Protein AF-A9V5X4-F1 (afdb_monomer)

Structure (mmCIF, N/CA/C/O backbone):
data_AF-A9V5X4-F1
#
_entry.id   AF-A9V5X4-F1
#
loop_
_atom_site.group_PDB
_atom_site.id
_atom_site.type_symbol
_atom_site.label_atom_id
_atom_site.label_alt_id
_atom_site.label_comp_id
_atom_site.label_asym_id
_atom_site.label_entity_id
_atom_site.label_seq_id
_atom_site.pdbx_PDB_ins_code
_atom_site.Cartn_x
_atom_site.Cartn_y
_atom_site.Cartn_z
_atom_site.occupancy
_atom_site.B_iso_or_equiv
_atom_site.auth_seq_id
_atom_site.auth_comp_id
_atom_site.auth_asym_id
_atom_site.auth_atom_id
_atom_site.pdbx_PDB_model_num
ATOM 1 N N . MET A 1 1 ? -22.109 16.356 9.856 1.00 50.59 1 MET A N 1
ATOM 2 C CA . MET A 1 1 ? -22.452 15.500 11.010 1.00 50.59 1 MET A CA 1
ATOM 3 C C . MET A 1 1 ? -21.600 15.882 12.209 1.00 50.59 1 MET A C 1
ATOM 5 O O . MET A 1 1 ? -20.415 16.161 12.026 1.00 50.59 1 MET A O 1
ATOM 9 N N . ALA A 1 2 ? -22.202 15.935 13.395 1.00 69.00 2 ALA A N 1
ATOM 10 C CA . ALA A 1 2 ? -21.588 16.472 14.606 1.00 69.00 2 ALA A CA 1
ATOM 11 C C . ALA A 1 2 ? -20.410 15.591 15.086 1.00 69.00 2 ALA A C 1
ATOM 13 O O . ALA A 1 2 ? -20.365 14.390 14.812 1.00 69.00 2 ALA A O 1
ATOM 14 N N . MET A 1 3 ? -19.430 16.178 15.785 1.00 74.31 3 MET A N 1
ATOM 15 C CA . MET A 1 3 ? -18.289 15.440 16.364 1.00 74.31 3 MET A CA 1
ATOM 16 C C . MET A 1 3 ? -18.680 14.224 17.236 1.00 74.31 3 MET A C 1
ATOM 18 O O . MET A 1 3 ? -17.994 13.203 17.121 1.00 74.31 3 MET A O 1
ATOM 22 N N . PRO A 1 4 ? -19.777 14.257 18.022 1.00 73.88 4 PRO A N 1
ATOM 23 C CA . PRO A 1 4 ? -20.216 13.113 18.827 1.00 73.88 4 PRO A CA 1
ATOM 24 C C . PRO A 1 4 ? -20.505 11.846 18.006 1.00 73.88 4 PRO A C 1
ATOM 26 O O . PRO A 1 4 ? -20.086 10.753 18.379 1.00 73.88 4 PRO A O 1
ATOM 29 N N . GLU A 1 5 ? -21.122 11.978 16.828 1.00 82.00 5 GLU A N 1
ATOM 30 C CA . GLU A 1 5 ? -21.436 10.832 15.957 1.00 82.00 5 GLU A CA 1
ATOM 31 C C . GLU A 1 5 ? -20.165 10.168 15.413 1.00 82.00 5 GLU A C 1
ATOM 33 O O . GLU A 1 5 ? -20.083 8.944 15.303 1.00 82.00 5 GLU A O 1
ATOM 38 N N . LYS A 1 6 ? -19.139 10.972 15.096 1.00 84.44 6 LYS A N 1
ATOM 39 C CA . LYS A 1 6 ? -17.841 10.454 14.641 1.00 84.44 6 LYS A CA 1
ATOM 40 C C . LYS A 1 6 ? -17.138 9.687 15.755 1.00 84.44 6 LYS A C 1
ATOM 42 O O . LYS A 1 6 ? -16.587 8.621 15.497 1.00 84.44 6 LYS A O 1
ATOM 47 N N . ILE A 1 7 ? -17.171 10.218 16.976 1.00 85.19 7 ILE A N 1
ATOM 48 C CA . ILE A 1 7 ? -16.609 9.565 18.159 1.00 85.19 7 ILE A CA 1
ATOM 49 C C . ILE A 1 7 ? -17.264 8.200 18.377 1.00 85.19 7 ILE A C 1
ATOM 51 O O . ILE A 1 7 ? -16.553 7.201 18.488 1.00 85.19 7 ILE A O 1
ATOM 55 N N . GLN A 1 8 ? -18.600 8.147 18.374 1.00 84.50 8 GLN A N 1
ATOM 56 C CA . GLN A 1 8 ? -19.336 6.901 18.581 1.00 84.50 8 GLN A CA 1
ATOM 57 C C . GLN A 1 8 ? -19.011 5.868 17.496 1.00 84.50 8 GLN A C 1
ATOM 59 O O . GLN A 1 8 ? -18.735 4.708 17.805 1.00 84.50 8 GLN A O 1
ATOM 64 N N . TYR A 1 9 ? -18.985 6.292 16.230 1.00 91.75 9 TYR A N 1
ATOM 65 C CA . TYR A 1 9 ? -18.607 5.432 15.111 1.00 91.75 9 TYR A CA 1
ATOM 66 C C . TYR A 1 9 ? -17.187 4.859 15.274 1.00 91.75 9 TYR A C 1
ATOM 68 O O . TYR A 1 9 ? -16.994 3.647 15.142 1.00 91.75 9 TYR A O 1
ATOM 76 N N . VAL A 1 10 ? -16.193 5.696 15.603 1.00 88.81 10 VAL A N 1
ATOM 77 C CA . VAL A 1 10 ? -14.801 5.245 15.777 1.00 88.81 10 VAL A CA 1
ATOM 78 C C . VAL A 1 10 ? -14.680 4.292 16.970 1.00 88.81 10 VAL A C 1
ATOM 80 O O . VAL A 1 10 ? -14.018 3.261 16.855 1.00 88.81 10 VAL A O 1
ATOM 83 N N . ALA A 1 11 ? -15.351 4.580 18.090 1.00 86.69 11 ALA A N 1
ATOM 84 C CA . ALA A 1 11 ? -15.354 3.724 19.277 1.00 86.69 11 ALA A CA 1
ATOM 85 C C . ALA A 1 11 ? -15.998 2.351 19.010 1.00 86.69 11 ALA A C 1
ATOM 87 O O . ALA A 1 11 ? -15.456 1.316 19.417 1.00 86.69 11 ALA A O 1
ATOM 88 N N . ASN A 1 12 ? -17.115 2.326 18.278 1.00 88.31 12 ASN A N 1
ATOM 89 C CA . ASN A 1 12 ? -17.775 1.091 17.858 1.00 88.31 12 ASN A CA 1
ATOM 90 C C . ASN A 1 12 ? -16.877 0.281 16.916 1.00 88.31 12 ASN A C 1
ATOM 92 O O . ASN A 1 12 ? -16.660 -0.909 17.138 1.00 88.31 12 ASN A O 1
ATOM 96 N N . THR A 1 13 ? -16.289 0.936 15.911 1.00 91.38 13 THR A N 1
ATOM 97 C CA . THR A 1 13 ? -15.377 0.300 14.948 1.00 91.38 13 THR A CA 1
ATOM 98 C C . THR A 1 13 ? -14.152 -0.289 15.650 1.00 91.38 13 THR A C 1
ATOM 100 O O . THR A 1 13 ? -13.816 -1.453 15.432 1.00 91.38 13 THR A O 1
ATOM 103 N N . PHE A 1 14 ? -13.531 0.467 16.563 1.00 89.56 14 PHE A N 1
ATOM 104 C CA . PHE A 1 14 ? -12.431 -0.010 17.404 1.00 89.56 14 PHE A CA 1
ATOM 105 C C . PHE A 1 14 ? -12.835 -1.247 18.209 1.00 89.56 14 PHE A C 1
ATOM 107 O O . PHE A 1 14 ? -12.125 -2.251 18.204 1.00 89.56 14 PHE A O 1
ATOM 114 N N . THR A 1 15 ? -13.995 -1.202 18.868 1.00 83.75 15 THR A N 1
ATOM 115 C CA . THR A 1 15 ? -14.504 -2.312 19.683 1.00 83.75 15 THR A CA 1
ATOM 116 C C . THR A 1 15 ? -14.738 -3.566 18.844 1.00 83.75 15 THR A C 1
ATOM 118 O O . THR A 1 15 ? -14.340 -4.654 19.261 1.00 83.75 15 THR A O 1
ATOM 121 N N . ASN A 1 16 ? -15.332 -3.423 17.659 1.00 90.44 16 ASN A N 1
ATOM 122 C CA . ASN A 1 16 ? -15.627 -4.534 16.757 1.00 90.44 16 ASN A CA 1
ATOM 123 C C . ASN A 1 16 ? -14.346 -5.185 16.227 1.00 90.44 16 ASN A C 1
ATOM 125 O O . ASN A 1 16 ? -14.176 -6.396 16.365 1.00 90.44 16 ASN A O 1
ATOM 129 N N . ILE A 1 17 ? -13.406 -4.387 15.709 1.00 86.69 17 ILE A N 1
ATOM 130 C CA . ILE A 1 17 ? -12.119 -4.898 15.217 1.00 86.69 17 ILE A CA 1
ATOM 131 C C . ILE A 1 17 ? -11.319 -5.527 16.364 1.00 86.69 17 ILE A C 1
ATOM 133 O O . ILE A 1 17 ? -10.749 -6.600 16.192 1.00 86.69 17 ILE A O 1
ATOM 137 N N . ARG A 1 18 ? -11.319 -4.927 17.564 1.00 88.00 18 ARG A N 1
ATOM 138 C CA . ARG A 1 18 ? -10.647 -5.498 18.743 1.00 88.00 18 ARG A CA 1
ATOM 139 C C . ARG A 1 18 ? -11.220 -6.860 19.126 1.00 88.00 18 ARG A C 1
ATOM 141 O O . ARG A 1 18 ? -10.448 -7.780 19.385 1.00 88.00 18 ARG A O 1
ATOM 148 N N . LYS A 1 19 ? -12.552 -6.994 19.161 1.00 83.75 19 LYS A N 1
ATOM 149 C CA . LYS A 1 19 ? -13.234 -8.269 19.445 1.00 83.75 19 LYS A CA 1
ATOM 150 C C . LYS A 1 19 ? -12.872 -9.327 18.403 1.00 83.75 19 LYS A C 1
ATOM 152 O O . LYS A 1 19 ? -12.507 -10.434 18.785 1.00 83.75 19 LYS A O 1
ATOM 157 N N . LEU A 1 20 ? -12.892 -8.966 17.120 1.00 85.00 20 LEU A N 1
ATOM 158 C CA . LEU A 1 20 ? -12.506 -9.853 16.023 1.00 85.00 20 LEU A CA 1
ATOM 159 C C . LEU A 1 20 ? -11.044 -10.309 16.145 1.00 85.00 20 LEU A C 1
ATOM 161 O O . LEU A 1 20 ? -10.756 -11.500 16.072 1.00 85.00 20 LEU A O 1
ATOM 165 N N . CYS A 1 21 ? -10.115 -9.387 16.409 1.00 80.69 21 CYS A N 1
ATOM 166 C CA . CYS A 1 21 ? -8.709 -9.720 16.645 1.00 80.69 21 CYS A CA 1
ATOM 167 C C . CYS A 1 21 ? -8.530 -10.646 17.854 1.00 80.69 21 CYS A C 1
ATOM 169 O O . CYS A 1 21 ? -7.757 -11.597 17.778 1.00 80.69 21 CYS A O 1
ATOM 171 N N . ALA A 1 22 ? -9.247 -10.397 18.955 1.00 78.00 22 ALA A N 1
ATOM 172 C CA . ALA A 1 22 ? -9.189 -11.240 20.146 1.00 78.00 22 ALA A CA 1
ATOM 173 C C . ALA A 1 22 ? -9.690 -12.663 19.861 1.00 78.00 22 ALA A C 1
ATOM 175 O O . ALA A 1 22 ? -9.039 -13.620 20.270 1.00 78.00 22 ALA A O 1
ATOM 176 N N . GLN A 1 23 ? -10.789 -12.805 19.112 1.00 80.81 23 GLN A N 1
ATOM 177 C CA . GLN A 1 23 ? -11.300 -14.101 18.653 1.00 80.81 23 GLN A CA 1
ATOM 178 C C . GLN A 1 23 ? -10.275 -14.823 17.770 1.00 80.81 23 GLN A C 1
ATOM 180 O O . GLN A 1 23 ? -9.947 -15.978 18.021 1.00 80.81 23 GLN A O 1
ATOM 185 N N . ARG A 1 24 ? -9.697 -14.128 16.784 1.00 80.88 24 ARG A N 1
ATOM 186 C CA . ARG A 1 24 ? -8.704 -14.700 15.859 1.00 80.88 24 ARG A CA 1
ATOM 187 C C . ARG A 1 24 ? -7.396 -15.111 16.528 1.00 80.88 24 ARG A C 1
ATOM 189 O O . ARG A 1 24 ? -6.728 -16.023 16.042 1.00 80.88 24 ARG A O 1
ATOM 196 N N . ASN A 1 25 ? -7.027 -14.433 17.614 1.00 73.62 25 ASN A N 1
ATOM 197 C CA . ASN A 1 25 ? -5.811 -14.707 18.373 1.00 73.62 25 ASN A CA 1
ATOM 198 C C . ASN A 1 25 ? -5.947 -15.902 19.335 1.00 73.62 25 ASN A C 1
ATOM 200 O O . ASN A 1 25 ? -4.941 -16.370 19.871 1.00 73.62 25 ASN A O 1
ATOM 204 N N . GLN A 1 26 ? -7.162 -16.422 19.549 1.00 71.69 26 GLN A N 1
ATOM 205 C CA . GLN A 1 26 ? -7.363 -17.668 20.293 1.00 71.69 26 GLN A CA 1
ATOM 206 C C . GLN A 1 26 ? -6.592 -18.821 19.631 1.00 71.69 26 GLN A C 1
ATOM 208 O O . GLN A 1 26 ? -6.316 -18.797 18.429 1.00 71.69 26 GLN A O 1
ATOM 213 N N . ASN A 1 27 ? -6.223 -19.835 20.421 1.00 72.19 27 ASN A N 1
ATOM 214 C CA . ASN A 1 27 ? -5.489 -21.016 19.948 1.00 72.19 27 ASN A CA 1
ATOM 215 C C . ASN A 1 27 ? -4.222 -20.660 19.148 1.00 72.19 27 ASN A C 1
ATOM 217 O O . ASN A 1 27 ? -4.017 -21.150 18.040 1.00 72.19 27 ASN A O 1
ATOM 221 N N . GLN A 1 28 ? -3.385 -19.775 19.704 1.00 64.94 28 GLN A N 1
ATOM 222 C CA . GLN A 1 28 ? -2.120 -19.335 19.096 1.00 64.94 28 GLN A CA 1
ATOM 223 C C . GLN A 1 28 ? -2.283 -18.703 17.695 1.00 64.94 28 GLN A C 1
ATOM 225 O O . GLN A 1 28 ? -1.414 -18.847 16.837 1.00 64.94 28 GLN A O 1
ATOM 230 N N . GLY A 1 29 ? -3.387 -17.989 17.446 1.00 65.19 29 GLY A N 1
ATOM 231 C CA . GLY A 1 29 ? -3.603 -17.272 16.183 1.00 65.19 29 GLY A CA 1
ATOM 232 C C . GLY A 1 29 ? -4.220 -18.104 15.055 1.00 65.19 29 GLY A C 1
ATOM 233 O O . GLY A 1 29 ? -4.200 -17.671 13.900 1.00 65.19 29 GLY A O 1
ATOM 234 N N . ALA A 1 30 ? -4.785 -19.278 15.358 1.00 69.19 30 ALA A N 1
ATOM 235 C CA . ALA A 1 30 ? -5.391 -20.169 14.363 1.00 69.19 30 ALA A CA 1
ATOM 236 C C . ALA A 1 30 ? -6.496 -19.494 13.523 1.00 69.19 30 ALA A C 1
ATOM 238 O O . ALA A 1 30 ? -6.651 -19.809 12.340 1.00 69.19 30 ALA A O 1
ATOM 239 N N . GLY A 1 31 ? -7.227 -18.529 14.093 1.00 70.12 31 GLY A N 1
ATOM 240 C CA . GLY A 1 31 ? -8.250 -17.779 13.360 1.00 70.12 31 GLY A CA 1
ATOM 241 C C . GLY A 1 31 ? -7.661 -16.907 12.249 1.00 70.12 31 GLY A C 1
ATOM 242 O O . GLY A 1 31 ? -8.167 -16.921 11.132 1.00 70.12 31 GLY A O 1
ATOM 243 N N . PHE A 1 32 ? -6.530 -16.232 12.495 1.00 77.44 32 PHE A N 1
ATOM 244 C CA . PHE A 1 32 ? -5.845 -15.458 11.448 1.00 77.44 32 PHE A CA 1
ATOM 245 C C . PHE A 1 32 ? -5.368 -16.338 10.289 1.00 77.44 32 PHE A C 1
ATOM 247 O O . PHE A 1 32 ? -5.400 -15.906 9.139 1.00 77.44 32 PHE A O 1
ATOM 254 N N . VAL A 1 33 ? -4.919 -17.562 10.580 1.00 77.31 33 VAL A N 1
ATOM 255 C CA . VAL A 1 33 ? -4.505 -18.523 9.548 1.00 77.31 33 VAL A CA 1
ATOM 256 C C . VAL A 1 33 ? -5.708 -18.975 8.725 1.00 77.31 33 VAL A C 1
ATOM 258 O O . VAL A 1 33 ? -5.645 -18.939 7.498 1.00 77.31 33 VAL A O 1
ATOM 261 N N . THR A 1 34 ? -6.796 -19.355 9.396 1.00 79.31 34 THR A N 1
ATOM 262 C CA . THR A 1 34 ? -8.027 -19.852 8.761 1.00 79.31 34 THR A CA 1
ATOM 263 C C . THR A 1 34 ? -8.627 -18.803 7.827 1.00 79.31 34 THR A C 1
ATOM 265 O O . THR A 1 34 ? -8.863 -19.077 6.649 1.00 79.31 34 THR A O 1
ATOM 268 N N . ASP A 1 35 ? -8.783 -17.571 8.308 1.00 82.69 35 ASP A N 1
ATOM 269 C CA . ASP A 1 35 ? -9.383 -16.492 7.521 1.00 82.69 35 ASP A CA 1
ATOM 270 C C . ASP A 1 35 ? -8.481 -16.090 6.347 1.00 82.69 35 ASP A C 1
ATOM 272 O O . ASP A 1 35 ? -8.948 -15.889 5.225 1.00 82.69 35 ASP A O 1
ATOM 276 N N . PHE A 1 36 ? -7.160 -16.067 6.551 1.00 81.69 36 PHE A N 1
ATOM 277 C CA . PHE A 1 36 ? -6.216 -15.818 5.464 1.00 81.69 36 PHE A CA 1
ATOM 278 C C . PHE A 1 36 ? -6.242 -16.918 4.389 1.00 81.69 36 PHE A C 1
ATOM 280 O O . PHE A 1 36 ? -6.124 -16.619 3.195 1.00 81.69 36 PHE A O 1
ATOM 287 N N . GLN A 1 37 ? -6.398 -18.184 4.791 1.00 79.38 37 GLN A N 1
ATOM 288 C CA . GLN A 1 37 ? -6.545 -19.316 3.872 1.00 79.38 37 GLN A CA 1
ATOM 289 C C . GLN A 1 37 ? -7.844 -19.226 3.066 1.00 79.38 37 GLN A C 1
ATOM 291 O O . GLN A 1 37 ? -7.823 -19.518 1.871 1.00 79.38 37 GLN A O 1
ATOM 296 N N . ALA A 1 38 ? -8.938 -18.744 3.663 1.00 84.38 38 ALA A N 1
ATOM 297 C CA . ALA A 1 38 ? -10.196 -18.523 2.949 1.00 84.38 38 ALA A CA 1
ATOM 298 C C . ALA A 1 38 ? -10.051 -17.514 1.790 1.00 84.38 38 ALA A C 1
ATOM 300 O O . ALA A 1 38 ? -10.726 -17.632 0.769 1.00 84.38 38 ALA A O 1
ATOM 301 N N . LEU A 1 39 ? -9.112 -16.566 1.891 1.00 83.81 39 LEU A N 1
ATOM 302 C CA . LEU A 1 39 ? -8.816 -15.601 0.827 1.00 83.81 39 LEU A CA 1
ATOM 303 C C . LEU A 1 39 ? -7.941 -16.179 -0.301 1.00 83.81 39 LEU A C 1
ATOM 305 O O . LEU A 1 39 ? -7.713 -15.496 -1.303 1.00 83.81 39 LEU A O 1
ATOM 309 N N . ALA A 1 40 ? -7.354 -17.372 -0.140 1.00 79.81 40 ALA A N 1
ATOM 310 C CA . ALA A 1 40 ? -6.312 -17.893 -1.036 1.00 79.81 40 ALA A CA 1
ATOM 311 C C . ALA A 1 40 ? -6.809 -18.191 -2.458 1.00 79.81 40 ALA A C 1
ATOM 313 O O . ALA A 1 40 ? -6.041 -18.051 -3.407 1.00 79.81 40 ALA A O 1
ATOM 314 N N . SER A 1 41 ? -8.081 -18.568 -2.608 1.00 79.88 41 SER A N 1
ATOM 315 C CA . SER A 1 41 ? -8.699 -18.878 -3.903 1.00 79.88 41 SER A CA 1
ATOM 316 C C . SER A 1 41 ? -9.159 -17.638 -4.676 1.00 79.88 41 SER A C 1
ATOM 318 O O . SER A 1 41 ? -9.447 -17.727 -5.869 1.00 79.88 41 SER A O 1
ATOM 320 N N . ILE A 1 42 ? -9.219 -16.467 -4.035 1.00 85.12 42 ILE A N 1
ATOM 321 C CA . ILE A 1 42 ? -9.759 -15.256 -4.655 1.00 85.12 42 ILE A CA 1
ATOM 322 C C . ILE A 1 42 ? -8.837 -14.773 -5.779 1.00 85.12 42 ILE A C 1
ATOM 324 O O . ILE A 1 42 ? -7.640 -14.562 -5.583 1.00 85.12 42 ILE A O 1
ATOM 328 N N . GLY A 1 43 ? -9.419 -14.579 -6.964 1.00 80.06 43 GLY A N 1
ATOM 329 C CA . GLY A 1 43 ? -8.712 -14.156 -8.176 1.00 80.06 43 GLY A CA 1
ATOM 330 C C . GLY A 1 43 ? -7.905 -15.267 -8.855 1.00 80.06 43 GLY A C 1
ATOM 331 O O . GLY A 1 43 ? -7.406 -15.064 -9.962 1.00 80.06 43 GLY A O 1
ATOM 332 N N . VAL A 1 44 ? -7.797 -16.453 -8.245 1.00 79.44 44 VAL A N 1
ATOM 333 C CA . VAL A 1 44 ? -7.179 -17.616 -8.890 1.00 79.44 44 VAL A CA 1
ATOM 334 C C . VAL A 1 44 ? -7.982 -17.977 -10.138 1.00 79.44 44 VAL A C 1
ATOM 336 O O . VAL A 1 44 ? -9.205 -18.064 -10.103 1.00 79.44 44 VAL A O 1
ATOM 339 N N . GLY A 1 45 ? -7.282 -18.179 -11.254 1.00 78.50 45 GLY A N 1
ATOM 340 C CA . GLY A 1 45 ? -7.898 -18.492 -12.546 1.00 78.50 45 GLY A CA 1
ATOM 341 C C . GLY A 1 45 ? -8.238 -17.272 -13.405 1.00 78.50 45 GLY A C 1
ATOM 342 O O . GLY A 1 45 ? -8.541 -17.452 -14.583 1.00 78.50 45 GLY A O 1
ATOM 343 N N . ASN A 1 46 ? -8.117 -16.046 -12.881 1.00 86.56 46 ASN A N 1
ATOM 344 C CA . ASN A 1 46 ? -8.266 -14.850 -13.707 1.00 86.56 46 ASN A CA 1
ATOM 345 C C . ASN A 1 46 ? -7.249 -14.857 -14.870 1.00 86.56 46 ASN A C 1
ATOM 347 O O . ASN A 1 46 ? -6.067 -15.157 -14.649 1.00 86.56 46 ASN A O 1
ATOM 351 N N . PRO A 1 47 ? -7.673 -14.510 -16.102 1.00 95.31 47 PRO A N 1
ATOM 352 C CA . PRO A 1 47 ? -6.773 -14.409 -17.244 1.00 95.31 47 PRO A CA 1
ATOM 353 C C . PRO A 1 47 ? -5.630 -13.425 -16.984 1.00 95.31 47 PRO A C 1
ATOM 355 O O . PRO A 1 47 ? -5.833 -12.341 -16.436 1.00 95.31 47 PRO A O 1
ATOM 358 N N . SER A 1 48 ? -4.421 -13.816 -17.374 1.00 95.69 48 SER A N 1
ATOM 359 C CA . SER A 1 48 ? -3.211 -12.987 -17.328 1.00 95.69 48 SER A CA 1
ATOM 360 C C . SER A 1 48 ? -2.362 -13.218 -18.577 1.00 95.69 48 SER A C 1
ATOM 362 O O . SER A 1 48 ? -1.159 -13.479 -18.510 1.00 95.69 48 SER A O 1
ATOM 364 N N . THR A 1 49 ? -3.035 -13.215 -19.730 1.00 97.38 49 THR A N 1
ATOM 365 C CA . THR A 1 49 ? -2.465 -13.519 -21.045 1.00 97.38 49 THR A CA 1
ATOM 366 C C . THR A 1 49 ? -1.315 -12.577 -21.381 1.00 97.38 49 THR A C 1
ATOM 368 O O . THR A 1 49 ? -0.236 -13.060 -21.718 1.00 97.38 49 THR A O 1
ATOM 371 N N . ALA A 1 50 ? -1.479 -11.266 -21.169 1.00 97.19 50 ALA A N 1
ATOM 372 C CA . ALA A 1 50 ? -0.432 -10.284 -21.452 1.00 97.19 50 ALA A CA 1
ATOM 373 C C . ALA A 1 50 ? 0.831 -10.525 -20.609 1.00 97.19 50 ALA A C 1
ATOM 375 O O . ALA A 1 50 ? 1.938 -10.498 -21.140 1.00 97.19 50 ALA A O 1
ATOM 376 N N . SER A 1 51 ? 0.679 -10.848 -19.317 1.00 94.12 51 SER A N 1
ATOM 377 C CA . SER A 1 51 ? 1.817 -11.183 -18.447 1.00 94.12 51 SER A CA 1
ATOM 378 C C . SER A 1 51 ? 2.554 -12.457 -18.846 1.00 94.12 51 SER A C 1
ATOM 380 O O . SER A 1 51 ? 3.727 -12.596 -18.508 1.00 94.12 51 SER A O 1
ATOM 382 N N . LYS A 1 52 ? 1.874 -13.388 -19.519 1.00 91.56 52 LYS A N 1
ATOM 383 C CA . LYS A 1 52 ? 2.411 -14.696 -19.915 1.00 91.56 52 LYS A CA 1
ATOM 384 C C . LYS A 1 52 ? 2.890 -14.737 -21.369 1.00 91.56 52 LYS A C 1
ATOM 386 O O . LYS A 1 52 ? 3.446 -15.755 -21.773 1.00 91.56 52 LYS A O 1
ATOM 391 N N . ALA A 1 53 ? 2.674 -13.672 -22.141 1.00 91.12 53 ALA A N 1
ATOM 392 C CA . ALA A 1 53 ? 3.127 -13.590 -23.524 1.00 91.12 53 ALA A CA 1
ATOM 393 C C . ALA A 1 53 ? 4.667 -13.686 -23.588 1.00 91.12 53 ALA A C 1
ATOM 395 O O . ALA A 1 53 ? 5.329 -13.031 -22.774 1.00 91.12 53 ALA A O 1
ATOM 396 N N . PRO A 1 54 ? 5.251 -14.486 -24.504 1.00 91.44 54 PRO A N 1
ATOM 397 C CA . PRO A 1 54 ? 6.696 -14.725 -24.566 1.00 91.44 54 PRO A CA 1
ATOM 398 C C . PRO A 1 54 ? 7.555 -13.451 -24.546 1.00 91.44 54 PRO A C 1
ATOM 400 O O . PRO A 1 54 ? 8.547 -13.383 -23.823 1.00 91.44 54 PRO A O 1
ATOM 403 N N . GLU A 1 55 ? 7.134 -12.419 -25.274 1.00 90.81 55 GLU A N 1
ATOM 404 C CA . GLU A 1 55 ? 7.780 -11.107 -25.372 1.00 90.81 55 GLU A CA 1
ATOM 405 C C . GLU A 1 55 ? 7.751 -10.298 -24.061 1.00 90.81 55 GLU A C 1
ATOM 407 O O . GLU A 1 55 ? 8.608 -9.445 -23.832 1.00 90.81 55 GLU A O 1
ATOM 412 N N . ASN A 1 56 ? 6.804 -10.592 -23.168 1.00 91.88 56 ASN A N 1
ATOM 413 C CA . ASN A 1 56 ? 6.579 -9.863 -21.921 1.00 91.88 56 ASN A CA 1
ATOM 414 C C . ASN A 1 56 ? 7.207 -10.542 -20.699 1.00 91.88 56 ASN A C 1
ATOM 416 O O . ASN A 1 56 ? 7.368 -9.896 -19.661 1.00 91.88 56 ASN A O 1
ATOM 420 N N . ILE A 1 57 ? 7.599 -11.819 -20.799 1.00 87.00 57 ILE A N 1
ATOM 421 C CA . ILE A 1 57 ? 8.168 -12.581 -19.673 1.00 87.00 57 ILE A CA 1
ATOM 422 C C . ILE A 1 57 ? 9.399 -11.876 -19.095 1.00 87.00 57 ILE A C 1
ATOM 424 O O . ILE A 1 57 ? 9.523 -11.766 -17.877 1.00 87.00 57 ILE A O 1
ATOM 428 N N . VAL A 1 58 ? 10.263 -11.325 -19.954 1.00 89.62 58 VAL A N 1
ATOM 429 C CA . VAL A 1 58 ? 11.490 -10.611 -19.550 1.00 89.62 58 VAL A CA 1
ATOM 430 C C . VAL A 1 58 ? 11.225 -9.320 -18.773 1.00 89.62 58 VAL A C 1
ATOM 432 O O . VAL A 1 58 ? 12.136 -8.783 -18.146 1.00 89.62 58 VAL A O 1
ATOM 435 N N . LYS A 1 59 ? 9.991 -8.804 -18.806 1.00 92.25 59 LYS A N 1
ATOM 436 C CA . LYS A 1 59 ? 9.560 -7.605 -18.073 1.00 92.25 59 LYS A CA 1
ATOM 437 C C . LYS A 1 59 ? 9.002 -7.942 -16.689 1.00 92.25 59 LYS A C 1
ATOM 439 O O . LYS A 1 59 ? 8.732 -7.042 -15.895 1.00 92.25 59 LYS A O 1
ATOM 444 N N . ASN A 1 60 ? 8.845 -9.225 -16.366 1.00 88.94 60 ASN A N 1
ATOM 445 C CA . ASN A 1 60 ? 8.376 -9.688 -15.065 1.00 88.94 60 ASN A CA 1
ATOM 446 C C . ASN A 1 60 ? 9.562 -10.002 -14.156 1.00 88.94 60 ASN A C 1
ATOM 448 O O . ASN A 1 60 ? 10.388 -10.850 -14.476 1.00 88.94 60 ASN A O 1
ATOM 452 N N . ARG A 1 61 ? 9.606 -9.391 -12.969 1.00 92.12 61 ARG A N 1
ATOM 453 C CA . ARG A 1 61 ? 10.590 -9.749 -11.938 1.00 92.12 61 ARG A CA 1
ATOM 454 C C . ARG A 1 61 ? 10.402 -11.191 -11.464 1.00 92.12 61 ARG A C 1
ATOM 456 O O . ARG A 1 61 ? 11.376 -11.874 -11.173 1.00 92.12 61 ARG A O 1
ATOM 463 N N . TYR A 1 62 ? 9.148 -11.636 -11.380 1.00 86.38 62 TYR A N 1
ATOM 464 C CA . TYR A 1 62 ? 8.776 -12.986 -10.973 1.00 86.38 62 TYR A CA 1
ATOM 465 C C . TYR A 1 62 ? 7.696 -13.526 -11.906 1.00 86.38 62 TYR A C 1
ATOM 467 O O . TYR A 1 62 ? 6.622 -12.938 -12.020 1.00 86.38 62 TYR A O 1
ATOM 475 N N . VAL A 1 63 ? 7.956 -14.668 -12.543 1.00 81.69 63 VAL A N 1
ATOM 476 C CA . VAL A 1 63 ? 7.065 -15.264 -13.559 1.00 81.69 63 VAL A CA 1
ATOM 477 C C . VAL A 1 63 ? 5.687 -15.628 -12.989 1.00 81.69 63 VAL A C 1
ATOM 479 O O . VAL A 1 63 ? 4.677 -15.556 -13.683 1.00 81.69 63 VAL A O 1
ATOM 482 N N . ASN A 1 64 ? 5.620 -15.993 -11.707 1.00 80.69 64 ASN A N 1
ATOM 483 C CA . ASN A 1 64 ? 4.377 -16.350 -11.022 1.00 80.69 64 ASN A CA 1
ATOM 484 C C . ASN A 1 64 ? 3.576 -15.139 -10.505 1.00 80.69 64 ASN A C 1
ATOM 486 O O . ASN A 1 64 ? 2.487 -15.321 -9.958 1.00 80.69 64 ASN A O 1
ATOM 490 N N . ILE A 1 65 ? 4.092 -13.918 -10.647 1.00 89.31 65 ILE A N 1
ATOM 491 C CA . ILE A 1 65 ? 3.409 -12.688 -10.243 1.00 89.31 65 ILE A CA 1
ATOM 492 C C . ILE A 1 65 ? 2.925 -11.985 -11.504 1.00 89.31 65 ILE A C 1
ATOM 494 O O . ILE A 1 65 ? 3.718 -11.433 -12.262 1.00 89.31 65 ILE A O 1
ATOM 498 N N . THR A 1 66 ? 1.619 -12.025 -11.745 1.00 87.81 66 THR A N 1
ATOM 499 C CA . THR A 1 66 ? 1.031 -11.602 -13.019 1.00 87.81 66 THR A CA 1
ATOM 500 C C . THR A 1 66 ? -0.027 -10.535 -12.801 1.00 87.81 66 THR A C 1
ATOM 502 O O . THR A 1 66 ? -0.821 -10.633 -11.864 1.00 87.81 66 THR A O 1
ATOM 505 N N . ALA A 1 67 ? -0.093 -9.563 -13.705 1.00 97.06 67 ALA A N 1
ATOM 506 C CA . ALA A 1 67 ? -1.220 -8.649 -13.784 1.00 97.06 67 ALA A CA 1
ATOM 507 C C . ALA A 1 67 ? -2.374 -9.346 -14.522 1.00 97.06 67 ALA A C 1
ATOM 509 O O . ALA A 1 67 ? -2.164 -9.944 -15.578 1.00 97.06 67 ALA A O 1
ATOM 510 N N . TYR A 1 68 ? -3.585 -9.308 -13.963 1.00 98.31 68 TYR A N 1
ATOM 511 C CA . TYR A 1 68 ? -4.751 -9.854 -14.655 1.00 98.31 68 TYR A CA 1
ATOM 512 C C . TYR A 1 68 ? -5.145 -8.958 -15.823 1.00 98.31 68 TYR A C 1
ATOM 514 O O . TYR A 1 68 ? -5.079 -7.735 -15.721 1.00 98.31 68 TYR A O 1
ATOM 522 N N . ASP A 1 69 ? -5.623 -9.549 -16.912 1.00 98.38 69 ASP A N 1
ATOM 523 C CA . ASP A 1 69 ? -5.936 -8.815 -18.140 1.00 98.38 69 ASP A CA 1
ATOM 524 C C . ASP A 1 69 ? -7.022 -7.749 -17.922 1.00 98.38 69 ASP A C 1
ATOM 526 O O . ASP A 1 69 ? -6.965 -6.677 -18.518 1.00 98.38 69 ASP A O 1
ATOM 530 N N . ALA A 1 70 ? -7.973 -8.015 -17.021 1.00 97.94 70 ALA A N 1
ATOM 531 C CA . ALA A 1 70 ? -9.079 -7.110 -16.710 1.00 97.94 70 ALA A CA 1
ATOM 532 C C . ALA A 1 70 ? -8.654 -5.844 -15.942 1.00 97.94 70 ALA A C 1
ATOM 534 O O . ALA A 1 70 ? -9.316 -4.812 -16.036 1.00 97.94 70 ALA A O 1
ATOM 535 N N . SER A 1 71 ? -7.571 -5.917 -15.167 1.00 98.12 71 SER A N 1
ATOM 536 C CA . SER A 1 71 ? -7.141 -4.860 -14.243 1.00 98.12 71 SER A CA 1
ATOM 537 C C . SER A 1 71 ? -5.729 -4.354 -14.519 1.00 98.12 71 SER A C 1
ATOM 539 O O . SER A 1 71 ? -5.292 -3.419 -13.850 1.00 98.12 71 SER A O 1
ATOM 541 N N . ARG A 1 72 ? -4.992 -4.933 -15.475 1.00 98.38 72 ARG A N 1
ATOM 542 C CA . ARG A 1 72 ? -3.635 -4.488 -15.799 1.00 98.38 72 ARG A CA 1
ATOM 543 C C . ARG A 1 72 ? -3.616 -3.033 -16.256 1.00 98.38 72 ARG A C 1
ATOM 545 O O . ARG A 1 72 ? -4.555 -2.526 -16.876 1.00 98.38 72 ARG A O 1
ATOM 552 N N . VAL A 1 73 ? -2.502 -2.368 -15.993 1.00 98.62 73 VAL A N 1
ATOM 553 C CA . VAL A 1 73 ? -2.218 -1.073 -16.602 1.00 98.62 73 VAL A CA 1
ATOM 554 C C . VAL A 1 73 ? -1.799 -1.304 -18.053 1.00 98.62 73 VAL A C 1
ATOM 556 O O . VAL A 1 73 ? -0.890 -2.082 -18.327 1.00 98.62 73 VAL A O 1
ATOM 559 N N . VAL A 1 74 ? -2.485 -0.640 -18.985 1.00 98.50 74 VAL A N 1
ATOM 560 C CA . VAL A 1 74 ? -2.193 -0.712 -20.424 1.00 98.50 74 VAL A CA 1
ATOM 561 C C . VAL A 1 74 ? -1.402 0.528 -20.818 1.00 98.50 74 VAL A C 1
ATOM 563 O O . VAL A 1 74 ? -1.872 1.644 -20.597 1.00 98.50 74 VAL A O 1
ATOM 566 N N . LEU A 1 75 ? -0.218 0.371 -21.394 1.00 98.25 75 LEU A N 1
ATOM 567 C CA . LEU A 1 75 ? 0.570 1.507 -21.869 1.00 98.25 75 LEU A CA 1
ATOM 568 C C . LEU A 1 75 ? 0.059 1.943 -23.246 1.00 98.25 75 LEU A C 1
ATOM 570 O O . LEU A 1 75 ? 0.222 1.242 -24.238 1.00 98.25 75 LEU A O 1
ATOM 574 N N . LYS A 1 76 ? -0.607 3.098 -23.303 1.00 95.25 76 LYS A N 1
ATOM 575 C CA . LYS A 1 76 ? -1.038 3.703 -24.571 1.00 95.25 76 LYS A CA 1
ATOM 576 C C . LYS A 1 76 ? 0.111 4.503 -25.173 1.00 95.25 76 LYS A C 1
ATOM 578 O O . LYS A 1 76 ? 0.905 5.062 -24.424 1.00 95.25 76 LYS A O 1
ATOM 583 N N . ASP A 1 77 ? 0.181 4.565 -26.499 1.00 94.00 77 ASP A N 1
ATOM 584 C CA . ASP A 1 77 ? 1.171 5.362 -27.242 1.00 94.00 77 ASP A CA 1
ATOM 585 C C . ASP A 1 77 ? 2.646 5.020 -26.910 1.00 94.00 77 ASP A C 1
ATOM 587 O O . ASP A 1 77 ? 3.556 5.849 -27.036 1.00 94.00 77 ASP A O 1
ATOM 591 N N . HIS A 1 78 ? 2.893 3.763 -26.527 1.00 95.38 78 HIS A N 1
ATOM 592 C CA . HIS A 1 78 ? 4.210 3.176 -26.268 1.00 95.38 78 HIS A CA 1
ATOM 593 C C . HIS A 1 78 ? 4.437 1.965 -27.184 1.00 95.38 78 HIS A C 1
ATOM 595 O O . HIS A 1 78 ? 3.490 1.303 -27.593 1.00 95.38 78 HIS A O 1
ATOM 601 N N . ASP A 1 79 ? 5.700 1.662 -27.474 1.00 92.75 79 ASP A N 1
ATOM 602 C CA . ASP A 1 79 ? 6.187 0.510 -28.253 1.00 92.75 79 ASP A CA 1
ATOM 603 C C . ASP A 1 79 ? 5.665 -0.863 -27.777 1.00 92.75 79 ASP A C 1
ATOM 605 O O . ASP A 1 79 ? 5.694 -1.842 -28.515 1.00 92.75 79 ASP A O 1
ATOM 609 N N . THR A 1 80 ? 5.180 -0.935 -26.541 1.00 95.38 80 THR A N 1
ATOM 610 C CA . THR A 1 80 ? 4.570 -2.098 -25.893 1.00 95.38 80 THR A CA 1
ATOM 611 C C . THR A 1 80 ? 3.351 -1.623 -25.121 1.00 95.38 80 THR A C 1
ATOM 613 O O . THR A 1 80 ? 3.383 -0.548 -24.529 1.00 95.38 80 THR A O 1
ATOM 616 N N . ASP A 1 81 ? 2.294 -2.426 -25.050 1.00 97.56 81 ASP A N 1
ATOM 617 C CA . ASP A 1 81 ? 1.135 -2.105 -24.211 1.00 97.56 81 ASP A CA 1
ATOM 618 C C . ASP A 1 81 ? 1.253 -2.678 -22.784 1.00 97.56 81 ASP A C 1
ATOM 620 O O . ASP A 1 81 ? 0.392 -2.427 -21.932 1.00 97.56 81 ASP A O 1
ATOM 624 N N . TYR A 1 82 ? 2.303 -3.464 -22.529 1.00 98.56 82 TYR A N 1
ATOM 625 C CA . TYR A 1 82 ? 2.491 -4.232 -21.307 1.00 98.56 82 TYR A CA 1
ATOM 626 C C . TYR A 1 82 ? 3.500 -3.616 -20.335 1.00 98.56 82 TYR A C 1
ATOM 628 O O . TYR A 1 82 ? 4.629 -3.292 -20.700 1.00 98.56 82 TYR A O 1
ATOM 636 N N . ILE A 1 83 ? 3.094 -3.589 -19.066 1.00 98.75 83 ILE A N 1
ATOM 637 C CA . ILE A 1 83 ? 3.931 -3.479 -17.871 1.00 98.75 83 ILE A CA 1
ATOM 638 C C . ILE A 1 83 ? 3.306 -4.358 -16.778 1.00 98.75 83 ILE A C 1
ATOM 640 O O . ILE A 1 83 ? 2.082 -4.498 -16.717 1.00 98.75 83 ILE A O 1
ATOM 644 N N . ASN A 1 84 ? 4.111 -4.949 -15.887 1.00 98.69 84 ASN A N 1
ATOM 645 C CA . ASN A 1 84 ? 3.589 -5.736 -14.763 1.00 98.69 84 ASN A CA 1
ATOM 646 C C . ASN A 1 84 ? 3.045 -4.834 -13.642 1.00 98.69 84 ASN A C 1
ATOM 648 O O . ASN A 1 84 ? 3.641 -4.703 -12.572 1.00 98.69 84 ASN A O 1
ATOM 652 N N . ALA A 1 85 ? 1.895 -4.223 -13.902 1.00 98.81 85 ALA A N 1
ATOM 653 C CA . ALA A 1 85 ? 1.190 -3.352 -12.979 1.00 98.81 85 ALA A CA 1
ATOM 654 C C . ALA A 1 85 ? -0.322 -3.570 -13.084 1.00 98.81 85 ALA A C 1
ATOM 656 O O . ALA A 1 85 ? -0.839 -3.859 -14.164 1.00 98.81 85 ALA A O 1
ATOM 657 N N . SER A 1 86 ? -1.033 -3.393 -11.974 1.00 98.81 86 SER A N 1
ATOM 658 C CA . SER A 1 86 ? -2.493 -3.484 -11.909 1.00 98.81 86 SER A CA 1
ATOM 659 C C . SER A 1 86 ? -3.089 -2.214 -11.315 1.00 98.81 86 SER A C 1
ATOM 661 O O . SER A 1 86 ? -2.556 -1.659 -10.353 1.00 98.81 86 SER A O 1
ATOM 663 N N . TRP A 1 87 ? -4.233 -1.799 -11.844 1.00 98.56 87 TRP A N 1
ATOM 664 C CA . TRP A 1 87 ? -5.128 -0.864 -11.181 1.00 98.56 87 TRP A CA 1
ATOM 665 C C . TRP A 1 87 ? -5.702 -1.513 -9.928 1.00 98.56 87 TRP A C 1
ATOM 667 O O . TRP A 1 87 ? -6.266 -2.604 -10.003 1.00 98.56 87 TRP A O 1
ATOM 677 N N . CYS A 1 88 ? -5.583 -0.828 -8.797 1.00 98.12 88 CYS A N 1
ATOM 678 C CA . CYS A 1 88 ? -6.207 -1.223 -7.544 1.00 98.12 88 CYS A CA 1
ATOM 679 C C . CYS A 1 88 ? -7.103 -0.083 -7.038 1.00 98.12 88 CYS A C 1
ATOM 681 O O . CYS A 1 88 ? -6.710 1.088 -7.115 1.00 98.12 88 CYS A O 1
ATOM 683 N N . PRO A 1 89 ? -8.295 -0.401 -6.511 1.00 95.25 89 PRO A N 1
ATOM 684 C CA . PRO A 1 89 ? -9.171 0.608 -5.941 1.00 95.25 89 PRO A CA 1
ATOM 685 C C . PRO A 1 89 ? -8.587 1.164 -4.635 1.00 95.25 89 PRO A C 1
ATOM 687 O O . PRO A 1 89 ? -7.974 0.433 -3.857 1.00 95.25 89 PRO A O 1
ATOM 690 N N . SER A 1 90 ? -8.791 2.460 -4.402 1.00 91.50 90 SER A N 1
ATOM 691 C CA . SER A 1 90 ? -8.838 3.037 -3.055 1.00 91.50 90 SER A CA 1
ATOM 692 C C . SER A 1 90 ? -10.289 3.024 -2.563 1.00 91.50 90 SER A C 1
ATOM 694 O O . SER A 1 90 ? -11.185 2.550 -3.265 1.00 91.50 90 SER A O 1
ATOM 696 N N . TYR A 1 91 ? -10.556 3.581 -1.379 1.00 90.75 91 TYR A N 1
ATOM 697 C CA . TYR A 1 91 ? -11.940 3.740 -0.933 1.00 90.75 91 TYR A CA 1
ATOM 698 C C . TYR A 1 91 ? -12.724 4.724 -1.821 1.00 90.75 91 TYR A C 1
ATOM 700 O O . TYR A 1 91 ? -13.887 4.491 -2.135 1.00 90.75 91 TYR A O 1
ATOM 708 N N . THR A 1 92 ? -12.083 5.811 -2.257 1.00 87.19 92 THR A N 1
ATOM 709 C CA . THR A 1 92 ? -12.735 6.906 -2.995 1.00 87.19 92 THR A CA 1
ATOM 710 C C . THR A 1 92 ? -12.629 6.797 -4.518 1.00 87.19 92 THR A C 1
ATOM 712 O O . THR A 1 92 ? -13.322 7.523 -5.229 1.00 87.19 92 THR A O 1
ATOM 715 N N . SER A 1 93 ? -11.776 5.913 -5.049 1.00 90.75 93 SER A N 1
ATOM 716 C CA . SER A 1 93 ? -11.529 5.797 -6.489 1.00 90.75 93 SER A CA 1
ATOM 717 C C . SER A 1 93 ? -11.316 4.346 -6.932 1.00 90.75 93 SER A C 1
ATOM 719 O O . SER A 1 93 ? -10.455 3.659 -6.380 1.00 90.75 93 SER A O 1
ATOM 721 N N . PRO A 1 94 ? -11.983 3.879 -8.009 1.00 91.44 94 PRO A N 1
ATOM 722 C CA . PRO A 1 94 ? -11.749 2.543 -8.567 1.00 91.44 94 PRO A CA 1
ATOM 723 C C . PRO A 1 94 ? -10.338 2.370 -9.156 1.00 91.44 94 PRO A C 1
ATOM 725 O O . PRO A 1 94 ? -9.908 1.251 -9.416 1.00 91.44 94 PRO A O 1
ATOM 728 N N . ARG A 1 95 ? -9.613 3.473 -9.379 1.00 94.19 95 ARG A N 1
ATOM 729 C CA . ARG A 1 95 ? -8.220 3.501 -9.846 1.00 94.19 95 ARG A CA 1
ATOM 730 C C . ARG A 1 95 ? -7.359 4.357 -8.920 1.00 94.19 95 ARG A C 1
ATOM 732 O O . ARG A 1 95 ? -6.564 5.160 -9.391 1.00 94.19 95 ARG A O 1
ATOM 739 N N . GLY A 1 96 ? -7.563 4.233 -7.610 1.00 95.00 96 GLY A N 1
ATOM 740 C CA . GLY A 1 96 ? -6.805 5.001 -6.620 1.00 95.00 96 GLY A CA 1
ATOM 741 C C . GLY A 1 96 ? -5.314 4.654 -6.593 1.00 95.00 96 GLY A C 1
ATOM 742 O O . GLY A 1 96 ? -4.489 5.511 -6.291 1.00 95.00 96 GLY A O 1
ATOM 743 N N . PHE A 1 97 ? -4.958 3.421 -6.964 1.00 98.19 97 PHE A N 1
ATOM 744 C CA . PHE A 1 97 ? -3.582 2.940 -6.946 1.00 98.19 97 PHE A CA 1
ATOM 745 C C . PHE A 1 97 ? -3.178 2.262 -8.252 1.00 98.19 97 PHE A C 1
ATOM 747 O O . PHE A 1 97 ? -3.974 1.576 -8.900 1.00 98.19 97 PHE A O 1
ATOM 754 N N . ILE A 1 98 ? -1.890 2.371 -8.567 1.00 98.75 98 ILE A N 1
ATOM 755 C CA . ILE A 1 98 ? -1.182 1.454 -9.458 1.00 98.75 98 ILE A CA 1
ATOM 756 C C . ILE A 1 98 ? -0.289 0.568 -8.586 1.00 98.75 98 ILE A C 1
ATOM 758 O O . ILE A 1 98 ? 0.712 1.035 -8.049 1.00 98.75 98 ILE A O 1
ATOM 762 N N . ALA A 1 99 ? -0.633 -0.712 -8.446 1.00 98.81 99 ALA A N 1
ATOM 763 C CA . ALA A 1 99 ? 0.204 -1.698 -7.766 1.00 98.81 99 ALA A CA 1
ATOM 764 C C . ALA A 1 99 ? 1.139 -2.373 -8.778 1.00 98.81 99 ALA A C 1
ATOM 766 O O . ALA A 1 99 ? 0.673 -3.060 -9.689 1.00 98.81 99 ALA A O 1
ATOM 767 N N . THR A 1 100 ? 2.451 -2.199 -8.619 1.00 98.88 100 THR A N 1
ATOM 768 C CA . THR A 1 100 ? 3.455 -2.692 -9.577 1.00 98.88 100 THR A CA 1
ATOM 769 C C . THR A 1 100 ? 4.649 -3.349 -8.887 1.00 98.88 100 THR A C 1
ATOM 771 O O . THR A 1 100 ? 4.848 -3.212 -7.678 1.00 98.88 100 THR A O 1
ATOM 774 N N . GLN A 1 101 ? 5.430 -4.121 -9.641 1.00 98.38 101 GLN A N 1
ATOM 775 C CA . GLN A 1 101 ? 6.694 -4.687 -9.167 1.00 98.38 101 GLN A CA 1
ATOM 776 C C . GLN A 1 101 ? 7.776 -3.605 -9.015 1.00 98.38 101 GLN A C 1
ATOM 778 O O . GLN A 1 101 ? 7.702 -2.544 -9.629 1.00 98.38 101 GLN A O 1
ATOM 783 N N . GLY A 1 102 ? 8.831 -3.907 -8.259 1.00 98.25 102 GLY A N 1
ATOM 784 C CA . GLY A 1 102 ? 10.075 -3.145 -8.316 1.00 98.25 102 GLY A CA 1
ATOM 785 C C . GLY A 1 102 ? 10.643 -3.230 -9.735 1.00 98.25 102 GLY A C 1
ATOM 786 O O . GLY A 1 102 ? 10.938 -4.357 -10.165 1.00 98.25 102 GLY A O 1
ATOM 787 N N . PRO A 1 103 ? 10.789 -2.109 -10.468 1.00 98.00 103 PRO A N 1
ATOM 788 C CA . PRO A 1 103 ? 11.145 -2.131 -11.884 1.00 98.00 103 PRO A CA 1
ATOM 789 C C . PRO A 1 103 ? 12.400 -2.957 -12.167 1.00 98.00 103 PRO A C 1
ATOM 791 O O . PRO A 1 103 ? 13.328 -3.011 -11.354 1.00 98.00 103 PRO A O 1
ATOM 794 N N . VAL A 1 104 ? 12.398 -3.648 -13.302 1.00 93.81 104 VAL A N 1
ATOM 795 C CA . VAL A 1 104 ? 13.562 -4.368 -13.837 1.00 93.81 104 VAL A CA 1
ATOM 796 C C . VAL A 1 104 ? 14.142 -3.557 -14.999 1.00 93.81 104 VAL A C 1
ATOM 798 O O . VAL A 1 104 ? 13.406 -2.758 -15.576 1.00 93.81 104 VAL A O 1
ATOM 801 N N . PRO A 1 105 ? 15.419 -3.741 -15.376 1.00 95.75 105 PRO A N 1
ATOM 802 C CA . PRO A 1 105 ? 16.048 -2.920 -16.414 1.00 95.75 105 PRO A CA 1
ATOM 803 C C . PRO A 1 105 ? 15.281 -2.908 -17.743 1.00 95.75 105 PRO A C 1
ATOM 805 O O . PRO A 1 105 ? 15.126 -1.860 -18.359 1.00 95.75 105 PRO A O 1
ATOM 808 N N . SER A 1 106 ? 14.721 -4.055 -18.135 1.00 93.88 106 SER A N 1
ATOM 809 C CA . SER A 1 106 ? 13.886 -4.220 -19.335 1.00 93.88 106 SER A CA 1
ATOM 810 C C . SER A 1 106 ? 12.539 -3.485 -19.284 1.00 93.88 106 SER A C 1
ATOM 812 O O . SER A 1 106 ? 11.833 -3.465 -20.286 1.00 93.88 106 SER A O 1
ATOM 814 N N . SER A 1 107 ? 12.165 -2.911 -18.135 1.00 96.94 107 SER A N 1
ATOM 815 C CA . SER A 1 107 ? 10.892 -2.222 -17.910 1.00 96.94 107 SER A CA 1
ATOM 816 C C . SER A 1 107 ? 11.065 -0.788 -17.389 1.00 96.94 107 SER A C 1
ATOM 818 O O . SER A 1 107 ? 10.111 -0.233 -16.847 1.00 96.94 107 SER A O 1
ATOM 820 N N . PHE A 1 108 ? 12.265 -0.199 -17.443 1.00 98.12 108 PHE A N 1
ATOM 821 C CA . PHE A 1 108 ? 12.485 1.170 -16.948 1.00 98.12 108 PHE A CA 1
ATOM 822 C C . PHE A 1 108 ? 11.764 2.214 -17.803 1.00 98.12 108 PHE A C 1
ATOM 824 O O . PHE A 1 108 ? 11.068 3.069 -17.253 1.00 98.12 108 PHE A O 1
ATOM 831 N N . ASP A 1 109 ? 11.871 2.096 -19.126 1.00 98.44 109 ASP A N 1
ATOM 832 C CA . ASP A 1 109 ? 11.172 2.963 -20.079 1.00 98.44 109 ASP A CA 1
ATOM 833 C C . ASP A 1 109 ? 9.653 2.846 -19.898 1.00 98.44 109 ASP A C 1
ATOM 835 O O . ASP A 1 109 ? 8.965 3.851 -19.702 1.00 98.44 109 ASP A O 1
ATOM 839 N N . ASP A 1 110 ? 9.161 1.605 -19.820 1.00 98.69 110 ASP A N 1
ATOM 840 C CA . ASP A 1 110 ? 7.758 1.277 -19.561 1.00 98.69 110 ASP A CA 1
ATOM 841 C C . ASP A 1 110 ? 7.258 1.913 -18.250 1.00 98.69 110 ASP A C 1
ATOM 843 O O . ASP A 1 110 ? 6.158 2.470 -18.188 1.00 98.69 110 ASP A O 1
ATOM 847 N N . PHE A 1 111 ? 8.065 1.838 -17.184 1.00 98.81 111 PHE A N 1
ATOM 848 C CA . PHE A 1 111 ? 7.719 2.374 -15.870 1.00 98.81 111 PHE A CA 1
ATOM 849 C C . PHE A 1 111 ? 7.588 3.895 -15.908 1.00 98.81 111 PHE A C 1
ATOM 851 O O . PHE A 1 111 ? 6.555 4.422 -15.501 1.00 98.81 111 PHE A O 1
ATOM 858 N N . TRP A 1 112 ? 8.576 4.617 -16.435 1.00 98.69 112 TRP A N 1
ATOM 859 C CA . TRP A 1 112 ? 8.502 6.078 -16.493 1.00 98.69 112 TRP A CA 1
ATOM 860 C C . TRP A 1 112 ? 7.442 6.580 -17.468 1.00 98.69 112 TRP A C 1
ATOM 862 O O . TRP A 1 112 ? 6.780 7.583 -17.187 1.00 98.69 112 TRP A O 1
ATOM 872 N N . TRP A 1 113 ? 7.194 5.855 -18.560 1.00 98.62 113 TRP A N 1
ATOM 873 C CA . TRP A 1 113 ? 6.057 6.147 -19.423 1.00 98.62 113 TRP A CA 1
ATOM 874 C C . TRP A 1 113 ? 4.719 5.961 -18.706 1.00 98.62 113 TRP A C 1
ATOM 876 O O . TRP A 1 113 ? 3.814 6.776 -18.890 1.00 98.62 113 TRP A O 1
ATOM 886 N N . MET A 1 114 ? 4.584 4.932 -17.864 1.00 98.62 114 MET A N 1
ATOM 887 C CA . MET A 1 114 ? 3.402 4.735 -17.023 1.00 98.62 114 MET A CA 1
ATOM 888 C C . MET A 1 114 ? 3.197 5.917 -16.066 1.00 98.62 114 MET A C 1
ATOM 890 O O . MET A 1 114 ? 2.094 6.465 -16.017 1.00 98.62 114 MET A O 1
ATOM 894 N N . ILE A 1 115 ? 4.251 6.336 -15.352 1.00 98.50 115 ILE A N 1
ATOM 895 C CA . ILE A 1 115 ? 4.223 7.492 -14.439 1.00 98.50 115 ILE A CA 1
ATOM 896 C C . ILE A 1 115 ? 3.755 8.748 -15.185 1.00 98.50 115 ILE A C 1
ATOM 898 O O . ILE A 1 115 ? 2.805 9.415 -14.767 1.00 98.50 115 ILE A O 1
ATOM 902 N N . TRP A 1 116 ? 4.359 9.031 -16.342 1.00 97.94 116 TRP A N 1
ATOM 903 C CA . TRP A 1 116 ? 4.015 10.191 -17.157 1.00 97.94 116 TRP A CA 1
ATOM 904 C C . TRP A 1 116 ? 2.585 10.134 -17.713 1.00 97.94 116 TRP A C 1
ATOM 906 O O . TRP A 1 116 ? 1.807 11.081 -17.556 1.00 97.94 116 TRP A O 1
ATOM 916 N N . SER A 1 117 ? 2.209 9.030 -18.357 1.00 96.50 117 SER A N 1
ATOM 917 C CA . SER A 1 117 ? 0.933 8.898 -19.074 1.00 96.50 117 SER A CA 1
ATOM 918 C C . SER A 1 117 ? -0.266 8.955 -18.138 1.00 96.50 117 SER A C 1
ATOM 920 O O . SER A 1 117 ? -1.293 9.549 -18.471 1.00 96.50 117 SER A O 1
ATOM 922 N N . TYR A 1 118 ? -0.119 8.385 -16.942 1.00 96.56 118 TYR A N 1
ATOM 923 C CA . TYR A 1 118 ? -1.173 8.357 -15.934 1.00 96.56 118 TYR A CA 1
ATOM 924 C C . TYR A 1 118 ? -1.094 9.501 -14.926 1.00 96.56 118 TYR A C 1
ATOM 926 O O . TYR A 1 118 ? -1.874 9.515 -13.978 1.00 96.56 118 TYR A O 1
ATOM 934 N N . LYS A 1 119 ? -0.229 10.494 -15.180 1.00 95.81 119 LYS A N 1
ATOM 935 C CA . LYS A 1 119 ? -0.082 11.706 -14.360 1.00 95.81 119 LYS A CA 1
ATOM 936 C C . LYS A 1 119 ? 0.183 11.381 -12.887 1.00 95.81 119 LYS A C 1
ATOM 938 O O . LYS A 1 119 ? -0.356 12.045 -12.011 1.00 95.81 119 LYS A O 1
ATOM 943 N N . VAL A 1 120 ? 0.980 10.348 -12.630 1.00 96.69 120 VAL A N 1
ATOM 944 C CA . VAL A 1 120 ? 1.358 9.962 -11.268 1.00 96.69 120 VAL A CA 1
ATOM 945 C C . VAL A 1 120 ? 2.254 11.052 -10.684 1.00 96.69 120 VAL A C 1
ATOM 947 O O . VAL A 1 120 ? 3.317 11.318 -11.243 1.00 96.69 120 VAL A O 1
ATOM 950 N N . GLY A 1 121 ? 1.824 11.656 -9.576 1.00 96.06 121 GLY A N 1
ATOM 951 C CA . GLY A 1 121 ? 2.633 12.586 -8.781 1.00 96.06 121 GLY A CA 1
ATOM 952 C C . GLY A 1 121 ? 3.444 11.881 -7.693 1.00 96.06 121 GLY A C 1
ATOM 953 O O . GLY A 1 121 ? 4.566 12.288 -7.403 1.00 96.06 121 GLY A O 1
ATOM 954 N N . GLU A 1 122 ? 2.922 10.780 -7.136 1.00 97.12 122 GLU A N 1
ATOM 955 C CA . GLU A 1 122 ? 3.554 10.062 -6.025 1.00 97.12 122 GLU A CA 1
ATOM 956 C C . GLU A 1 122 ? 3.936 8.616 -6.372 1.00 97.12 122 GLU A C 1
ATOM 958 O O . GLU A 1 122 ? 3.117 7.812 -6.833 1.00 97.12 122 GLU A O 1
ATOM 963 N N . ILE A 1 123 ? 5.183 8.257 -6.059 1.00 98.69 123 ILE A N 1
ATOM 964 C CA . ILE A 1 123 ? 5.705 6.892 -6.115 1.00 98.69 123 ILE A CA 1
ATOM 965 C C . ILE A 1 123 ? 6.036 6.412 -4.698 1.00 98.69 123 ILE A C 1
ATOM 967 O O . ILE A 1 123 ? 6.927 6.931 -4.034 1.00 98.69 123 ILE A O 1
ATOM 971 N N . VAL A 1 124 ? 5.361 5.371 -4.230 1.00 98.69 124 VAL A N 1
ATOM 972 C CA . VAL A 1 124 ? 5.557 4.769 -2.909 1.00 98.69 124 VAL A CA 1
ATOM 973 C C . VAL A 1 124 ? 6.368 3.482 -3.055 1.00 98.69 124 VAL A C 1
ATOM 975 O O . VAL A 1 124 ? 5.891 2.476 -3.581 1.00 98.69 124 VAL A O 1
ATOM 978 N N . MET A 1 125 ? 7.605 3.497 -2.565 1.00 98.50 125 MET A N 1
ATOM 979 C CA . MET A 1 125 ? 8.519 2.352 -2.588 1.00 98.50 125 MET A CA 1
ATOM 980 C C . MET A 1 125 ? 8.583 1.718 -1.193 1.00 98.50 125 MET A C 1
ATOM 982 O O . MET A 1 125 ? 9.150 2.290 -0.270 1.00 98.50 125 MET A O 1
ATOM 986 N N . VAL A 1 126 ? 8.020 0.519 -1.018 1.00 97.31 126 VAL A N 1
ATOM 987 C CA . VAL A 1 126 ? 7.976 -0.210 0.274 1.00 97.31 126 VAL A CA 1
ATOM 988 C C . VAL A 1 126 ? 8.912 -1.428 0.298 1.00 97.31 126 VAL A C 1
ATOM 990 O O . VAL A 1 126 ? 8.575 -2.515 0.772 1.00 97.31 126 VAL A O 1
ATOM 993 N N . THR A 1 127 ? 10.105 -1.262 -0.267 1.00 92.56 127 THR A N 1
ATOM 994 C CA . THR A 1 127 ? 11.216 -2.226 -0.242 1.00 92.56 127 THR A CA 1
ATOM 995 C C . THR A 1 127 ? 12.529 -1.462 -0.366 1.00 92.56 127 THR A C 1
ATOM 997 O O . THR A 1 127 ? 12.539 -0.356 -0.908 1.00 92.56 127 THR A O 1
ATOM 1000 N N . ARG A 1 128 ? 13.633 -2.039 0.104 1.00 89.69 128 ARG A N 1
ATOM 1001 C CA . ARG A 1 128 ? 14.974 -1.534 -0.223 1.00 89.69 128 ARG A CA 1
ATOM 1002 C C . ARG A 1 128 ? 15.421 -2.081 -1.579 1.00 89.69 128 ARG A C 1
ATOM 1004 O O . ARG A 1 128 ? 14.802 -2.991 -2.121 1.00 89.69 128 ARG A O 1
ATOM 1011 N N . GLU A 1 129 ? 16.494 -1.528 -2.136 1.00 86.50 129 GLU A N 1
ATOM 1012 C CA . GLU A 1 129 ? 17.118 -2.097 -3.340 1.00 86.50 129 GLU A CA 1
ATOM 1013 C C . GLU A 1 129 ? 17.639 -3.513 -3.046 1.00 86.50 129 GLU A C 1
ATOM 1015 O O . GLU A 1 129 ? 17.292 -4.462 -3.752 1.00 86.50 129 GLU A O 1
ATOM 1020 N N . LEU A 1 130 ? 18.365 -3.659 -1.931 1.00 83.12 130 LEU A N 1
ATOM 1021 C CA . LEU A 1 130 ? 18.869 -4.923 -1.398 1.00 83.12 130 LEU A CA 1
ATOM 1022 C C . LEU A 1 130 ? 18.263 -5.248 -0.033 1.00 83.12 130 LEU A C 1
ATOM 1024 O O . LEU A 1 130 ? 18.174 -4.386 0.845 1.00 83.12 130 LEU A O 1
ATOM 1028 N N . GLU A 1 131 ? 17.924 -6.517 0.171 1.00 78.38 131 GLU A N 1
ATOM 1029 C CA . GLU A 1 131 ? 17.506 -7.058 1.466 1.00 78.38 131 GLU A CA 1
ATOM 1030 C C . GLU A 1 131 ? 18.167 -8.427 1.662 1.00 78.38 131 GLU A C 1
ATOM 1032 O O . GLU A 1 131 ? 18.009 -9.311 0.822 1.00 78.38 131 GLU A O 1
ATOM 1037 N N . THR A 1 132 ? 18.982 -8.567 2.715 1.00 80.69 132 THR A N 1
ATOM 1038 C CA . THR A 1 132 ? 19.849 -9.743 2.961 1.00 80.69 132 THR A CA 1
ATOM 1039 C C . THR A 1 132 ? 20.626 -10.162 1.703 1.00 80.69 132 THR A C 1
ATOM 1041 O O . THR A 1 132 ? 20.621 -11.320 1.300 1.00 80.69 132 THR A O 1
ATOM 1044 N N . ASN A 1 133 ? 21.262 -9.183 1.045 1.00 79.00 133 ASN A N 1
ATOM 1045 C CA . ASN A 1 133 ? 22.018 -9.332 -0.210 1.00 79.00 133 ASN A CA 1
ATOM 1046 C C . ASN A 1 133 ? 21.208 -9.829 -1.420 1.00 79.00 133 ASN A C 1
ATOM 1048 O O . ASN A 1 133 ? 21.778 -10.120 -2.466 1.00 79.00 133 ASN A O 1
ATOM 1052 N N . VAL A 1 134 ? 19.879 -9.879 -1.324 1.00 79.94 134 VAL A N 1
ATOM 1053 C CA . VAL A 1 134 ? 19.001 -10.205 -2.449 1.00 79.94 134 VAL A CA 1
ATOM 1054 C C . VAL A 1 134 ? 18.475 -8.920 -3.073 1.00 79.94 134 VAL A C 1
ATOM 1056 O O . VAL A 1 134 ? 17.864 -8.092 -2.395 1.00 79.94 134 VAL A O 1
ATOM 1059 N N . LEU A 1 135 ? 18.657 -8.779 -4.387 1.00 83.44 135 LEU A N 1
ATOM 1060 C CA . LEU A 1 135 ? 18.121 -7.670 -5.172 1.00 83.44 135 LEU A CA 1
ATOM 1061 C C . LEU A 1 135 ? 16.594 -7.725 -5.251 1.00 83.44 135 LEU A C 1
ATOM 1063 O O . LEU A 1 135 ? 16.001 -8.571 -5.925 1.00 83.44 135 LEU A O 1
ATOM 1067 N N . LYS A 1 136 ? 15.944 -6.780 -4.575 1.00 89.81 136 LYS A N 1
ATOM 1068 C CA . LYS A 1 136 ? 14.486 -6.647 -4.525 1.00 89.81 136 LYS A CA 1
ATOM 1069 C C . LYS A 1 136 ? 13.961 -5.640 -5.533 1.00 89.81 136 LYS A C 1
ATOM 1071 O O . LYS A 1 136 ? 12.881 -5.859 -6.082 1.00 89.81 136 LYS A O 1
ATOM 1076 N N . CYS A 1 137 ? 14.706 -4.568 -5.785 1.00 93.00 137 CYS A N 1
ATOM 1077 C CA . CYS A 1 137 ? 14.346 -3.513 -6.724 1.00 93.00 137 CYS A CA 1
ATOM 1078 C C . CYS A 1 137 ? 15.618 -2.930 -7.333 1.00 93.00 137 CYS A C 1
ATOM 1080 O O . CYS A 1 137 ? 16.538 -2.595 -6.596 1.00 93.00 137 CYS A O 1
ATOM 1082 N N . HIS A 1 138 ? 15.665 -2.796 -8.659 1.00 92.12 138 HIS A N 1
ATOM 1083 C CA . HIS A 1 138 ? 16.754 -2.041 -9.273 1.00 92.12 138 HIS A CA 1
ATOM 1084 C C . HIS A 1 138 ? 16.514 -0.548 -9.071 1.00 92.12 138 HIS A C 1
ATOM 1086 O O . HIS A 1 138 ? 15.366 -0.104 -8.936 1.00 92.12 138 HIS A O 1
ATOM 1092 N N . ARG A 1 139 ? 17.593 0.227 -9.104 1.00 94.88 139 ARG A N 1
ATOM 1093 C CA . ARG A 1 139 ? 17.507 1.679 -9.134 1.00 94.88 139 ARG A CA 1
ATOM 1094 C C . ARG A 1 139 ? 17.034 2.138 -10.511 1.00 94.88 139 ARG A C 1
ATOM 1096 O O . ARG A 1 139 ? 17.784 2.112 -11.479 1.00 94.88 139 ARG A O 1
ATOM 1103 N N . TYR A 1 140 ? 15.771 2.541 -10.590 1.00 96.81 140 TYR A N 1
ATOM 1104 C CA . TYR A 1 140 ? 15.144 3.025 -11.825 1.00 96.81 140 TYR A CA 1
ATOM 1105 C C . TYR A 1 140 ? 15.186 4.549 -11.963 1.00 96.81 140 TYR A C 1
ATOM 1107 O O . TYR A 1 140 ? 14.575 5.087 -12.878 1.00 96.81 140 TYR A O 1
ATOM 1115 N N . TRP A 1 141 ? 15.852 5.253 -11.050 1.00 96.50 141 TRP A N 1
ATOM 1116 C CA . TRP A 1 141 ? 15.941 6.710 -11.041 1.00 96.50 141 TRP A CA 1
ATOM 1117 C C . TRP A 1 141 ? 17.396 7.182 -11.216 1.00 96.50 141 TRP A C 1
ATOM 1119 O O . TRP A 1 141 ? 18.315 6.422 -10.895 1.00 96.50 141 TRP A O 1
ATOM 1129 N N . PRO A 1 142 ? 17.619 8.415 -11.711 1.00 92.31 142 PRO A N 1
ATOM 1130 C CA . PRO A 1 142 ? 18.957 8.987 -11.854 1.00 92.31 142 PRO A CA 1
ATOM 1131 C C . PRO A 1 142 ? 19.692 9.132 -10.517 1.00 92.31 142 PRO A C 1
ATOM 1133 O O . PRO A 1 142 ? 19.067 9.267 -9.465 1.00 92.31 142 PRO A O 1
ATOM 1136 N N . GLU A 1 143 ? 21.024 9.169 -10.566 1.00 85.75 143 GLU A N 1
ATOM 1137 C CA . GLU A 1 143 ? 21.835 9.620 -9.427 1.00 85.75 143 GLU A CA 1
ATOM 1138 C C . GLU A 1 143 ? 21.669 11.134 -9.183 1.00 85.75 143 GLU A C 1
ATOM 1140 O O . GLU A 1 143 ? 21.099 11.858 -10.004 1.00 85.75 143 GLU A O 1
ATOM 1145 N N . ASP A 1 144 ? 22.149 11.616 -8.037 1.00 78.12 144 ASP A N 1
ATOM 1146 C CA . ASP A 1 144 ? 21.973 13.003 -7.602 1.00 78.12 144 ASP A CA 1
ATOM 1147 C C . ASP A 1 144 ? 22.454 14.010 -8.662 1.00 78.12 144 ASP A C 1
ATOM 1149 O O . ASP A 1 144 ? 23.582 13.943 -9.150 1.00 78.12 144 ASP A O 1
ATOM 1153 N N . ASN A 1 145 ? 21.592 14.979 -8.991 1.00 75.75 145 ASN A N 1
ATOM 1154 C CA . ASN A 1 145 ? 21.798 16.001 -10.029 1.00 75.75 145 ASN A CA 1
ATOM 1155 C C . ASN A 1 145 ? 21.999 15.463 -11.459 1.00 75.75 145 ASN A C 1
ATOM 1157 O O . ASN A 1 145 ? 22.366 16.233 -12.350 1.00 75.75 145 ASN A O 1
ATOM 1161 N N . ALA A 1 146 ? 21.744 14.176 -11.706 1.00 88.62 146 ALA A N 1
ATOM 1162 C CA . ALA A 1 146 ? 21.757 13.607 -13.044 1.00 88.62 146 ALA A CA 1
ATOM 1163 C C . ALA A 1 146 ? 20.377 13.704 -13.715 1.00 88.62 146 ALA A C 1
ATOM 1165 O O . ALA A 1 146 ? 19.322 13.657 -13.073 1.00 88.62 146 ALA A O 1
ATOM 1166 N N . GLU A 1 147 ? 20.403 13.796 -15.041 1.00 94.62 147 GLU A N 1
ATOM 1167 C CA . GLU A 1 147 ? 19.245 13.614 -15.910 1.00 94.62 147 GLU A CA 1
ATOM 1168 C C . GLU A 1 147 ? 19.470 12.359 -16.752 1.00 94.62 147 GLU A C 1
ATOM 1170 O O . GLU A 1 147 ? 20.546 12.168 -17.323 1.00 94.62 147 GLU A O 1
ATOM 1175 N N . VAL A 1 148 ? 18.459 11.496 -16.820 1.00 96.50 148 VAL A N 1
ATOM 1176 C CA . VAL A 1 148 ? 18.477 10.287 -17.647 1.00 96.50 148 VAL A CA 1
ATOM 1177 C C . VAL A 1 148 ? 17.227 10.269 -18.516 1.00 96.50 148 VAL A C 1
ATOM 1179 O O . VAL A 1 148 ? 16.128 10.608 -18.070 1.00 96.50 148 VAL A O 1
ATOM 1182 N N . GLN A 1 149 ? 17.402 9.873 -19.774 1.00 97.12 149 GLN A N 1
ATOM 1183 C CA . GLN A 1 149 ? 16.300 9.626 -20.692 1.00 97.12 149 GLN A CA 1
ATOM 1184 C C . GLN A 1 149 ? 15.931 8.137 -20.666 1.00 97.12 149 GLN A C 1
ATOM 1186 O O . GLN A 1 149 ? 16.752 7.290 -21.009 1.00 97.12 149 GLN A O 1
ATOM 1191 N N . TYR A 1 150 ? 14.688 7.848 -20.288 1.00 96.75 150 TYR A N 1
ATOM 1192 C CA . TYR A 1 150 ? 14.053 6.533 -20.308 1.00 96.75 150 TYR A CA 1
ATOM 1193 C C . TYR A 1 150 ? 13.030 6.510 -21.450 1.00 96.75 150 TYR A C 1
ATOM 1195 O O . TYR A 1 150 ? 11.935 7.074 -21.341 1.00 96.75 150 TYR A O 1
ATOM 1203 N N . GLY A 1 151 ? 13.412 5.947 -22.596 1.00 95.94 151 GLY A N 1
ATOM 1204 C CA . GLY A 1 151 ? 12.618 5.996 -23.823 1.00 95.94 151 GLY A CA 1
ATOM 1205 C C . GLY A 1 151 ? 12.226 7.430 -24.212 1.00 95.94 151 GLY A C 1
ATOM 1206 O O . GLY A 1 151 ? 13.071 8.252 -24.577 1.00 95.94 151 GLY A O 1
ATOM 1207 N N . LYS A 1 152 ? 10.923 7.735 -24.137 1.00 96.62 152 LYS A N 1
ATOM 1208 C CA . LYS A 1 152 ? 10.338 9.051 -24.470 1.00 96.62 152 LYS A CA 1
ATOM 1209 C C . LYS A 1 152 ? 10.315 10.034 -23.291 1.00 96.62 152 LYS A C 1
ATOM 1211 O O . LYS A 1 152 ? 9.920 11.184 -23.485 1.00 96.62 152 LYS A O 1
ATOM 1216 N N . VAL A 1 153 ? 10.695 9.606 -22.088 1.00 98.38 153 VAL A N 1
ATOM 1217 C CA . VAL A 1 153 ? 10.601 10.393 -20.851 1.00 98.38 153 VAL A CA 1
ATOM 1218 C C . VAL A 1 153 ? 11.996 10.791 -20.381 1.00 98.38 153 VAL A C 1
ATOM 1220 O O . VAL A 1 153 ? 12.895 9.962 -20.312 1.00 98.38 153 VAL A O 1
ATOM 1223 N N . LYS A 1 154 ? 12.183 12.063 -20.040 1.00 98.25 154 LYS A N 1
ATOM 1224 C CA . LYS A 1 154 ? 13.364 12.562 -19.334 1.00 98.25 154 LYS A CA 1
ATOM 1225 C C . LYS A 1 154 ? 13.033 12.715 -17.862 1.00 98.25 154 LYS A C 1
ATOM 1227 O O . LYS A 1 154 ? 11.985 13.261 -17.521 1.00 98.25 154 LYS A O 1
ATOM 1232 N N . VAL A 1 155 ? 13.925 12.225 -17.014 1.00 98.50 155 VAL A N 1
ATOM 1233 C CA . VAL A 1 155 ? 13.791 12.280 -15.562 1.00 98.50 155 VAL A CA 1
ATOM 1234 C C . VAL A 1 155 ? 15.055 12.909 -15.017 1.00 98.50 155 VAL A C 1
ATOM 1236 O O . VAL A 1 155 ? 16.152 12.391 -15.228 1.00 98.50 155 VAL A O 1
ATOM 1239 N N . LYS A 1 156 ? 14.895 14.016 -14.305 1.00 97.56 156 LYS A N 1
ATOM 1240 C CA . LYS A 1 156 ? 15.982 14.735 -13.654 1.00 97.56 156 LYS A CA 1
ATOM 1241 C C . LYS A 1 156 ? 15.805 14.658 -12.151 1.00 97.56 156 LYS A C 1
ATOM 1243 O O . LYS A 1 156 ? 14.763 15.045 -11.630 1.00 97.56 156 LYS A O 1
ATOM 1248 N N . PHE A 1 157 ? 16.824 14.178 -11.450 1.00 97.19 157 PHE A N 1
ATOM 1249 C CA . PHE A 1 157 ? 16.840 14.204 -9.992 1.00 97.19 157 PHE A CA 1
ATOM 1250 C C . PHE A 1 157 ? 17.038 15.642 -9.508 1.00 97.19 157 PHE A C 1
ATOM 1252 O O . PHE A 1 157 ? 18.003 16.297 -9.906 1.00 97.19 157 PHE A O 1
ATOM 1259 N N . THR A 1 158 ? 16.154 16.135 -8.638 1.00 95.81 158 THR A N 1
ATOM 1260 C CA . THR A 1 158 ? 16.216 17.524 -8.154 1.00 95.81 158 THR A CA 1
ATOM 1261 C C . THR A 1 158 ? 16.659 17.630 -6.701 1.00 95.81 158 THR A C 1
ATOM 1263 O O . THR A 1 158 ? 17.515 18.455 -6.389 1.00 95.81 158 THR A O 1
ATOM 1266 N N . ARG A 1 159 ? 16.110 16.811 -5.797 1.00 93.81 159 ARG A N 1
ATOM 1267 C CA . ARG A 1 159 ? 16.500 16.811 -4.377 1.00 93.81 159 ARG A CA 1
ATOM 1268 C C . ARG A 1 159 ? 16.170 15.499 -3.677 1.00 93.81 159 ARG A C 1
ATOM 1270 O O . ARG A 1 159 ? 15.286 14.760 -4.105 1.00 93.81 159 ARG A O 1
ATOM 1277 N N . SER A 1 160 ? 16.827 15.271 -2.542 1.00 93.88 160 SER A N 1
ATOM 1278 C CA . SER A 1 160 ? 16.502 14.191 -1.611 1.00 93.88 160 SER A CA 1
ATOM 1279 C C . SER A 1 160 ? 16.533 14.675 -0.165 1.00 93.88 160 SER A C 1
ATOM 1281 O O . SER A 1 160 ? 17.353 15.518 0.196 1.00 93.88 160 SER A O 1
ATOM 1283 N N . ALA A 1 161 ? 15.649 14.119 0.658 1.00 91.38 161 ALA A N 1
ATOM 1284 C CA . ALA A 1 161 ? 15.599 14.323 2.097 1.00 91.38 161 ALA A CA 1
ATOM 1285 C C . ALA A 1 161 ? 15.518 12.969 2.814 1.00 91.38 161 ALA A C 1
ATOM 1287 O O . ALA A 1 161 ? 14.761 12.075 2.429 1.00 91.38 161 ALA A O 1
ATOM 1288 N N . MET A 1 162 ? 16.324 12.810 3.862 1.00 91.69 162 MET A N 1
ATOM 1289 C CA . MET A 1 162 ? 16.275 11.635 4.727 1.00 91.69 162 MET A CA 1
ATOM 1290 C C . MET A 1 162 ? 15.398 11.928 5.939 1.00 91.69 162 MET A C 1
ATOM 1292 O O . MET A 1 162 ? 15.645 12.887 6.667 1.00 91.69 162 MET A O 1
ATOM 1296 N N . HIS A 1 163 ? 14.420 11.061 6.176 1.00 90.00 163 HIS A N 1
ATOM 1297 C CA . HIS A 1 163 ? 13.527 11.110 7.329 1.00 90.00 163 HIS A CA 1
ATOM 1298 C C . HIS A 1 163 ? 13.710 9.862 8.197 1.00 90.00 163 HIS A C 1
ATOM 1300 O O . HIS A 1 163 ? 14.402 8.918 7.815 1.00 90.00 163 HIS A O 1
ATOM 1306 N N . ALA A 1 164 ? 13.058 9.826 9.362 1.00 86.00 164 ALA A N 1
ATOM 1307 C CA . ALA A 1 164 ? 13.192 8.721 10.317 1.00 86.00 164 ALA A CA 1
ATOM 1308 C C . ALA A 1 164 ? 12.845 7.345 9.713 1.00 86.00 164 ALA A C 1
ATOM 1310 O O . ALA A 1 164 ? 13.530 6.355 9.969 1.00 86.00 164 ALA A O 1
ATOM 1311 N N . HIS A 1 165 ? 11.795 7.294 8.888 1.00 88.19 165 HIS A N 1
ATOM 1312 C CA . HIS A 1 165 ? 11.234 6.041 8.374 1.00 88.19 165 HIS A CA 1
ATOM 1313 C C . HIS A 1 165 ? 11.295 5.897 6.857 1.00 88.19 165 HIS A C 1
ATOM 1315 O O . HIS A 1 165 ? 10.969 4.831 6.331 1.00 88.19 165 HIS A O 1
ATOM 1321 N N . HIS A 1 166 ? 11.694 6.940 6.132 1.00 94.06 166 HIS A N 1
ATOM 1322 C CA . HIS A 1 166 ? 11.702 6.924 4.676 1.00 94.06 166 HIS A CA 1
ATOM 1323 C C . HIS A 1 166 ? 12.733 7.883 4.085 1.00 94.06 166 HIS A C 1
ATOM 1325 O O . HIS A 1 166 ? 13.252 8.768 4.762 1.00 94.06 166 HIS A O 1
ATOM 1331 N N . ILE A 1 167 ? 13.018 7.687 2.803 1.00 94.56 167 ILE A N 1
ATOM 1332 C CA . ILE A 1 167 ? 13.784 8.620 1.981 1.00 94.56 167 ILE A CA 1
ATOM 1333 C C . ILE A 1 167 ? 12.803 9.262 1.007 1.00 94.56 167 ILE A C 1
ATOM 1335 O O . ILE A 1 167 ? 12.056 8.556 0.332 1.00 94.56 167 ILE A O 1
ATOM 1339 N N . GLU A 1 168 ? 12.805 10.582 0.947 1.00 96.06 168 GLU A N 1
ATOM 1340 C CA . GLU A 1 168 ? 12.015 11.380 0.018 1.00 96.06 168 GLU A CA 1
ATOM 1341 C C . GLU A 1 168 ? 12.921 11.833 -1.128 1.00 96.06 168 GLU A C 1
ATOM 1343 O O . GLU A 1 168 ? 13.975 12.414 -0.880 1.00 96.06 168 GLU A O 1
ATOM 1348 N N . ARG A 1 169 ? 12.535 11.566 -2.377 1.00 97.31 169 ARG A N 1
ATOM 1349 C CA . ARG A 1 169 ? 13.270 11.978 -3.583 1.00 97.31 169 ARG A CA 1
ATOM 1350 C C . ARG A 1 169 ? 12.340 12.721 -4.525 1.00 97.31 169 ARG A C 1
ATOM 1352 O O . ARG A 1 169 ? 11.210 12.289 -4.720 1.00 97.31 169 ARG A O 1
ATOM 1359 N N . HIS A 1 170 ? 12.816 13.804 -5.120 1.00 97.56 170 HIS A N 1
ATOM 1360 C CA . HIS A 1 170 ? 12.054 14.615 -6.066 1.00 97.56 170 HIS A CA 1
ATOM 1361 C C . HIS A 1 170 ? 12.671 14.542 -7.450 1.00 97.56 170 HIS A C 1
ATOM 1363 O O . HIS A 1 170 ? 13.896 14.580 -7.607 1.00 97.56 170 HIS A O 1
ATOM 1369 N N . PHE A 1 171 ? 11.796 14.479 -8.445 1.00 98.19 171 PHE A N 1
ATOM 1370 C CA . PHE A 1 171 ? 12.155 14.393 -9.845 1.00 98.19 171 PHE A CA 1
ATOM 1371 C C . PHE A 1 171 ? 11.381 15.419 -10.652 1.00 98.19 171 PHE A C 1
ATOM 1373 O O . PHE A 1 171 ? 10.173 15.554 -10.490 1.00 98.19 171 PHE A O 1
ATOM 1380 N N . GLU A 1 172 ? 12.074 16.076 -11.571 1.00 97.81 172 GLU A N 1
ATOM 1381 C CA . GLU A 1 172 ? 11.445 16.809 -12.660 1.00 97.81 172 GLU A CA 1
ATOM 1382 C C . GLU A 1 172 ? 11.319 15.845 -13.846 1.00 97.81 172 GLU A C 1
ATOM 1384 O O . GLU A 1 172 ? 12.316 15.302 -14.333 1.00 97.81 172 GLU A O 1
ATOM 1389 N N . VAL A 1 173 ? 10.087 15.578 -14.273 1.00 98.38 173 VAL A N 1
ATOM 1390 C CA . VAL A 1 173 ? 9.768 14.602 -15.321 1.00 98.38 173 VAL A CA 1
ATOM 1391 C C . VAL A 1 173 ? 9.168 15.321 -16.521 1.00 98.38 173 VAL A C 1
ATOM 1393 O O . VAL A 1 173 ? 8.241 16.113 -16.370 1.00 98.38 173 VAL A O 1
ATOM 1396 N N . GLY A 1 174 ? 9.657 15.039 -17.725 1.00 98.00 174 GLY A N 1
ATOM 1397 C CA . GLY A 1 174 ? 9.169 15.653 -18.962 1.00 98.00 174 GLY A CA 1
ATOM 1398 C C . GLY A 1 174 ? 9.298 14.738 -20.172 1.00 98.00 174 GLY A C 1
ATOM 1399 O O . GLY A 1 174 ? 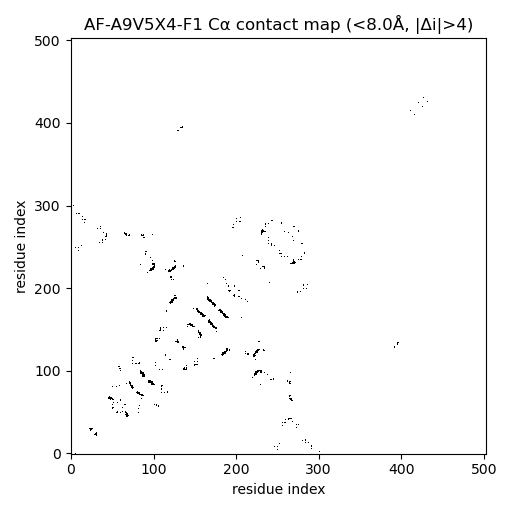9.915 13.677 -20.111 1.00 98.00 174 GLY A O 1
ATOM 1400 N N . LEU A 1 175 ? 8.724 15.147 -21.301 1.00 97.88 175 LEU A N 1
ATOM 1401 C CA . LEU A 1 175 ? 8.914 14.435 -22.565 1.00 97.88 175 LEU A CA 1
ATOM 1402 C C . LEU A 1 175 ? 10.255 14.805 -23.202 1.00 97.88 175 LEU A C 1
ATOM 1404 O O . LEU A 1 175 ? 10.648 15.971 -23.230 1.00 97.88 175 LEU A O 1
ATOM 1408 N N . ALA A 1 176 ? 10.925 13.822 -23.800 1.00 94.88 176 ALA A N 1
ATOM 1409 C CA . ALA A 1 176 ? 12.176 14.033 -24.524 1.00 94.88 176 ALA A CA 1
ATOM 1410 C C . ALA A 1 176 ? 12.010 14.960 -25.741 1.00 94.88 176 ALA A C 1
ATOM 1412 O O . ALA A 1 176 ? 12.952 15.660 -26.108 1.00 94.88 176 ALA A O 1
ATOM 1413 N N . SER A 1 177 ? 10.804 15.017 -26.317 1.00 95.44 177 SER A N 1
ATOM 1414 C CA . SER A 1 177 ? 10.419 15.955 -27.380 1.00 95.44 177 SER A CA 1
ATOM 1415 C C . SER A 1 177 ? 10.318 17.417 -26.921 1.00 95.44 177 SER A C 1
ATOM 1417 O O . SER A 1 177 ? 10.060 18.289 -27.745 1.00 95.44 177 SER A O 1
ATOM 1419 N N . GLY A 1 178 ? 10.480 17.688 -25.622 1.00 92.50 178 GLY A N 1
ATOM 1420 C CA . GLY A 1 178 ? 10.207 18.984 -25.006 1.00 92.50 178 GLY A CA 1
ATOM 1421 C C . GLY A 1 178 ? 8.739 19.148 -24.601 1.00 92.50 178 GLY A C 1
ATOM 1422 O O . GLY A 1 178 ? 7.895 18.294 -24.885 1.00 92.50 178 GLY A O 1
ATOM 1423 N N . GLY A 1 179 ? 8.440 20.252 -23.913 1.00 94.62 179 GLY A N 1
ATOM 1424 C CA . GLY A 1 179 ? 7.113 20.562 -23.376 1.00 94.62 179 GLY A CA 1
ATOM 1425 C C . GLY A 1 179 ? 7.137 20.852 -21.871 1.00 94.62 179 GLY A C 1
ATOM 1426 O O . GLY A 1 179 ? 8.215 21.034 -21.306 1.00 94.62 179 GLY A O 1
ATOM 1427 N N . PRO A 1 180 ? 5.960 20.923 -21.220 1.00 95.56 180 PRO A N 1
ATOM 1428 C CA . PRO A 1 180 ? 5.885 21.126 -19.779 1.00 95.56 180 PRO A CA 1
ATOM 1429 C C . PRO A 1 180 ? 6.470 19.926 -19.034 1.00 95.56 180 PRO A C 1
ATOM 1431 O O . PRO A 1 180 ? 6.318 18.782 -19.468 1.00 95.56 180 PRO A O 1
ATOM 1434 N N . THR A 1 181 ? 7.088 20.194 -17.892 1.00 97.25 181 THR A N 1
ATOM 1435 C CA . THR A 1 181 ? 7.543 19.180 -16.942 1.00 97.25 181 THR A CA 1
ATOM 1436 C C . THR A 1 181 ? 6.544 19.040 -15.792 1.00 97.25 181 THR A C 1
ATOM 1438 O O . THR A 1 181 ? 5.608 19.834 -15.656 1.00 97.25 181 THR A O 1
ATOM 1441 N N . ARG A 1 182 ? 6.686 17.977 -15.001 1.00 96.56 182 ARG A N 1
ATOM 1442 C CA . ARG A 1 182 ? 5.909 17.714 -13.787 1.00 96.56 182 ARG A CA 1
ATOM 1443 C C . ARG A 1 182 ? 6.848 17.286 -12.676 1.00 96.56 182 ARG A C 1
ATOM 1445 O O . ARG A 1 182 ? 7.770 16.512 -12.928 1.00 96.56 182 ARG A O 1
ATOM 1452 N N . ASP A 1 183 ? 6.556 17.734 -11.466 1.00 96.06 183 ASP A N 1
ATOM 1453 C CA . ASP A 1 183 ? 7.228 17.233 -10.278 1.00 96.06 183 ASP A CA 1
ATOM 1454 C C . ASP A 1 183 ? 6.643 15.872 -9.889 1.00 96.06 183 ASP A C 1
ATOM 1456 O O . ASP A 1 183 ? 5.426 15.692 -9.833 1.00 96.06 183 ASP A O 1
ATOM 1460 N N . VAL A 1 184 ? 7.525 14.907 -9.638 1.00 97.81 184 VAL A N 1
ATOM 1461 C CA . VAL A 1 184 ? 7.182 13.578 -9.126 1.00 97.81 184 VAL A CA 1
ATOM 1462 C C . VAL A 1 184 ? 7.989 13.329 -7.863 1.00 97.81 184 VAL A C 1
ATOM 1464 O O . VAL A 1 184 ? 9.212 13.472 -7.860 1.00 97.81 184 VAL A O 1
ATOM 1467 N N . VAL A 1 185 ? 7.314 12.919 -6.792 1.00 97.88 185 VAL A N 1
ATOM 1468 C CA . VAL A 1 185 ? 7.948 12.551 -5.526 1.00 97.88 185 VAL A CA 1
ATOM 1469 C C . VAL A 1 185 ? 7.975 11.034 -5.372 1.00 97.88 185 VAL A C 1
ATOM 1471 O O . VAL A 1 185 ? 6.975 10.351 -5.580 1.00 97.88 185 VAL A O 1
ATOM 1474 N N . GLN A 1 186 ? 9.122 10.486 -4.982 1.00 98.44 186 GLN A N 1
ATOM 1475 C CA . GLN A 1 186 ? 9.247 9.108 -4.524 1.00 98.44 186 GLN A CA 1
ATOM 1476 C C . GLN A 1 186 ? 9.478 9.082 -3.014 1.00 98.44 186 GLN A C 1
ATOM 1478 O O . GLN A 1 186 ? 10.412 9.694 -2.502 1.00 98.44 186 GLN A O 1
ATOM 1483 N N . LEU A 1 187 ? 8.659 8.307 -2.313 1.00 98.44 187 LEU A N 1
ATOM 1484 C CA . LEU A 1 187 ? 8.731 8.078 -0.877 1.00 98.44 187 LEU A CA 1
ATOM 1485 C C . LEU A 1 187 ? 9.122 6.615 -0.637 1.00 98.44 187 LEU A C 1
ATOM 1487 O O . LEU A 1 187 ? 8.321 5.698 -0.830 1.00 98.44 187 LEU A O 1
ATOM 1491 N N . ALA A 1 188 ? 10.378 6.388 -0.252 1.00 97.38 188 ALA A N 1
ATOM 1492 C CA . ALA A 1 188 ? 10.969 5.064 -0.082 1.00 97.38 188 ALA A CA 1
ATOM 1493 C C . ALA A 1 188 ? 11.048 4.658 1.395 1.00 97.38 188 ALA A C 1
ATOM 1495 O O . ALA A 1 188 ? 11.971 5.059 2.108 1.00 97.38 188 ALA A O 1
ATOM 1496 N N . PHE A 1 189 ? 10.102 3.837 1.847 1.00 95.88 189 PHE A N 1
ATOM 1497 C CA . PHE A 1 189 ? 9.989 3.352 3.221 1.00 95.88 189 PHE A CA 1
ATOM 1498 C C . PHE A 1 189 ? 11.155 2.429 3.604 1.00 95.88 189 PHE A C 1
ATOM 1500 O O . PHE A 1 189 ? 11.383 1.393 2.980 1.00 95.88 189 PHE A O 1
ATOM 1507 N N . GLN A 1 190 ? 11.880 2.795 4.660 1.00 88.69 190 GLN A N 1
ATOM 1508 C CA . GLN A 1 190 ? 13.098 2.119 5.116 1.00 88.69 190 GLN A CA 1
ATOM 1509 C C . GLN A 1 190 ? 12.875 1.200 6.319 1.00 88.69 190 GLN A C 1
ATOM 1511 O O . GLN A 1 190 ? 13.718 0.340 6.588 1.00 88.69 190 GLN A O 1
ATOM 1516 N N . SER A 1 191 ? 11.764 1.360 7.041 1.00 86.38 191 SER A N 1
ATOM 1517 C CA . SER A 1 191 ? 11.498 0.647 8.298 1.00 86.38 191 SER A CA 1
ATOM 1518 C C . SER A 1 191 ? 10.763 -0.688 8.128 1.00 86.38 191 SER A C 1
ATOM 1520 O O . SER A 1 191 ? 10.445 -1.332 9.126 1.00 86.38 191 SER A O 1
ATOM 1522 N N . TRP A 1 192 ? 10.520 -1.150 6.894 1.00 86.69 192 TRP A N 1
ATOM 1523 C CA . TRP A 1 192 ? 10.032 -2.515 6.671 1.00 86.69 192 TRP A CA 1
ATOM 1524 C C . TRP A 1 192 ? 11.192 -3.522 6.760 1.00 86.69 192 TRP A C 1
ATOM 1526 O O . TRP A 1 192 ? 12.139 -3.403 5.980 1.00 86.69 192 TRP A O 1
ATOM 1536 N N . PRO A 1 193 ? 11.142 -4.524 7.658 1.00 76.06 193 PRO A N 1
ATOM 1537 C CA . PRO A 1 193 ? 12.196 -5.532 7.762 1.00 76.06 193 PRO A CA 1
ATOM 1538 C C . PRO A 1 193 ? 12.188 -6.514 6.579 1.00 76.06 193 PRO A C 1
ATOM 1540 O O . PRO A 1 193 ? 11.149 -6.777 5.976 1.00 76.06 193 PRO A O 1
ATOM 1543 N N . ASP A 1 194 ? 13.334 -7.123 6.265 1.00 61.09 194 ASP A N 1
ATOM 1544 C CA . ASP A 1 194 ? 13.401 -8.141 5.202 1.00 61.09 194 ASP A CA 1
ATOM 1545 C C . ASP A 1 194 ? 12.457 -9.326 5.490 1.00 61.09 194 ASP A C 1
ATOM 1547 O O . ASP A 1 194 ? 11.668 -9.745 4.638 1.00 61.09 194 ASP A O 1
ATOM 1551 N N . HIS A 1 195 ? 12.440 -9.792 6.742 1.00 59.03 195 HIS A N 1
ATOM 1552 C CA . HIS A 1 195 ? 11.546 -10.849 7.207 1.00 59.03 195 HIS A CA 1
ATOM 1553 C C . HIS A 1 195 ? 10.407 -10.297 8.070 1.00 59.03 195 HIS A C 1
ATOM 1555 O O . HIS A 1 195 ? 10.625 -9.545 9.016 1.00 59.03 195 HIS A O 1
ATOM 1561 N N . GLY A 1 196 ? 9.181 -10.731 7.768 1.00 72.50 196 GLY A N 1
ATOM 1562 C CA . GLY A 1 196 ? 7.995 -10.410 8.558 1.00 72.50 196 GLY A CA 1
ATOM 1563 C C . GLY A 1 196 ? 7.390 -9.037 8.251 1.00 72.50 196 GLY A C 1
ATOM 1564 O O . GLY A 1 196 ? 7.158 -8.672 7.093 1.00 72.50 196 GLY A O 1
ATOM 1565 N N . VAL A 1 197 ? 7.050 -8.319 9.316 1.00 78.69 197 VAL A N 1
ATOM 1566 C CA . VAL A 1 197 ? 6.340 -7.032 9.316 1.00 78.69 197 VAL A CA 1
ATOM 1567 C C . VAL A 1 197 ? 7.020 -6.085 10.308 1.00 78.69 197 VAL A C 1
ATOM 1569 O O . VAL A 1 197 ? 7.738 -6.576 11.183 1.00 78.69 197 VAL A O 1
ATOM 1572 N N . PRO A 1 198 ? 6.840 -4.756 10.198 1.00 80.88 198 PRO A N 1
ATOM 1573 C CA . PRO A 1 198 ? 7.364 -3.832 11.200 1.00 80.88 198 PRO A CA 1
ATOM 1574 C C . PRO A 1 198 ? 6.888 -4.196 12.614 1.00 80.88 198 PRO A C 1
ATOM 1576 O O . PRO A 1 198 ? 5.778 -4.698 12.800 1.00 80.88 198 PRO A O 1
ATOM 1579 N N . LEU A 1 199 ? 7.745 -3.959 13.612 1.00 68.25 199 LEU A N 1
ATOM 1580 C CA . LEU A 1 199 ? 7.475 -4.346 15.000 1.00 68.25 199 LEU A CA 1
ATOM 1581 C C . LEU A 1 199 ? 6.299 -3.559 15.592 1.00 68.25 199 LEU A C 1
ATOM 1583 O O . LEU A 1 199 ? 5.483 -4.112 16.333 1.00 68.25 199 LEU A O 1
ATOM 1587 N N . THR A 1 200 ? 6.203 -2.273 15.255 1.00 77.88 200 THR A N 1
ATOM 1588 C CA . THR A 1 200 ? 5.118 -1.403 15.700 1.00 77.88 200 THR A CA 1
ATOM 1589 C C . THR A 1 200 ? 4.301 -0.904 14.505 1.00 77.88 200 THR A C 1
ATOM 1591 O O . THR A 1 200 ? 4.549 -1.266 13.354 1.00 77.88 200 THR A O 1
ATOM 1594 N N . SER A 1 201 ? 3.223 -0.174 14.781 1.00 85.81 201 SER A N 1
ATOM 1595 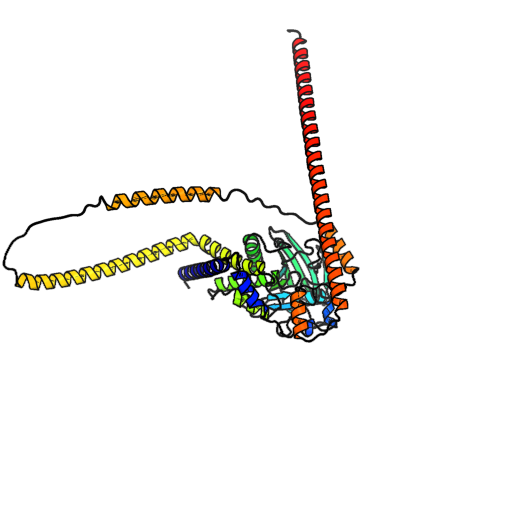C CA . SER A 1 201 ? 2.418 0.495 13.752 1.00 85.81 201 SER A CA 1
ATOM 1596 C C . SER A 1 201 ? 2.845 1.946 13.529 1.00 85.81 201 SER A C 1
ATOM 1598 O O . SER A 1 201 ? 2.384 2.565 12.572 1.00 85.81 201 SER A O 1
ATOM 1600 N N . VAL A 1 202 ? 3.711 2.490 14.390 1.00 87.88 202 VAL A N 1
ATOM 1601 C CA . VAL A 1 202 ? 4.064 3.914 14.414 1.00 87.88 202 VAL A CA 1
ATOM 1602 C C . VAL A 1 202 ? 4.777 4.304 13.130 1.00 87.88 202 VAL A C 1
ATOM 1604 O O . VAL A 1 202 ? 4.341 5.223 12.445 1.00 87.88 202 VAL A O 1
ATOM 1607 N N . GLU A 1 203 ? 5.790 3.533 12.739 1.00 88.38 203 GLU A N 1
ATOM 1608 C CA . GLU A 1 203 ? 6.629 3.825 11.575 1.00 88.38 203 GLU A CA 1
ATOM 1609 C C . GLU A 1 203 ? 5.788 3.821 10.294 1.00 88.38 203 GLU A C 1
ATOM 1611 O O . GLU A 1 203 ? 5.963 4.655 9.406 1.00 88.38 203 GLU A O 1
ATOM 1616 N N . PHE A 1 204 ? 4.838 2.884 10.212 1.00 93.25 204 PHE A N 1
ATOM 1617 C CA . PHE A 1 204 ? 3.917 2.782 9.089 1.00 93.25 204 PHE A CA 1
ATOM 1618 C C . PHE A 1 204 ? 2.917 3.946 9.064 1.00 93.25 204 PHE A C 1
ATOM 1620 O O . PHE A 1 204 ? 2.683 4.527 8.005 1.00 93.25 204 PHE A O 1
ATOM 1627 N N . LEU A 1 205 ? 2.303 4.283 10.204 1.00 95.38 205 LEU A N 1
ATOM 1628 C CA . LEU A 1 205 ? 1.306 5.354 10.285 1.00 95.38 205 LEU A CA 1
ATOM 1629 C C . LEU A 1 205 ? 1.921 6.728 10.009 1.00 95.38 205 LEU A C 1
ATOM 1631 O O . LEU A 1 205 ? 1.304 7.527 9.305 1.00 95.38 205 LEU A O 1
ATOM 1635 N N . GLU A 1 206 ? 3.134 6.977 10.501 1.00 94.56 206 GLU A N 1
ATOM 1636 C CA . GLU A 1 206 ? 3.899 8.185 10.191 1.00 94.56 206 GLU A CA 1
ATOM 1637 C C . GLU A 1 206 ? 4.252 8.241 8.705 1.00 94.56 206 GLU A C 1
ATOM 1639 O O . GLU A 1 206 ? 3.940 9.226 8.042 1.00 94.56 206 GLU A O 1
ATOM 1644 N N . PHE A 1 207 ? 4.789 7.157 8.136 1.00 96.56 207 PHE A N 1
ATOM 1645 C CA . PHE A 1 207 ? 5.079 7.103 6.703 1.00 96.56 207 PHE A CA 1
ATOM 1646 C C . PHE A 1 207 ? 3.833 7.334 5.840 1.00 96.56 207 PHE A C 1
ATOM 1648 O O . PHE A 1 207 ? 3.868 8.098 4.877 1.00 96.56 207 PHE A O 1
ATOM 1655 N N . ARG A 1 208 ? 2.702 6.715 6.194 1.00 96.50 208 ARG A N 1
ATOM 1656 C CA . ARG A 1 208 ? 1.427 6.947 5.511 1.00 96.50 208 ARG A CA 1
ATOM 1657 C C . ARG A 1 208 ? 1.006 8.413 5.598 1.00 96.50 208 ARG A C 1
ATOM 1659 O O . ARG A 1 208 ? 0.524 8.951 4.605 1.00 96.50 208 ARG A O 1
ATOM 1666 N N . ALA A 1 209 ? 1.162 9.053 6.756 1.00 95.31 209 ALA A N 1
ATOM 1667 C CA . ALA A 1 209 ? 0.846 10.468 6.906 1.00 95.31 209 ALA A CA 1
ATOM 1668 C C . ALA A 1 209 ? 1.694 11.336 5.964 1.00 95.31 209 ALA A C 1
ATOM 1670 O O . ALA A 1 209 ? 1.139 12.241 5.350 1.00 95.31 209 ALA A O 1
ATOM 1671 N N . GLU A 1 210 ? 2.983 11.025 5.791 1.00 95.56 210 GLU A N 1
ATOM 1672 C CA . GLU A 1 210 ? 3.861 11.712 4.831 1.00 95.56 210 GLU A CA 1
ATOM 1673 C C . GLU A 1 210 ? 3.409 11.515 3.380 1.00 95.56 210 GLU A C 1
ATOM 1675 O O . GLU A 1 210 ? 3.292 12.494 2.648 1.00 95.56 210 GLU A O 1
ATOM 1680 N N . VAL A 1 211 ? 3.048 10.290 2.973 1.00 95.62 211 VAL A N 1
ATOM 1681 C CA . VAL A 1 211 ? 2.494 10.036 1.625 1.00 95.62 211 VAL A CA 1
ATOM 1682 C C . VAL A 1 211 ? 1.256 10.895 1.359 1.00 95.62 211 VAL A C 1
ATOM 1684 O O . VAL A 1 211 ? 1.130 11.503 0.297 1.00 95.62 211 VAL A O 1
ATOM 1687 N N . LEU A 1 212 ? 0.359 11.003 2.340 1.00 92.38 212 LEU A N 1
ATOM 1688 C CA . LEU A 1 212 ? -0.873 11.778 2.199 1.00 92.38 212 LEU A CA 1
ATOM 1689 C C . LEU A 1 212 ? -0.666 13.299 2.167 1.00 92.38 212 LEU A C 1
ATOM 1691 O O . LEU A 1 212 ? -1.609 13.999 1.809 1.00 92.38 212 LEU A O 1
ATOM 1695 N N . LYS A 1 213 ? 0.512 13.825 2.537 1.00 92.62 213 LYS A N 1
ATOM 1696 C CA . LYS A 1 213 ? 0.811 15.264 2.403 1.00 92.62 213 LYS A CA 1
ATOM 1697 C C . LYS A 1 213 ? 1.022 15.678 0.952 1.00 92.62 213 LYS A C 1
ATOM 1699 O O . LYS A 1 213 ? 0.708 16.811 0.608 1.00 92.62 213 LYS A O 1
ATOM 1704 N N . PHE A 1 214 ? 1.570 14.779 0.137 1.00 87.12 214 PHE A N 1
ATOM 1705 C CA . PHE A 1 214 ? 1.826 15.031 -1.281 1.00 87.12 214 PHE A CA 1
ATOM 1706 C C . PHE A 1 214 ? 0.625 14.686 -2.153 1.00 87.12 214 PHE A C 1
ATOM 1708 O O . PHE A 1 214 ? 0.426 15.317 -3.182 1.00 87.12 214 PHE A O 1
ATOM 1715 N N . HIS A 1 215 ? -0.194 13.730 -1.712 1.00 84.06 215 HIS A N 1
ATOM 1716 C CA . HIS A 1 215 ? -1.342 13.288 -2.481 1.00 84.06 215 HIS A CA 1
ATOM 1717 C C . HIS A 1 215 ? -2.456 14.342 -2.526 1.00 84.06 215 HIS A C 1
ATOM 1719 O O . HIS A 1 215 ? -3.227 14.518 -1.574 1.00 84.06 215 HIS A O 1
ATOM 1725 N N . GLU A 1 216 ? -2.576 15.013 -3.669 1.00 74.75 216 GLU A N 1
ATOM 1726 C CA . GLU A 1 216 ? -3.677 15.930 -3.946 1.00 74.75 216 GLU A CA 1
ATOM 1727 C C . GLU A 1 216 ? -4.985 15.147 -4.129 1.00 74.75 216 GLU A C 1
ATOM 1729 O O . GLU A 1 216 ? -5.274 14.616 -5.203 1.00 74.75 216 GLU A O 1
ATOM 1734 N N . ARG A 1 217 ? -5.809 15.102 -3.076 1.00 63.09 217 ARG A N 1
ATOM 1735 C CA . ARG A 1 217 ? -7.080 14.348 -3.042 1.00 63.09 217 ARG A CA 1
ATOM 1736 C C . ARG A 1 217 ? -8.099 14.767 -4.111 1.00 63.09 217 ARG A C 1
ATOM 1738 O O . ARG A 1 217 ? -8.970 13.970 -4.448 1.00 63.09 217 ARG A O 1
ATOM 1745 N N . ASP A 1 218 ? -7.987 15.987 -4.636 1.00 60.78 218 ASP A N 1
ATOM 1746 C CA . ASP A 1 218 ? -8.854 16.501 -5.707 1.00 60.78 218 ASP A CA 1
ATOM 1747 C C . ASP A 1 218 ? -8.393 16.063 -7.106 1.00 60.78 218 ASP A C 1
ATOM 1749 O O . ASP A 1 218 ? -9.119 16.213 -8.096 1.00 60.78 218 ASP A O 1
ATOM 1753 N N . THR A 1 219 ? -7.199 15.475 -7.214 1.00 67.00 219 THR A N 1
ATOM 1754 C CA . THR A 1 219 ? -6.733 14.888 -8.464 1.00 67.00 219 THR A CA 1
ATOM 1755 C C . THR A 1 219 ? -7.302 13.481 -8.627 1.00 67.00 219 THR A C 1
ATOM 1757 O O . THR A 1 219 ? -7.372 12.680 -7.702 1.00 67.00 219 THR A O 1
ATOM 1760 N N . LYS A 1 220 ? -7.684 13.128 -9.859 1.00 79.06 220 LYS A N 1
ATOM 1761 C CA . LYS A 1 220 ? -7.988 11.732 -10.231 1.00 79.06 220 LYS A CA 1
ATOM 1762 C C . LYS A 1 220 ? -6.708 10.909 -10.467 1.00 79.06 220 LYS A C 1
ATOM 1764 O O . LYS A 1 220 ? -6.779 9.868 -11.121 1.00 79.06 220 LYS A O 1
ATOM 1769 N N . ALA A 1 221 ? -5.547 11.416 -10.043 1.00 91.25 221 ALA A N 1
ATOM 1770 C CA . ALA A 1 221 ? -4.259 10.785 -10.276 1.00 91.25 221 ALA A CA 1
ATOM 1771 C C . ALA A 1 221 ? -4.060 9.612 -9.300 1.00 91.25 221 ALA A C 1
ATOM 1773 O O . ALA A 1 221 ? -4.401 9.728 -8.124 1.00 91.25 221 ALA A O 1
ATOM 1774 N N . PRO A 1 222 ? -3.543 8.467 -9.769 1.00 95.50 222 PRO A N 1
ATOM 1775 C CA . PRO A 1 222 ? -3.285 7.324 -8.909 1.00 95.50 222 PRO A CA 1
ATOM 1776 C C . PRO A 1 222 ? -1.957 7.477 -8.163 1.00 95.50 222 PRO A C 1
ATOM 1778 O O . PRO A 1 222 ? -0.984 7.997 -8.713 1.00 95.50 222 PRO A O 1
ATOM 1781 N N . ILE A 1 223 ? -1.874 6.887 -6.971 1.00 97.44 223 ILE A N 1
ATOM 1782 C CA . ILE A 1 223 ? -0.588 6.647 -6.306 1.00 97.44 223 ILE A CA 1
ATOM 1783 C C . ILE A 1 223 ? 0.046 5.400 -6.934 1.00 97.44 223 ILE A C 1
ATOM 1785 O O . ILE A 1 223 ? -0.549 4.316 -6.923 1.00 97.44 223 ILE A O 1
ATOM 1789 N N . CYS A 1 224 ? 1.266 5.515 -7.462 1.00 98.62 224 CYS A N 1
ATOM 1790 C CA . CYS A 1 224 ? 2.033 4.342 -7.879 1.00 98.62 224 CYS A CA 1
ATOM 1791 C C . CYS A 1 224 ? 2.719 3.738 -6.659 1.00 98.62 224 CYS A C 1
ATOM 1793 O O . CYS A 1 224 ? 3.473 4.418 -5.977 1.00 98.62 224 CYS A O 1
ATOM 1795 N N . ILE A 1 225 ? 2.486 2.462 -6.373 1.00 98.75 225 ILE A N 1
ATOM 1796 C CA . ILE A 1 225 ? 3.079 1.783 -5.225 1.00 98.75 225 ILE A CA 1
ATOM 1797 C C . ILE A 1 225 ? 3.717 0.461 -5.634 1.00 98.75 225 ILE A C 1
ATOM 1799 O O . ILE A 1 225 ? 3.115 -0.370 -6.318 1.00 98.75 225 ILE A O 1
ATOM 1803 N N . HIS A 1 226 ? 4.941 0.233 -5.159 1.00 98.81 226 HIS A N 1
ATOM 1804 C CA . HIS A 1 226 ? 5.677 -0.990 -5.437 1.00 98.81 226 HIS A CA 1
ATOM 1805 C C . HIS A 1 226 ? 6.478 -1.492 -4.236 1.00 98.81 226 HIS A C 1
ATOM 1807 O O . HIS A 1 226 ? 6.906 -0.743 -3.359 1.00 98.81 226 HIS A O 1
ATOM 1813 N N . CYS A 1 227 ? 6.696 -2.803 -4.213 1.00 96.25 227 CYS A N 1
ATOM 1814 C CA . CYS A 1 227 ? 7.687 -3.452 -3.362 1.00 96.25 227 CYS A CA 1
ATOM 1815 C C . CYS A 1 227 ? 8.695 -4.161 -4.271 1.00 96.25 227 CYS A C 1
ATOM 1817 O O . CYS A 1 227 ? 9.156 -3.561 -5.240 1.00 96.25 227 CYS A O 1
ATOM 1819 N N . SER A 1 228 ? 9.011 -5.427 -4.000 1.00 94.94 228 SER A N 1
ATOM 1820 C CA . SER A 1 228 ? 9.738 -6.273 -4.944 1.00 94.94 228 SER A CA 1
ATOM 1821 C C . SER A 1 228 ? 8.799 -6.874 -5.996 1.00 94.94 228 SER A C 1
ATOM 1823 O O . SER A 1 228 ? 8.837 -6.492 -7.157 1.00 94.94 228 SER A O 1
ATOM 1825 N N . ALA A 1 229 ? 7.876 -7.749 -5.591 1.00 91.06 229 ALA A N 1
ATOM 1826 C CA . ALA A 1 229 ? 6.880 -8.355 -6.483 1.00 91.06 229 ALA A CA 1
ATOM 1827 C C . ALA A 1 229 ? 5.657 -7.455 -6.760 1.00 91.06 229 ALA A C 1
ATOM 1829 O O . ALA A 1 229 ? 4.893 -7.690 -7.695 1.00 91.06 229 ALA A O 1
ATOM 1830 N N . GLY A 1 230 ? 5.428 -6.443 -5.922 1.00 97.19 230 GLY A N 1
ATOM 1831 C CA . GLY A 1 230 ? 4.237 -5.599 -6.006 1.00 97.19 230 GLY A CA 1
ATOM 1832 C C . GLY A 1 230 ? 2.965 -6.235 -5.449 1.00 97.19 230 GLY A C 1
ATOM 1833 O O . GLY A 1 230 ? 1.889 -5.918 -5.941 1.00 97.19 230 GLY A O 1
ATOM 1834 N N . VAL A 1 231 ? 3.067 -7.168 -4.490 1.00 95.19 231 VAL A N 1
ATOM 1835 C CA . VAL A 1 231 ? 1.902 -7.917 -3.961 1.00 95.19 231 VAL A CA 1
ATOM 1836 C C . VAL A 1 231 ? 1.806 -7.909 -2.434 1.00 95.19 231 VAL A C 1
ATOM 1838 O O . VAL A 1 231 ? 0.816 -7.430 -1.890 1.00 95.19 231 VAL A O 1
ATOM 1841 N N . GLY A 1 232 ? 2.844 -8.362 -1.721 1.00 94.19 232 GLY A N 1
ATOM 1842 C CA . GLY A 1 232 ? 2.819 -8.498 -0.259 1.00 94.19 232 GLY A CA 1
ATOM 1843 C C . GLY A 1 232 ? 2.740 -7.150 0.454 1.00 94.19 232 GLY A C 1
ATOM 1844 O O . GLY A 1 232 ? 1.658 -6.699 0.810 1.00 94.19 232 GLY A O 1
ATOM 1845 N N . ARG A 1 233 ? 3.886 -6.473 0.604 1.00 97.62 233 ARG A N 1
ATOM 1846 C CA . ARG A 1 233 ? 3.975 -5.155 1.269 1.00 97.62 233 ARG A CA 1
ATOM 1847 C C . ARG A 1 233 ? 3.129 -4.083 0.575 1.00 97.62 233 ARG A C 1
ATOM 1849 O O . ARG A 1 233 ? 2.477 -3.292 1.245 1.00 97.62 233 ARG A O 1
ATOM 1856 N N . THR A 1 234 ? 3.091 -4.108 -0.760 1.00 98.69 234 THR A N 1
ATOM 1857 C CA . THR A 1 234 ? 2.218 -3.252 -1.577 1.00 98.69 234 THR A CA 1
ATOM 1858 C C . THR A 1 234 ? 0.749 -3.439 -1.209 1.00 98.69 234 THR A C 1
ATOM 1860 O O . THR A 1 234 ? 0.074 -2.465 -0.895 1.00 98.69 234 THR A O 1
ATOM 1863 N N . GLY A 1 235 ? 0.254 -4.681 -1.180 1.00 98.44 235 GLY A N 1
ATOM 1864 C CA . GLY A 1 235 ? -1.127 -4.960 -0.797 1.00 98.44 235 GLY A CA 1
ATOM 1865 C C . GLY A 1 235 ? -1.417 -4.632 0.659 1.00 98.44 235 GLY A C 1
ATOM 1866 O O . GLY A 1 235 ? -2.487 -4.113 0.951 1.00 98.44 235 GLY A O 1
ATOM 1867 N N . THR A 1 236 ? -0.460 -4.849 1.563 1.00 98.50 236 THR A N 1
ATOM 1868 C CA . THR A 1 236 ? -0.602 -4.451 2.969 1.00 98.50 236 THR A CA 1
ATOM 1869 C C . THR A 1 236 ? -0.763 -2.943 3.106 1.00 98.50 236 THR A C 1
ATOM 1871 O O . THR A 1 236 ? -1.649 -2.502 3.833 1.00 98.50 236 THR A O 1
ATOM 1874 N N . TYR A 1 237 ? 0.036 -2.153 2.380 1.00 98.62 237 TYR A N 1
ATOM 1875 C CA . TYR A 1 237 ? -0.098 -0.702 2.405 1.00 98.62 237 TYR A CA 1
ATOM 1876 C C . TYR A 1 237 ? -1.474 -0.259 1.903 1.00 98.62 237 TYR A C 1
ATOM 1878 O O . TYR A 1 237 ? -2.170 0.470 2.605 1.00 98.62 237 TYR A O 1
ATOM 1886 N N . ILE A 1 238 ? -1.885 -0.741 0.723 1.00 98.62 238 ILE A N 1
ATOM 1887 C CA . ILE A 1 238 ? -3.170 -0.367 0.114 1.00 98.62 238 ILE A CA 1
ATOM 1888 C C . ILE A 1 238 ? -4.343 -0.784 1.011 1.00 98.62 238 ILE A C 1
ATOM 1890 O O . ILE A 1 238 ? -5.286 -0.014 1.178 1.00 98.62 238 ILE A O 1
ATOM 1894 N N . ALA A 1 239 ? -4.286 -1.971 1.626 1.00 98.69 239 ALA A N 1
ATOM 1895 C CA . ALA A 1 239 ? -5.337 -2.455 2.516 1.00 98.69 239 ALA A CA 1
ATOM 1896 C C . ALA A 1 239 ? -5.478 -1.586 3.775 1.00 98.69 239 ALA A C 1
ATOM 1898 O O . ALA A 1 239 ? -6.594 -1.212 4.134 1.00 98.69 239 ALA A O 1
ATOM 1899 N N . ILE A 1 240 ? -4.359 -1.226 4.419 1.00 98.56 240 ILE A N 1
ATOM 1900 C CA . ILE A 1 240 ? -4.371 -0.327 5.582 1.00 98.56 240 ILE A CA 1
ATOM 1901 C C . ILE A 1 240 ? -4.894 1.048 5.176 1.00 98.56 240 ILE A C 1
ATOM 1903 O O . ILE A 1 240 ? -5.759 1.599 5.853 1.00 98.56 240 ILE A O 1
ATOM 1907 N N . ASP A 1 241 ? -4.389 1.606 4.075 1.00 97.75 241 ASP A N 1
ATOM 1908 C CA . ASP A 1 241 ? -4.810 2.924 3.620 1.00 97.75 241 ASP A CA 1
ATOM 1909 C C . ASP A 1 241 ? -6.313 2.968 3.313 1.00 97.75 241 ASP A C 1
ATOM 1911 O O . ASP A 1 241 ? -7.013 3.839 3.827 1.00 97.75 241 ASP A O 1
ATOM 1915 N N . THR A 1 242 ? -6.821 1.970 2.588 1.00 97.50 242 THR A N 1
ATOM 1916 C CA . THR A 1 242 ? -8.246 1.833 2.257 1.00 97.50 242 THR A CA 1
ATOM 1917 C C . THR A 1 242 ? -9.107 1.701 3.513 1.00 97.50 242 THR A C 1
ATOM 1919 O O . THR A 1 242 ? -10.111 2.402 3.636 1.00 97.50 242 THR A O 1
ATOM 1922 N N . ALA A 1 243 ? -8.703 0.873 4.482 1.00 98.12 243 ALA A N 1
ATOM 1923 C CA . ALA A 1 243 ? -9.428 0.720 5.744 1.00 98.12 243 ALA A CA 1
ATOM 1924 C C . ALA A 1 243 ? -9.472 2.035 6.539 1.00 98.12 243 ALA A C 1
ATOM 1926 O O . ALA A 1 243 ? -10.508 2.411 7.082 1.00 98.12 243 ALA A O 1
ATOM 1927 N N . LEU A 1 244 ? -8.368 2.785 6.581 1.00 96.94 244 LEU A N 1
ATOM 1928 C CA . LEU A 1 244 ? -8.329 4.074 7.272 1.00 96.94 244 LEU A CA 1
ATOM 1929 C C . LEU A 1 244 ? -9.108 5.168 6.527 1.00 96.94 244 LEU A C 1
ATOM 1931 O O . LEU A 1 244 ? -9.641 6.065 7.178 1.00 96.94 244 LEU A O 1
ATOM 1935 N N . GLN A 1 245 ? -9.215 5.104 5.198 1.00 93.69 245 GLN A N 1
ATOM 1936 C CA . GLN A 1 245 ? -10.128 5.964 4.437 1.00 93.69 245 GLN A CA 1
ATOM 1937 C C . GLN A 1 245 ? -11.598 5.624 4.734 1.00 93.69 245 GLN A C 1
ATOM 1939 O O . GLN A 1 245 ? -12.376 6.536 4.999 1.00 93.69 245 GLN A O 1
ATOM 1944 N N . GLN A 1 246 ? -11.965 4.337 4.809 1.00 94.88 246 GLN A N 1
ATOM 1945 C CA . GLN A 1 246 ? -13.304 3.908 5.244 1.00 94.88 246 GLN A CA 1
ATOM 1946 C C . GLN A 1 246 ? -13.658 4.471 6.626 1.00 94.88 246 GLN A C 1
ATOM 1948 O O . GLN A 1 246 ? -14.749 5.001 6.807 1.00 94.88 246 GLN A O 1
ATOM 1953 N N . VAL A 1 247 ? -12.714 4.452 7.575 1.00 94.38 247 VAL A N 1
ATOM 1954 C CA . VAL A 1 247 ? -12.892 5.079 8.898 1.00 94.38 247 VAL A CA 1
ATOM 1955 C C . VAL A 1 247 ? -13.126 6.588 8.789 1.00 94.38 247 VAL A C 1
ATOM 1957 O O . VAL A 1 247 ? -13.982 7.136 9.486 1.00 94.38 247 VAL A O 1
ATOM 1960 N N . GLN A 1 248 ? -12.360 7.285 7.943 1.00 90.44 248 GLN A N 1
ATOM 1961 C CA . GLN A 1 248 ? -12.502 8.735 7.751 1.00 90.44 248 GLN A CA 1
ATOM 1962 C C . GLN A 1 248 ? -13.893 9.100 7.219 1.00 90.44 248 GLN A C 1
ATOM 1964 O O . GLN A 1 248 ? -14.503 10.045 7.728 1.00 90.44 248 GLN A O 1
ATOM 1969 N N . GLU A 1 249 ? -14.392 8.302 6.278 1.00 89.75 249 GLU A N 1
ATOM 1970 C CA . GLU A 1 249 ? -15.686 8.459 5.605 1.00 89.75 249 GLU A CA 1
ATOM 1971 C C . GLU A 1 249 ? -16.845 7.762 6.340 1.00 89.75 249 GLU A C 1
ATOM 1973 O O . GLU A 1 249 ? -17.984 7.783 5.883 1.00 89.75 249 GLU A O 1
ATOM 1978 N N . ARG A 1 250 ? -16.572 7.192 7.522 1.00 89.38 250 ARG A N 1
ATOM 1979 C CA . ARG A 1 250 ? -17.545 6.521 8.402 1.00 89.38 250 ARG A CA 1
ATOM 1980 C C . ARG A 1 250 ? -18.255 5.322 7.760 1.00 89.38 250 ARG A C 1
ATOM 1982 O O . ARG A 1 250 ? -19.404 5.028 8.081 1.00 89.38 250 ARG A O 1
ATOM 1989 N N . ALA A 1 251 ? -17.566 4.632 6.863 1.00 88.69 251 ALA A N 1
ATOM 1990 C CA . ALA A 1 251 ? -18.052 3.437 6.190 1.00 88.69 251 ALA A CA 1
ATOM 1991 C C . ALA A 1 251 ? -17.881 2.182 7.055 1.00 88.69 251 ALA A C 1
ATOM 1993 O O . ALA A 1 251 ? -17.155 2.182 8.047 1.00 88.69 251 ALA A O 1
ATOM 1994 N N . GLU A 1 252 ? -18.500 1.072 6.673 1.00 92.38 252 GLU A N 1
ATOM 1995 C CA . GLU A 1 252 ? -18.179 -0.211 7.297 1.00 92.38 252 GLU A CA 1
ATOM 1996 C C . GLU A 1 252 ? -16.735 -0.620 6.960 1.00 92.38 252 GLU A C 1
ATOM 1998 O O . GLU A 1 252 ? -16.338 -0.629 5.794 1.00 92.38 252 GLU A O 1
ATOM 2003 N N . VAL A 1 253 ? -15.947 -0.955 7.987 1.00 96.00 253 VAL A N 1
ATOM 2004 C CA . VAL A 1 253 ? -14.558 -1.400 7.822 1.00 96.00 253 VAL A CA 1
ATOM 2005 C C . VAL A 1 253 ? -14.511 -2.919 7.842 1.00 96.00 253 VAL A C 1
ATOM 2007 O O . VAL A 1 253 ? -14.648 -3.536 8.898 1.00 96.00 253 VAL A O 1
ATOM 2010 N N . ASN A 1 254 ? -14.259 -3.520 6.680 1.00 95.94 254 ASN A N 1
ATOM 2011 C CA . ASN A 1 254 ? -14.105 -4.965 6.536 1.00 95.94 254 ASN A CA 1
ATOM 2012 C C . ASN A 1 254 ? -12.777 -5.293 5.840 1.00 95.94 254 ASN A C 1
ATOM 2014 O O . ASN A 1 254 ? -12.655 -5.215 4.618 1.00 95.94 254 ASN A O 1
ATOM 2018 N N . ILE A 1 255 ? -11.772 -5.670 6.634 1.00 96.94 255 ILE A N 1
ATOM 2019 C CA . ILE A 1 255 ? -10.410 -5.927 6.144 1.00 96.94 255 ILE A CA 1
ATOM 2020 C C . ILE A 1 255 ? -10.365 -7.128 5.185 1.00 96.94 255 ILE A C 1
ATOM 2022 O O . ILE A 1 255 ? -9.616 -7.097 4.207 1.00 96.94 255 ILE A O 1
ATOM 2026 N N . ASP A 1 256 ? -11.189 -8.153 5.407 1.00 96.88 256 ASP A N 1
ATOM 2027 C CA . ASP A 1 256 ? -11.222 -9.351 4.561 1.00 96.88 256 ASP A CA 1
ATOM 2028 C C . ASP A 1 256 ? -11.789 -9.028 3.182 1.00 96.88 256 ASP A C 1
ATOM 2030 O O . ASP A 1 256 ? -11.219 -9.426 2.166 1.00 96.88 256 ASP A O 1
ATOM 2034 N N . ALA A 1 257 ? -12.862 -8.234 3.144 1.00 97.25 257 ALA A N 1
ATOM 2035 C CA . ALA A 1 257 ? -13.459 -7.753 1.906 1.00 97.25 257 ALA A CA 1
ATOM 2036 C C . ALA A 1 257 ? -12.492 -6.856 1.119 1.00 97.25 257 ALA A C 1
ATOM 2038 O O . ALA A 1 257 ? -12.346 -7.040 -0.089 1.00 97.25 257 ALA A O 1
ATOM 2039 N N . ILE A 1 258 ? -11.776 -5.945 1.794 1.00 98.31 258 ILE A N 1
ATOM 2040 C CA . ILE A 1 258 ? -10.753 -5.095 1.161 1.00 98.31 258 ILE A CA 1
ATOM 2041 C C . ILE A 1 258 ? -9.668 -5.964 0.516 1.00 98.31 258 ILE A C 1
ATOM 2043 O O . ILE A 1 258 ? -9.352 -5.801 -0.662 1.00 98.31 258 ILE A O 1
ATOM 2047 N N . ILE A 1 259 ? -9.102 -6.919 1.259 1.00 98.25 259 ILE A N 1
ATOM 2048 C CA . ILE A 1 259 ? -8.026 -7.777 0.741 1.00 98.25 259 ILE A CA 1
ATOM 2049 C C . ILE A 1 259 ? -8.547 -8.696 -0.368 1.00 98.25 259 ILE A C 1
ATOM 2051 O O . ILE A 1 259 ? -7.863 -8.875 -1.377 1.00 98.25 259 ILE A O 1
ATOM 2055 N N . GLY A 1 260 ? -9.760 -9.230 -0.229 1.00 97.75 260 GLY A N 1
ATOM 2056 C CA . GLY A 1 260 ? -10.434 -9.992 -1.277 1.00 97.75 260 GLY A CA 1
ATOM 2057 C C . GLY A 1 260 ? -10.577 -9.183 -2.568 1.00 97.75 260 GLY A C 1
ATOM 2058 O O . GLY A 1 260 ? -10.186 -9.654 -3.635 1.00 97.75 260 GLY A O 1
ATOM 2059 N N . GLN A 1 261 ? -11.032 -7.932 -2.479 1.00 97.62 261 GLN A N 1
ATOM 2060 C CA . GLN A 1 261 ? -11.140 -7.035 -3.631 1.00 97.62 261 GLN A CA 1
ATOM 2061 C C . GLN A 1 261 ? -9.772 -6.753 -4.269 1.00 97.62 261 GLN A C 1
ATOM 2063 O O . GLN A 1 261 ? -9.642 -6.790 -5.495 1.00 97.62 261 GLN A O 1
ATOM 2068 N N . LEU A 1 262 ? -8.725 -6.531 -3.467 1.00 98.25 262 LEU A N 1
ATOM 2069 C CA . LEU A 1 262 ? -7.362 -6.375 -3.985 1.00 98.25 262 LEU A CA 1
ATOM 2070 C C . LEU A 1 262 ? -6.891 -7.641 -4.714 1.00 98.25 262 LEU A C 1
ATOM 2072 O O . LEU A 1 262 ? -6.307 -7.539 -5.793 1.00 98.25 262 LEU A O 1
ATOM 2076 N N . ARG A 1 263 ? -7.195 -8.833 -4.184 1.00 96.75 263 ARG A N 1
ATOM 2077 C CA . ARG A 1 263 ? -6.858 -10.121 -4.814 1.00 96.75 263 ARG A CA 1
ATOM 2078 C C . ARG A 1 263 ? -7.619 -10.402 -6.107 1.00 96.75 263 ARG A C 1
ATOM 2080 O O . ARG A 1 263 ? -7.118 -11.155 -6.937 1.00 96.75 263 ARG A O 1
ATOM 2087 N N . GLN A 1 264 ? -8.777 -9.774 -6.316 1.00 96.75 264 GLN A N 1
ATOM 2088 C CA . GLN A 1 264 ? -9.475 -9.785 -7.608 1.00 96.75 264 GLN A CA 1
ATOM 2089 C C . GLN A 1 264 ? -8.777 -8.909 -8.659 1.00 96.75 264 GLN A C 1
ATOM 2091 O O . GLN A 1 264 ? -8.892 -9.193 -9.848 1.00 96.75 264 GLN A O 1
ATOM 2096 N N . HIS A 1 265 ? -8.030 -7.881 -8.241 1.00 97.56 265 HIS A N 1
ATOM 2097 C CA . HIS A 1 265 ? -7.324 -6.960 -9.140 1.00 97.56 265 HIS A CA 1
ATOM 2098 C C . HIS A 1 265 ? -5.866 -7.361 -9.400 1.00 97.56 265 HIS A C 1
ATOM 2100 O O . HIS A 1 265 ? -5.335 -7.111 -10.483 1.00 97.56 265 HIS A O 1
ATOM 2106 N N . ARG A 1 266 ? -5.189 -7.981 -8.435 1.00 97.06 266 ARG A N 1
ATOM 2107 C CA . ARG A 1 266 ? -3.804 -8.440 -8.582 1.00 97.06 266 ARG A CA 1
ATOM 2108 C C . ARG A 1 266 ? -3.582 -9.687 -7.744 1.00 97.06 266 ARG A C 1
ATOM 2110 O O . ARG A 1 266 ? -4.073 -9.777 -6.622 1.00 97.06 266 ARG A O 1
ATOM 2117 N N . ASN A 1 267 ? -2.850 -10.662 -8.273 1.00 85.00 267 ASN A N 1
ATOM 2118 C CA . ASN A 1 267 ? -2.654 -11.916 -7.557 1.00 85.00 267 ASN A CA 1
ATOM 2119 C C . ASN A 1 267 ? -1.847 -11.724 -6.260 1.00 85.00 267 ASN A C 1
ATOM 2121 O O . ASN A 1 267 ? -0.975 -10.866 -6.166 1.00 85.00 267 ASN A O 1
ATOM 2125 N N . PHE A 1 268 ? -2.155 -12.534 -5.243 1.00 90.62 268 PHE A N 1
ATOM 2126 C CA . PHE A 1 268 ? -1.406 -12.624 -3.979 1.00 90.62 268 PHE A CA 1
ATOM 2127 C C . PHE A 1 268 ? -1.261 -11.326 -3.160 1.00 90.62 268 PHE A C 1
ATOM 2129 O O . PHE A 1 268 ? -0.370 -11.238 -2.311 1.00 90.62 268 PHE A O 1
ATOM 2136 N N . MET A 1 269 ? -2.129 -10.330 -3.377 1.00 96.88 269 MET A N 1
ATOM 2137 C CA . MET A 1 269 ? -2.164 -9.112 -2.559 1.00 96.88 269 MET A CA 1
ATOM 2138 C C . MET A 1 269 ? -2.310 -9.467 -1.077 1.00 96.88 269 MET A C 1
ATOM 2140 O O . MET A 1 269 ? -3.191 -10.254 -0.720 1.00 96.88 269 MET A O 1
ATOM 2144 N N . VAL A 1 270 ? -1.427 -8.902 -0.240 1.00 94.19 270 VAL A N 1
ATOM 2145 C CA . VAL A 1 270 ? -1.166 -9.353 1.143 1.00 94.19 270 VAL A CA 1
ATOM 2146 C C . VAL A 1 270 ? -0.756 -10.830 1.148 1.00 94.19 270 VAL A C 1
ATOM 2148 O O . VAL A 1 270 ? -1.588 -11.732 1.102 1.00 94.19 270 VAL A O 1
ATOM 2151 N N . GLN A 1 271 ? 0.547 -11.092 1.177 1.00 86.25 271 GLN A N 1
ATOM 2152 C CA . GLN A 1 271 ? 1.100 -12.388 0.777 1.00 86.25 271 GLN A CA 1
ATOM 2153 C C . GLN A 1 271 ? 1.277 -13.370 1.940 1.00 86.25 271 GLN A C 1
ATOM 2155 O O . GLN A 1 271 ? 1.359 -14.575 1.711 1.00 86.25 271 GLN A O 1
ATOM 2160 N N . THR A 1 272 ? 1.330 -12.889 3.184 1.00 83.38 272 THR A N 1
ATOM 2161 C CA . THR A 1 272 ? 1.555 -13.741 4.362 1.00 83.38 272 THR A CA 1
ATOM 2162 C C . THR A 1 272 ? 0.529 -13.490 5.464 1.00 83.38 272 THR A C 1
ATOM 2164 O O . THR A 1 272 ? -0.015 -12.392 5.586 1.00 83.38 272 THR A O 1
ATOM 2167 N N . VAL A 1 273 ? 0.323 -14.492 6.325 1.00 81.31 273 VAL A N 1
ATOM 2168 C CA . VAL A 1 273 ? -0.530 -14.368 7.522 1.00 81.31 273 VAL A CA 1
ATOM 2169 C C . VAL A 1 273 ? -0.034 -13.242 8.436 1.00 81.31 273 VAL A C 1
ATOM 2171 O O . VAL A 1 273 ? -0.835 -12.475 8.957 1.00 81.31 273 VAL A O 1
ATOM 2174 N N . ALA A 1 274 ? 1.287 -13.078 8.574 1.00 82.25 274 ALA A N 1
ATOM 2175 C CA . ALA A 1 274 ? 1.869 -11.992 9.362 1.00 82.25 274 ALA A CA 1
ATOM 2176 C C . ALA A 1 274 ? 1.484 -10.609 8.810 1.00 82.25 274 ALA A C 1
ATOM 2178 O O . ALA A 1 274 ? 1.107 -9.726 9.573 1.00 82.25 274 ALA A O 1
ATOM 2179 N N . GLN A 1 275 ? 1.518 -10.426 7.486 1.00 84.56 275 GLN A N 1
ATOM 2180 C CA . GLN A 1 275 ? 1.065 -9.192 6.834 1.00 84.56 275 GLN A CA 1
ATOM 2181 C C . GLN A 1 275 ? -0.433 -8.956 7.036 1.00 84.56 275 GLN A C 1
ATOM 2183 O O . GLN A 1 275 ? -0.839 -7.835 7.323 1.00 84.56 275 GLN A O 1
ATOM 2188 N N . TYR A 1 276 ? -1.246 -10.004 6.925 1.00 88.12 276 TYR A N 1
ATOM 2189 C CA . TYR A 1 276 ? -2.688 -9.945 7.158 1.00 88.12 276 TYR A CA 1
ATOM 2190 C C . TYR A 1 276 ? -3.039 -9.547 8.602 1.00 88.12 276 TYR A C 1
ATOM 2192 O O . TYR A 1 276 ? -3.834 -8.629 8.821 1.00 88.12 276 TYR A O 1
ATOM 2200 N N . ALA A 1 277 ? -2.386 -10.156 9.594 1.00 84.88 277 ALA A N 1
ATOM 2201 C CA . ALA A 1 277 ? -2.517 -9.767 10.997 1.00 84.88 277 ALA A CA 1
ATOM 2202 C C . ALA A 1 277 ? -2.006 -8.335 11.242 1.00 84.88 277 ALA A C 1
ATOM 2204 O O . ALA A 1 277 ? -2.600 -7.577 12.010 1.00 84.88 277 ALA A O 1
ATOM 2205 N N . TYR A 1 278 ? -0.945 -7.924 10.544 1.00 89.38 278 TYR A N 1
ATOM 2206 C CA . TYR A 1 278 ? -0.402 -6.573 10.649 1.00 89.38 278 TYR A CA 1
ATOM 2207 C C . TYR A 1 278 ? -1.373 -5.498 10.145 1.00 89.38 278 TYR A C 1
ATOM 2209 O O . TYR A 1 278 ? -1.489 -4.462 10.795 1.00 89.38 278 TYR A O 1
ATOM 2217 N N . VAL A 1 279 ? -2.142 -5.748 9.071 1.00 96.38 279 VAL A N 1
ATOM 2218 C CA . VAL A 1 279 ? -3.213 -4.824 8.632 1.00 96.38 279 VAL A CA 1
ATOM 2219 C C . VAL A 1 279 ? -4.179 -4.536 9.787 1.00 96.38 279 VAL A C 1
ATOM 2221 O O . VAL A 1 279 ? -4.449 -3.377 10.095 1.00 96.38 2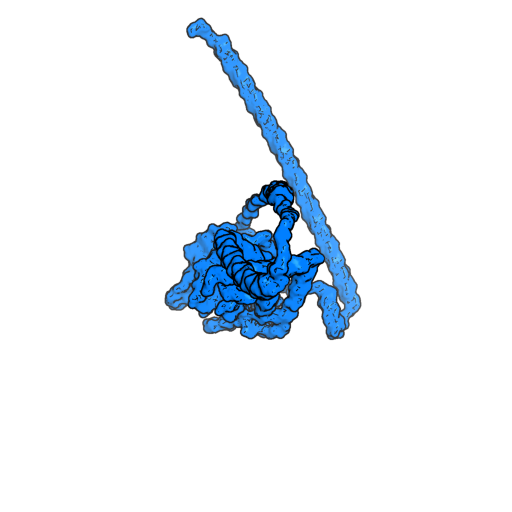79 VAL A O 1
ATOM 2224 N N . HIS A 1 280 ? -4.639 -5.585 10.474 1.00 92.88 280 HIS A N 1
ATOM 2225 C CA . HIS A 1 280 ? -5.545 -5.463 11.617 1.00 92.88 280 HIS A CA 1
ATOM 2226 C C . HIS A 1 280 ? -4.928 -4.673 12.766 1.00 92.88 280 HIS A C 1
ATOM 2228 O O . HIS A 1 280 ? -5.565 -3.770 13.308 1.00 92.88 280 HIS A O 1
ATOM 2234 N N . LYS A 1 281 ? -3.678 -4.994 13.117 1.00 88.38 281 LYS A N 1
ATOM 2235 C CA . LYS A 1 281 ? -2.938 -4.296 14.169 1.00 88.38 281 LYS A CA 1
ATOM 2236 C C . LYS A 1 281 ? -2.832 -2.800 13.878 1.00 88.38 281 LYS A C 1
ATOM 2238 O O . LYS A 1 281 ? -3.150 -1.996 14.747 1.00 88.38 281 LYS A O 1
ATOM 2243 N N . VAL A 1 282 ? -2.412 -2.420 12.672 1.00 94.12 282 VAL A N 1
ATOM 2244 C CA . VAL A 1 282 ? -2.216 -1.006 12.318 1.00 94.12 282 VAL A CA 1
ATOM 2245 C C . VAL A 1 282 ? -3.538 -0.240 12.324 1.00 94.12 282 VAL A C 1
ATOM 2247 O O . VAL A 1 282 ? -3.588 0.873 12.845 1.00 94.12 282 VAL A O 1
ATOM 2250 N N . VAL A 1 283 ? -4.619 -0.830 11.803 1.00 96.06 283 VAL A N 1
ATOM 2251 C CA . VAL A 1 283 ? -5.953 -0.208 11.845 1.00 96.06 283 VAL A CA 1
ATOM 2252 C C . VAL A 1 283 ? -6.420 -0.021 13.290 1.00 96.06 283 VAL A C 1
ATOM 2254 O O . VAL A 1 283 ? -6.878 1.062 13.651 1.00 96.06 283 VAL A O 1
ATOM 2257 N N . LEU A 1 284 ? -6.258 -1.039 14.140 1.00 90.81 284 LEU A N 1
ATOM 2258 C CA . LEU A 1 284 ? -6.638 -0.968 15.550 1.00 90.81 284 LEU A CA 1
ATOM 2259 C C . LEU A 1 284 ? -5.844 0.106 16.306 1.00 90.81 284 LEU A C 1
ATOM 2261 O O . LEU A 1 284 ? -6.429 0.900 17.045 1.00 90.81 284 LEU A O 1
ATOM 2265 N N . ASP A 1 285 ? -4.530 0.161 16.093 1.00 90.69 285 ASP A N 1
ATOM 2266 C CA . ASP A 1 285 ? -3.657 1.154 16.714 1.00 90.69 285 ASP A CA 1
ATOM 2267 C C . ASP A 1 285 ? -4.004 2.574 16.245 1.00 90.69 285 ASP A C 1
ATOM 2269 O O . ASP A 1 285 ? -4.056 3.495 17.059 1.00 90.69 285 ASP A O 1
ATOM 2273 N N . ALA A 1 286 ? -4.315 2.764 14.958 1.00 95.25 286 ALA A N 1
ATOM 2274 C CA . ALA A 1 286 ? -4.738 4.057 14.425 1.00 95.25 286 ALA A CA 1
ATOM 2275 C C . ALA A 1 286 ? -6.048 4.545 15.063 1.00 95.25 286 ALA A C 1
ATOM 2277 O O . ALA A 1 286 ? -6.152 5.712 15.447 1.00 95.25 286 ALA A O 1
ATOM 2278 N N . LEU A 1 287 ? -7.032 3.652 15.213 1.00 91.38 287 LEU A N 1
ATOM 2279 C CA . LEU A 1 287 ? -8.300 3.948 15.884 1.00 91.38 287 LEU A CA 1
ATOM 2280 C C . LEU A 1 287 ? -8.079 4.291 17.363 1.00 91.38 287 LEU A C 1
ATOM 2282 O O . LEU A 1 287 ? -8.618 5.283 17.851 1.00 91.38 287 LEU A O 1
ATOM 2286 N N . ASN A 1 288 ? -7.240 3.523 18.063 1.00 89.75 288 ASN A N 1
ATOM 2287 C CA . ASN A 1 288 ? -6.881 3.784 19.457 1.00 89.75 288 ASN A CA 1
ATOM 2288 C C . ASN A 1 288 ? -6.194 5.146 19.624 1.00 89.75 288 ASN A C 1
ATOM 2290 O O . ASN A 1 288 ? -6.561 5.931 20.496 1.00 89.75 288 ASN A O 1
ATOM 2294 N N . ASN A 1 289 ? -5.222 5.453 18.763 1.00 90.00 289 ASN A N 1
ATOM 2295 C CA . ASN A 1 289 ? -4.514 6.731 18.771 1.00 90.00 289 ASN A CA 1
ATOM 2296 C C . ASN A 1 289 ? -5.473 7.894 18.500 1.00 90.00 289 ASN A C 1
ATOM 2298 O O . ASN A 1 289 ? -5.381 8.936 19.152 1.00 90.00 289 ASN A O 1
ATOM 2302 N N . TRP A 1 290 ? -6.433 7.709 17.588 1.00 92.38 290 TRP A N 1
ATOM 2303 C CA . TRP A 1 290 ? -7.474 8.698 17.340 1.00 92.38 290 TRP A CA 1
ATOM 2304 C C . TRP A 1 290 ? -8.348 8.917 18.580 1.00 92.38 290 TRP A C 1
ATOM 2306 O O . TRP A 1 290 ? -8.539 10.064 18.975 1.00 92.38 290 TRP A O 1
ATOM 2316 N N . LEU A 1 291 ? -8.821 7.850 19.233 1.00 86.56 291 LEU A N 1
ATOM 2317 C CA . LEU A 1 291 ? -9.634 7.944 20.452 1.00 86.56 291 LEU A CA 1
ATOM 2318 C C . LEU A 1 291 ? -8.876 8.636 21.590 1.00 86.56 291 LEU A C 1
ATOM 2320 O O . LEU A 1 291 ? -9.409 9.560 22.198 1.00 86.56 291 LEU A O 1
ATOM 2324 N N . LYS A 1 292 ? -7.612 8.262 21.827 1.00 88.00 292 LYS A N 1
ATOM 2325 C CA . LYS A 1 292 ? -6.748 8.902 22.833 1.00 88.00 292 LYS A CA 1
ATOM 2326 C C . LYS A 1 292 ? -6.588 10.398 22.582 1.00 88.00 292 LYS A C 1
ATOM 2328 O O . LYS A 1 292 ? -6.737 11.190 23.504 1.00 88.00 292 LYS A O 1
ATOM 2333 N N . LYS A 1 293 ? -6.345 10.795 21.328 1.00 89.62 293 LYS A N 1
ATOM 2334 C CA . LYS A 1 293 ? -6.200 12.208 20.946 1.00 89.62 293 LYS A CA 1
ATOM 2335 C C . LYS A 1 293 ? -7.475 13.029 21.181 1.00 89.62 293 LYS A C 1
ATOM 2337 O O . LYS A 1 293 ? -7.384 14.239 21.350 1.00 89.62 293 LYS A O 1
ATOM 2342 N N . HIS A 1 294 ? -8.646 12.394 21.181 1.00 87.19 294 HIS A N 1
ATOM 2343 C CA . HIS A 1 294 ? -9.935 13.065 21.374 1.00 87.19 294 HIS A CA 1
ATOM 2344 C C . HIS A 1 294 ? -10.544 12.794 22.758 1.00 87.19 294 HIS A C 1
ATOM 2346 O O . HIS A 1 294 ? -11.716 13.108 22.959 1.00 87.19 294 HIS A O 1
ATOM 2352 N N . LYS A 1 295 ? -9.772 12.253 23.715 1.00 85.69 295 LYS A N 1
ATOM 2353 C CA . LYS A 1 295 ? -10.251 11.871 25.052 1.00 85.69 295 LYS A CA 1
ATOM 2354 C C . LYS A 1 295 ? -11.014 12.998 25.756 1.00 85.69 295 LYS A C 1
ATOM 2356 O O . LYS A 1 295 ? -12.132 12.769 26.188 1.00 85.69 295 LYS A O 1
ATOM 2361 N N . ASP A 1 296 ? -10.491 14.220 25.760 1.00 83.75 296 ASP A N 1
ATOM 2362 C CA . ASP A 1 296 ? -11.144 15.357 26.432 1.00 83.75 296 ASP A CA 1
ATOM 2363 C C . ASP A 1 296 ? -12.491 15.747 25.801 1.00 83.75 296 ASP A C 1
ATOM 2365 O O . ASP A 1 296 ? -13.366 16.319 26.448 1.00 83.75 296 ASP A O 1
ATOM 2369 N N . ILE A 1 297 ? -12.663 15.500 24.499 1.00 81.94 297 ILE A N 1
ATOM 2370 C CA . ILE A 1 297 ? -13.945 15.717 23.814 1.00 81.94 297 ILE A CA 1
ATOM 2371 C C . ILE A 1 297 ? -14.898 14.572 24.163 1.00 81.94 297 ILE A C 1
ATOM 2373 O O . ILE A 1 297 ? -16.068 14.817 24.432 1.00 81.94 297 ILE A O 1
ATOM 2377 N N . ILE A 1 298 ? -14.391 13.337 24.195 1.00 79.31 298 ILE A N 1
ATOM 2378 C CA . ILE A 1 298 ? -15.156 12.145 24.579 1.00 79.31 298 ILE A CA 1
ATOM 2379 C C . ILE A 1 298 ? -15.690 12.284 26.008 1.00 79.31 298 ILE A C 1
ATOM 2381 O O . ILE A 1 298 ? -16.872 12.045 26.232 1.00 79.31 298 ILE A O 1
ATOM 2385 N N . ASP A 1 299 ? -14.839 12.678 26.954 1.00 81.50 299 ASP A N 1
ATOM 2386 C CA . ASP A 1 299 ? -15.192 12.780 28.370 1.00 81.50 299 ASP A CA 1
ATOM 2387 C C . ASP A 1 299 ? -16.235 13.899 28.590 1.00 81.50 299 ASP A C 1
ATOM 2389 O O . ASP A 1 299 ? -17.268 13.650 29.208 1.00 81.50 299 ASP A O 1
ATOM 2393 N N . ARG A 1 300 ? -16.087 15.062 27.933 1.00 82.94 300 ARG A N 1
ATOM 2394 C CA . ARG A 1 300 ? -17.107 16.134 27.956 1.00 82.94 300 ARG A CA 1
ATOM 2395 C C . ARG A 1 300 ? -18.450 15.727 27.349 1.00 82.94 300 ARG A C 1
ATOM 2397 O O . ARG A 1 300 ? -19.500 16.078 27.882 1.00 82.94 300 ARG A O 1
ATOM 2404 N N . GLU A 1 301 ? -18.448 15.009 26.227 1.00 77.94 301 GLU A N 1
ATOM 2405 C CA . GLU A 1 301 ? -19.696 14.532 25.616 1.00 77.94 301 GLU A CA 1
ATOM 2406 C C . GLU A 1 301 ? -20.371 13.454 26.476 1.00 77.94 301 GLU A C 1
ATOM 2408 O O . GLU A 1 301 ? -21.597 13.424 26.561 1.00 77.94 301 GLU A O 1
ATOM 2413 N N . ARG A 1 302 ? -19.601 12.609 27.174 1.00 79.12 302 ARG A N 1
ATOM 2414 C CA . ARG A 1 302 ? -20.143 11.645 28.146 1.00 79.12 302 ARG A CA 1
ATOM 2415 C C . ARG A 1 302 ? -20.809 12.339 29.324 1.00 79.12 302 ARG A C 1
ATOM 2417 O O . ARG A 1 302 ? -21.933 11.983 29.656 1.00 79.12 302 ARG A O 1
ATOM 2424 N N . GLU A 1 303 ? -20.153 13.334 29.914 1.00 83.75 303 GLU A N 1
ATOM 2425 C CA . GLU A 1 303 ? -20.727 14.143 30.996 1.00 83.75 303 GLU A CA 1
ATOM 2426 C C . GLU A 1 303 ? -22.008 14.845 30.541 1.00 83.75 303 GLU A C 1
ATOM 2428 O O . GLU A 1 303 ? -23.018 14.818 31.243 1.00 83.75 303 GLU A O 1
ATOM 2433 N N . ARG A 1 304 ? -22.001 15.417 29.330 1.00 81.56 304 ARG A N 1
ATOM 2434 C CA . ARG A 1 304 ? -23.181 16.051 28.738 1.00 81.56 304 ARG A CA 1
ATOM 2435 C C . ARG A 1 304 ? -24.334 15.062 28.559 1.00 81.56 304 ARG A C 1
ATOM 2437 O O . ARG A 1 304 ? -25.449 15.379 28.966 1.00 81.56 304 ARG A O 1
ATOM 2444 N N . MET A 1 305 ? -24.080 13.887 27.977 1.00 76.31 305 MET A N 1
ATOM 2445 C CA . MET A 1 305 ? -25.113 12.861 27.788 1.00 76.31 305 MET A CA 1
ATOM 2446 C C . MET A 1 305 ? -25.624 12.309 29.122 1.00 76.31 305 MET A C 1
ATOM 2448 O O . MET A 1 305 ? -26.828 12.127 29.272 1.00 76.31 305 MET A O 1
ATOM 2452 N N . ALA A 1 306 ? -24.747 12.096 30.106 1.00 78.75 306 ALA A N 1
ATOM 2453 C CA . ALA A 1 306 ? -25.140 11.665 31.446 1.00 78.75 306 ALA A CA 1
ATOM 2454 C C . ALA A 1 306 ? -26.012 12.721 32.144 1.00 78.75 306 ALA A C 1
ATOM 2456 O O . ALA A 1 306 ? -27.032 12.382 32.738 1.00 78.75 306 ALA A O 1
ATOM 2457 N N . ALA A 1 307 ? -25.666 14.006 32.020 1.00 83.88 307 ALA A N 1
ATOM 2458 C CA . ALA A 1 307 ? -26.467 15.101 32.558 1.00 83.88 307 ALA A CA 1
ATOM 2459 C C . ALA A 1 307 ? -27.835 15.224 31.863 1.00 83.88 307 ALA A C 1
ATOM 2461 O O . ALA A 1 307 ? -28.834 15.513 32.518 1.00 83.88 307 ALA A O 1
ATOM 2462 N N . GLU A 1 308 ? -27.899 15.002 30.549 1.00 81.81 308 GLU A N 1
ATOM 2463 C CA . GLU A 1 308 ? -29.154 14.991 29.790 1.00 81.81 308 GLU A CA 1
ATOM 2464 C C . GLU A 1 308 ? -30.046 13.806 30.191 1.00 81.81 308 GLU A C 1
ATOM 2466 O O . GLU A 1 308 ? -31.226 14.002 30.478 1.00 81.81 308 GLU A O 1
ATOM 2471 N N . GLN A 1 309 ? -29.472 12.608 30.330 1.00 83.00 309 GLN A N 1
ATOM 2472 C CA . GLN A 1 309 ? -30.177 11.428 30.840 1.00 83.00 309 GLN A CA 1
ATOM 2473 C C . GLN A 1 309 ? -30.665 11.616 32.279 1.00 83.00 309 GLN A C 1
ATOM 2475 O O . GLN A 1 309 ? -31.799 11.259 32.585 1.00 83.00 309 GLN A O 1
ATOM 2480 N N . ALA A 1 310 ? -29.852 12.212 33.155 1.00 87.19 310 ALA A N 1
ATOM 2481 C CA . ALA A 1 310 ? -30.246 12.499 34.532 1.00 87.19 310 ALA A CA 1
ATOM 2482 C C . ALA A 1 310 ? -31.416 13.494 34.600 1.00 87.19 310 ALA A C 1
ATOM 2484 O O . ALA A 1 310 ? -32.331 13.311 35.399 1.00 87.19 310 ALA A O 1
ATOM 2485 N N . ARG A 1 311 ? -31.425 14.522 33.737 1.00 91.44 311 ARG A N 1
ATOM 2486 C CA . ARG A 1 311 ? -32.551 15.468 33.632 1.00 91.44 311 ARG A CA 1
ATOM 2487 C C . ARG A 1 311 ? -33.827 14.789 33.154 1.00 91.44 311 ARG A C 1
ATOM 2489 O O . ARG A 1 311 ? -34.890 15.069 33.700 1.00 91.44 311 ARG A O 1
ATOM 2496 N N . GLU A 1 312 ? -33.727 13.914 32.158 1.00 89.25 312 GLU A N 1
ATOM 2497 C CA . GLU A 1 312 ? -34.883 13.171 31.653 1.00 89.25 312 GLU A CA 1
ATOM 2498 C C . GLU A 1 312 ? -35.423 12.195 32.708 1.00 89.25 312 GLU A C 1
ATOM 2500 O O . GLU A 1 312 ? -36.630 12.135 32.925 1.00 89.25 312 GLU A O 1
ATOM 2505 N N . LEU A 1 313 ? -34.541 11.498 33.431 1.00 90.62 313 LEU A N 1
ATOM 2506 C CA . LEU A 1 313 ? -34.935 10.614 34.527 1.00 90.62 313 LEU A CA 1
ATOM 2507 C C . LEU A 1 313 ? -35.606 11.388 35.669 1.00 90.62 313 LEU A C 1
ATOM 2509 O O . LEU A 1 313 ? -36.629 10.944 36.184 1.00 90.62 313 LEU A O 1
ATOM 2513 N N . GLU A 1 314 ? -35.081 12.557 36.048 1.00 91.50 314 GLU A N 1
ATOM 2514 C CA . GLU A 1 314 ? -35.707 13.390 37.082 1.00 91.50 314 GLU A CA 1
ATOM 2515 C C . GLU A 1 314 ? -37.066 13.924 36.625 1.00 91.50 314 GLU A C 1
ATOM 2517 O O . GLU A 1 314 ? -38.014 13.938 37.407 1.00 91.50 314 GLU A O 1
ATOM 2522 N N . LYS A 1 315 ? -37.205 14.299 35.349 1.00 92.94 315 LYS A N 1
ATOM 2523 C CA . LYS A 1 315 ? -38.497 14.684 34.775 1.00 92.94 315 LYS A CA 1
ATOM 2524 C C . LYS A 1 315 ? -39.503 13.531 34.847 1.00 92.94 315 LYS A C 1
ATOM 2526 O O . LYS A 1 315 ? -40.615 13.735 35.327 1.00 92.94 315 LYS A O 1
ATOM 2531 N N . GLN A 1 316 ? -39.103 12.320 34.455 1.00 91.12 316 GLN A N 1
ATOM 2532 C CA . GLN A 1 316 ? -39.939 11.120 34.574 1.00 91.12 316 GLN A CA 1
ATOM 2533 C C . GLN A 1 316 ? -40.311 10.830 36.033 1.00 91.12 316 GLN A C 1
ATOM 2535 O O . GLN A 1 316 ? -41.460 10.503 36.326 1.00 91.12 316 GLN A O 1
ATOM 2540 N N . ARG A 1 317 ? -39.368 11.005 36.966 1.00 92.06 317 ARG A N 1
ATOM 2541 C CA . ARG A 1 317 ? -39.616 10.855 38.404 1.00 92.06 317 ARG A CA 1
ATOM 2542 C C . ARG A 1 317 ? -40.630 11.878 38.912 1.00 92.06 317 ARG A C 1
ATOM 2544 O O . ARG A 1 317 ? -41.528 11.511 39.662 1.00 92.06 317 ARG A O 1
ATOM 2551 N N . GLN A 1 318 ? -40.529 13.140 38.494 1.00 89.69 318 GLN A N 1
ATOM 2552 C CA . GLN A 1 318 ? -41.497 14.176 38.861 1.00 89.69 318 GLN A CA 1
ATOM 2553 C C . GLN A 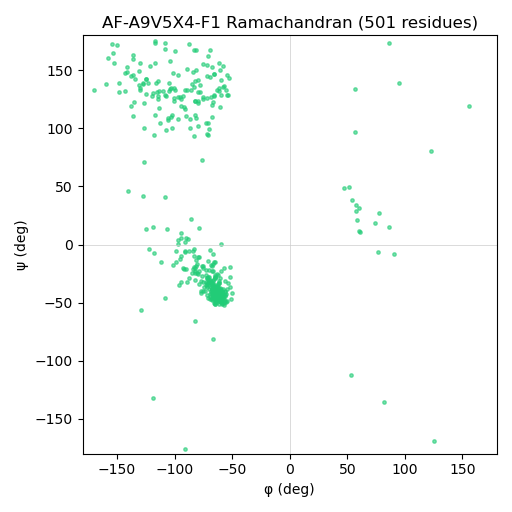1 318 ? -42.888 13.903 38.285 1.00 89.69 318 GLN A C 1
ATOM 2555 O O . GLN A 1 318 ? -43.875 14.067 38.998 1.00 89.69 318 GLN A O 1
ATOM 2560 N N . GLU A 1 319 ? -42.982 13.433 37.040 1.00 91.38 319 GLU A N 1
ATOM 2561 C CA . GLU A 1 319 ? -44.251 13.017 36.434 1.00 91.38 319 GLU A CA 1
ATOM 2562 C C . GLU A 1 319 ? -44.877 11.834 37.194 1.00 91.38 319 GLU A C 1
ATOM 2564 O O . GLU A 1 319 ? -46.07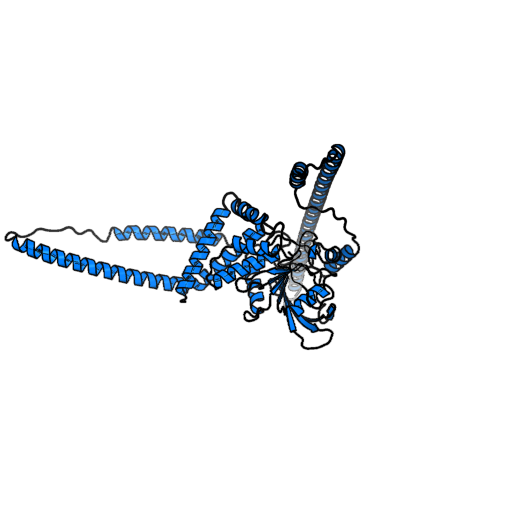3 11.852 37.487 1.00 91.38 319 GLU A O 1
ATOM 2569 N N . GLN A 1 320 ? -44.070 10.844 37.593 1.00 88.88 320 GLN A N 1
ATOM 2570 C CA . GLN A 1 320 ? -44.520 9.718 38.417 1.00 88.88 320 GLN A CA 1
ATOM 2571 C C . GLN A 1 320 ? -44.973 10.156 39.812 1.00 88.88 320 GLN A C 1
ATOM 2573 O O . GLN A 1 320 ? -46.023 9.715 40.273 1.00 88.88 320 GLN A O 1
ATOM 2578 N N . LEU A 1 321 ? -44.222 11.038 40.479 1.00 89.50 321 LEU A N 1
ATOM 2579 C CA . LEU A 1 321 ? -44.598 11.588 41.784 1.00 89.50 321 LEU A CA 1
ATOM 2580 C C . LEU A 1 321 ? -45.883 12.414 41.696 1.00 89.50 321 LEU A C 1
ATOM 2582 O O . LEU A 1 321 ? -46.737 12.292 42.569 1.00 89.50 321 LEU A O 1
ATOM 2586 N N . ALA A 1 322 ? -46.059 13.212 40.641 1.00 86.75 322 ALA A N 1
ATOM 2587 C CA . ALA A 1 322 ? -47.291 13.959 40.406 1.00 86.75 322 ALA A CA 1
ATOM 2588 C C . ALA A 1 322 ? -48.485 13.023 40.161 1.00 86.75 322 ALA A C 1
ATOM 2590 O O . ALA A 1 322 ? -49.562 13.249 40.712 1.00 86.75 322 ALA A O 1
ATOM 2591 N N . ALA A 1 323 ? -48.292 11.946 39.394 1.00 86.81 323 ALA A N 1
ATOM 2592 C CA . ALA A 1 323 ? -49.316 10.927 39.178 1.00 86.81 323 ALA A CA 1
ATOM 2593 C C . ALA A 1 323 ? -49.667 10.176 40.474 1.00 86.81 323 ALA A C 1
ATOM 2595 O O . ALA A 1 323 ? -50.845 9.990 40.773 1.00 86.81 323 ALA A O 1
ATOM 2596 N N . ALA A 1 324 ? -48.666 9.798 41.273 1.00 84.38 324 ALA A N 1
ATOM 2597 C CA . ALA A 1 324 ? -48.860 9.149 42.566 1.00 84.38 324 ALA A CA 1
ATOM 2598 C C . ALA A 1 324 ? -49.548 10.080 43.574 1.00 84.38 324 ALA A C 1
ATOM 2600 O O . ALA A 1 324 ? -50.456 9.650 44.275 1.00 84.38 324 ALA A O 1
ATOM 2601 N N . ALA A 1 325 ? -49.178 11.363 43.613 1.00 81.88 325 ALA A N 1
ATOM 2602 C CA . ALA A 1 325 ? -49.834 12.361 44.452 1.00 81.88 325 ALA A CA 1
ATOM 2603 C C . ALA A 1 325 ? -51.286 12.601 44.020 1.00 81.88 325 ALA A C 1
ATOM 2605 O O . ALA A 1 325 ? -52.157 12.710 44.875 1.00 81.88 325 ALA A O 1
ATOM 2606 N N . ALA A 1 326 ? -51.576 12.639 42.716 1.00 81.25 326 ALA A N 1
ATOM 2607 C CA . ALA A 1 326 ? -52.947 12.728 42.216 1.00 81.25 326 ALA A CA 1
ATOM 2608 C C . ALA A 1 326 ? -53.771 11.485 42.595 1.00 81.25 326 ALA A C 1
ATOM 2610 O O . ALA A 1 326 ? -54.907 11.623 43.048 1.00 81.25 326 ALA A O 1
ATOM 2611 N N . ALA A 1 327 ? -53.184 10.289 42.480 1.00 79.06 327 ALA A N 1
ATOM 2612 C CA . ALA A 1 327 ? -53.807 9.039 42.906 1.00 79.06 327 ALA A CA 1
ATOM 2613 C C . ALA A 1 327 ? -54.028 8.988 44.427 1.00 79.06 327 ALA A C 1
ATOM 2615 O O . ALA A 1 327 ? -55.083 8.553 44.868 1.00 79.06 327 ALA A O 1
ATOM 2616 N N . GLU A 1 328 ? -53.080 9.479 45.228 1.00 77.50 328 GLU A N 1
ATOM 2617 C CA . GLU A 1 328 ? -53.200 9.564 46.687 1.00 77.50 328 GLU A CA 1
ATOM 2618 C C . GLU A 1 328 ? -54.212 10.624 47.115 1.00 77.50 328 GLU A C 1
ATOM 2620 O O . GLU A 1 328 ? -54.957 10.395 48.055 1.00 77.50 328 GLU A O 1
ATOM 2625 N N . VAL A 1 329 ? -54.291 11.773 46.435 1.00 77.56 329 VAL A N 1
ATOM 2626 C CA . VAL A 1 329 ? -55.363 12.750 46.670 1.00 77.56 329 VAL A CA 1
ATOM 2627 C C . VAL A 1 329 ? -56.700 12.090 46.387 1.00 77.56 329 VAL A C 1
ATOM 2629 O O . VAL A 1 329 ? -57.580 12.159 47.234 1.00 77.56 329 VAL A O 1
ATOM 2632 N N . GLN A 1 330 ? -56.847 11.392 45.262 1.00 75.00 330 GLN A N 1
ATOM 2633 C CA . GLN A 1 330 ? -58.075 10.677 44.936 1.00 75.00 330 GLN A CA 1
ATOM 2634 C C . GLN A 1 330 ? -58.408 9.609 45.991 1.00 75.00 330 GLN A C 1
ATOM 2636 O O . GLN A 1 330 ? -59.506 9.642 46.545 1.00 75.00 330 GLN A O 1
ATOM 2641 N N . ARG A 1 331 ? -57.431 8.782 46.382 1.00 74.19 331 ARG A N 1
ATOM 2642 C CA . ARG A 1 331 ? -57.559 7.784 47.453 1.00 74.19 331 ARG A CA 1
ATOM 2643 C C . ARG A 1 331 ? -57.923 8.421 48.790 1.00 74.19 331 ARG A C 1
ATOM 2645 O O . ARG A 1 331 ? -58.826 7.942 49.447 1.00 74.19 331 ARG A O 1
ATOM 2652 N N . ARG A 1 332 ? -57.308 9.541 49.175 1.00 64.19 332 ARG A N 1
ATOM 2653 C CA . ARG A 1 332 ? -57.638 10.295 50.397 1.00 64.19 332 ARG A CA 1
ATOM 2654 C C . ARG A 1 332 ? -58.984 10.992 50.321 1.00 64.19 332 ARG A C 1
ATOM 2656 O O . ARG A 1 332 ? -59.595 11.204 51.356 1.00 64.19 332 ARG A O 1
ATOM 2663 N N . THR A 1 333 ? -59.456 11.369 49.137 1.00 64.75 333 THR A N 1
ATOM 2664 C CA . THR A 1 333 ? -60.815 11.905 48.973 1.00 64.75 333 THR A CA 1
ATOM 2665 C C . THR A 1 333 ? -61.845 10.784 49.148 1.00 64.75 333 THR A C 1
ATOM 2667 O O . THR A 1 333 ? -62.907 11.016 49.718 1.00 64.75 333 THR A O 1
ATOM 2670 N N . GLU A 1 334 ? -61.502 9.568 48.713 1.00 63.12 334 GLU A N 1
ATOM 2671 C CA . GLU A 1 334 ? -62.274 8.336 48.918 1.00 63.12 334 GLU A CA 1
ATOM 2672 C C . GLU A 1 334 ? -62.189 7.831 50.380 1.00 63.12 334 GLU A C 1
ATOM 2674 O O . GLU A 1 334 ? -63.205 7.461 50.955 1.00 63.12 334 GLU A O 1
ATOM 2679 N N . GLU A 1 335 ? -61.025 7.905 51.034 1.00 56.34 335 GLU A N 1
ATOM 2680 C CA . GLU A 1 335 ? -60.786 7.492 52.430 1.00 56.34 335 GLU A CA 1
ATOM 2681 C C . GLU A 1 335 ? -61.278 8.528 53.454 1.00 56.34 335 GLU A C 1
ATOM 2683 O O . GLU A 1 335 ? -61.788 8.159 54.507 1.00 56.34 335 GLU A O 1
ATOM 2688 N N . ALA A 1 336 ? -61.208 9.833 53.163 1.00 51.91 336 ALA A N 1
ATOM 2689 C CA . ALA A 1 336 ? -61.824 10.874 53.996 1.00 51.91 336 ALA A CA 1
ATOM 2690 C C . ALA A 1 336 ? -63.360 10.826 53.944 1.00 51.91 336 ALA A C 1
ATOM 2692 O O . ALA A 1 336 ? -64.021 11.376 54.828 1.00 51.91 336 ALA A O 1
ATOM 2693 N N . ALA A 1 337 ? -63.933 10.155 52.940 1.00 52.25 337 ALA A N 1
ATOM 2694 C CA . ALA A 1 337 ? -65.344 9.791 52.942 1.00 52.25 337 ALA A CA 1
ATOM 2695 C C . ALA A 1 337 ? -65.648 8.597 53.872 1.00 52.25 337 ALA A C 1
ATOM 2697 O O . ALA A 1 337 ? -66.802 8.439 54.268 1.00 52.25 337 ALA A O 1
ATOM 2698 N N . ASP A 1 338 ? -64.637 7.809 54.259 1.00 48.22 338 ASP A N 1
ATOM 2699 C CA . ASP A 1 338 ? -64.787 6.547 54.999 1.00 48.22 338 ASP A CA 1
ATOM 2700 C C . ASP A 1 338 ? -64.250 6.598 56.449 1.00 48.22 338 ASP A C 1
ATOM 2702 O O . ASP A 1 338 ? -64.601 5.761 57.275 1.00 48.22 338 ASP A O 1
ATOM 2706 N N . VAL A 1 339 ? -63.454 7.610 56.824 1.00 44.56 339 VAL A N 1
ATOM 2707 C CA . VAL A 1 339 ? -62.813 7.679 58.153 1.00 44.56 339 VAL A CA 1
ATOM 2708 C C . VAL A 1 339 ? -63.114 9.004 58.867 1.00 44.56 339 VAL A C 1
ATOM 2710 O O . VAL A 1 339 ? -62.260 9.857 59.098 1.00 44.56 339 VAL A O 1
ATOM 2713 N N . LYS A 1 340 ? -64.374 9.144 59.302 1.00 43.03 340 LYS A N 1
ATOM 2714 C CA . LYS A 1 340 ? -64.659 9.625 60.663 1.00 43.03 340 LYS A CA 1
ATOM 2715 C C . LYS A 1 340 ? -64.247 8.493 61.602 1.00 43.03 340 LYS A C 1
ATOM 2717 O O . LYS A 1 340 ? -65.032 7.574 61.778 1.00 43.03 340 LYS A O 1
ATOM 2722 N N . ASP A 1 341 ? -63.029 8.534 62.124 1.00 44.72 341 ASP A N 1
ATOM 2723 C CA . ASP A 1 341 ? -62.659 8.074 63.470 1.00 44.72 341 ASP A CA 1
ATOM 2724 C C . ASP A 1 341 ? -61.168 7.709 63.546 1.00 44.72 341 ASP A C 1
ATOM 2726 O O . ASP A 1 341 ? -60.715 6.737 62.950 1.00 44.72 341 ASP A O 1
ATOM 2730 N N . LYS A 1 342 ? -60.492 8.448 64.438 1.00 35.50 342 LYS A N 1
ATOM 2731 C CA . LYS A 1 342 ? -59.293 8.111 65.230 1.00 35.50 342 LYS A CA 1
ATOM 2732 C C . LYS A 1 342 ? -57.894 8.502 64.723 1.00 35.50 342 LYS A C 1
ATOM 2734 O O . LYS A 1 342 ? -57.555 8.438 63.550 1.00 35.50 342 LYS A O 1
ATOM 2739 N N . GLU A 1 343 ? -57.138 8.941 65.732 1.00 33.69 343 GLU A N 1
ATOM 2740 C CA . GLU A 1 343 ? -55.797 9.542 65.801 1.00 33.69 343 GLU A CA 1
ATOM 2741 C C . GLU A 1 343 ? -54.643 8.500 65.896 1.00 33.69 343 GLU A C 1
ATOM 2743 O O . GLU A 1 343 ? -54.932 7.309 66.031 1.00 33.69 343 GLU A O 1
ATOM 2748 N N . PRO A 1 344 ? -53.357 8.935 65.808 1.00 50.31 344 PRO A N 1
ATOM 2749 C CA . PRO A 1 344 ? -52.227 8.194 65.217 1.00 50.31 344 PRO A CA 1
ATOM 2750 C C . PRO A 1 344 ? -51.184 7.661 66.225 1.00 50.31 344 PRO A C 1
ATOM 2752 O O . PRO A 1 344 ? -51.216 8.059 67.381 1.00 50.31 344 PRO A O 1
ATOM 2755 N N . GLU A 1 345 ? -50.205 6.864 65.755 1.00 32.09 345 GLU A N 1
ATOM 2756 C CA . GLU A 1 345 ? -48.878 6.643 66.383 1.00 32.09 345 GLU A CA 1
ATOM 2757 C C . GLU A 1 345 ? -47.788 6.216 65.355 1.00 32.09 345 GLU A C 1
ATOM 2759 O O . GLU A 1 345 ? -48.089 6.024 64.178 1.00 32.09 345 GLU A O 1
ATOM 2764 N N . ALA A 1 346 ? -46.528 6.146 65.814 1.00 37.72 346 ALA A N 1
ATOM 2765 C CA . ALA A 1 346 ? -45.292 6.688 65.226 1.00 37.72 346 ALA A CA 1
ATOM 2766 C C . ALA A 1 346 ? -44.256 5.704 64.595 1.00 37.72 346 ALA A C 1
ATOM 2768 O O . ALA A 1 346 ? -44.310 4.503 64.833 1.00 37.72 346 ALA A O 1
ATOM 2769 N N . ASP A 1 347 ? -43.299 6.315 63.867 1.00 40.62 347 ASP A N 1
ATOM 2770 C CA . ASP A 1 347 ? -41.856 6.045 63.609 1.00 40.62 347 ASP A CA 1
ATOM 2771 C C . ASP A 1 347 ? -41.300 4.719 63.028 1.00 40.62 347 ASP A C 1
ATOM 2773 O O . ASP A 1 347 ? -41.552 3.636 63.538 1.00 40.62 347 ASP A O 1
ATOM 2777 N N . GLU A 1 348 ? -40.397 4.848 62.032 1.00 36.94 348 GLU A N 1
ATOM 2778 C CA . GLU A 1 348 ? -38.982 4.395 62.099 1.00 36.94 348 GLU A CA 1
ATOM 2779 C C . GLU A 1 348 ? -38.146 4.915 60.896 1.00 36.94 348 GLU A C 1
ATOM 2781 O O . GLU A 1 348 ? -38.563 4.836 59.740 1.00 36.94 348 GLU A O 1
ATOM 2786 N N . GLU A 1 349 ? -36.953 5.461 61.174 1.00 42.62 349 GLU A N 1
ATOM 2787 C CA . GLU A 1 349 ? -36.017 6.094 60.225 1.00 42.62 349 GLU A CA 1
ATOM 2788 C C . GLU A 1 349 ? -34.711 5.270 60.129 1.00 42.62 349 GLU A C 1
ATOM 2790 O O . GLU A 1 349 ? -34.083 4.965 61.142 1.00 42.62 349 GLU A O 1
ATOM 2795 N N . VAL A 1 350 ? -34.289 4.911 58.909 1.00 43.97 350 VAL A N 1
ATOM 2796 C CA . VAL A 1 350 ? -33.012 4.226 58.610 1.00 43.97 350 VAL A CA 1
ATOM 2797 C C . VAL A 1 350 ? -31.919 5.275 58.377 1.00 43.97 350 VAL A C 1
ATOM 2799 O O . VAL A 1 350 ? -32.130 6.236 57.637 1.00 43.97 350 VAL A O 1
ATOM 2802 N N . THR A 1 351 ? -30.746 5.113 59.000 1.00 52.50 351 THR A N 1
ATOM 2803 C CA . THR A 1 351 ? -29.720 6.169 59.078 1.00 52.50 351 THR A CA 1
ATOM 2804 C C . THR A 1 351 ? -28.609 6.065 58.025 1.00 52.50 351 THR A C 1
ATOM 2806 O O . THR A 1 351 ? -28.126 4.999 57.660 1.00 52.50 351 THR A O 1
ATOM 2809 N N . LEU A 1 352 ? -28.152 7.245 57.599 1.00 42.50 352 LEU A N 1
ATOM 2810 C CA . LEU A 1 352 ? -27.129 7.565 56.589 1.00 42.50 352 LEU A CA 1
ATOM 2811 C C . LEU A 1 352 ? -25.709 7.006 56.864 1.00 42.50 352 LEU A C 1
ATOM 2813 O O . LEU A 1 352 ? -24.793 7.252 56.082 1.00 42.50 352 LEU A O 1
ATOM 2817 N N . ALA A 1 353 ? -25.506 6.286 57.969 1.00 45.44 353 ALA A N 1
ATOM 2818 C CA . ALA A 1 353 ? -24.201 5.777 58.395 1.00 45.44 353 ALA A CA 1
ATOM 2819 C C . ALA A 1 353 ? -23.804 4.461 57.699 1.00 45.44 353 ALA A C 1
ATOM 2821 O O . ALA A 1 353 ? -22.618 4.177 57.558 1.00 45.44 353 ALA A O 1
ATOM 2822 N N . GLU A 1 354 ? -24.774 3.679 57.217 1.00 46.75 354 GLU A N 1
ATOM 2823 C CA . GLU A 1 354 ? -24.516 2.366 56.601 1.00 46.75 354 GLU A CA 1
ATOM 2824 C C . GLU A 1 354 ? -24.048 2.479 55.139 1.00 46.75 354 GLU A C 1
ATOM 2826 O O . GLU A 1 354 ? -23.297 1.638 54.659 1.00 46.75 354 GLU A O 1
ATOM 2831 N N . VAL A 1 355 ? -24.397 3.572 54.453 1.00 45.28 355 VAL A N 1
ATOM 2832 C CA . VAL A 1 355 ? -24.042 3.819 53.040 1.00 45.28 355 VAL A CA 1
ATOM 2833 C C . VAL A 1 355 ? -22.635 4.417 52.881 1.00 45.28 355 VAL A C 1
ATOM 2835 O O . VAL A 1 355 ? -22.021 4.302 51.825 1.00 45.28 355 VAL A O 1
ATOM 2838 N N . GLN A 1 356 ? -22.082 5.040 53.926 1.00 44.94 356 GLN A N 1
ATOM 2839 C CA . GLN A 1 356 ? -20.747 5.656 53.872 1.00 44.94 356 GLN A CA 1
ATOM 2840 C C . GLN A 1 356 ? -19.601 4.650 54.077 1.00 44.94 356 GLN A C 1
ATOM 2842 O O . GLN A 1 356 ? -18.487 4.914 53.636 1.00 44.94 356 GLN A O 1
ATOM 2847 N N . ALA A 1 357 ? -19.870 3.485 54.675 1.00 49.09 357 ALA A N 1
ATOM 2848 C CA . ALA A 1 357 ? -18.853 2.471 54.965 1.00 49.09 357 ALA A CA 1
ATOM 2849 C C . ALA A 1 357 ? -18.467 1.600 53.749 1.00 49.09 357 ALA A C 1
ATOM 2851 O O . ALA A 1 357 ? -17.347 1.099 53.693 1.00 49.09 357 ALA A O 1
ATOM 2852 N N . GLU A 1 358 ? -19.351 1.440 52.757 1.00 47.00 358 GLU A N 1
ATOM 2853 C CA . GLU A 1 358 ? -19.077 0.626 51.555 1.00 47.00 358 GLU A CA 1
ATOM 2854 C C . GLU A 1 358 ? -18.280 1.381 50.474 1.00 47.00 358 GLU A C 1
ATOM 2856 O O . GLU A 1 358 ? -17.634 0.761 49.631 1.00 47.00 358 GLU A O 1
ATOM 2861 N N . GLN A 1 359 ? -18.264 2.718 50.510 1.00 45.25 359 GLN A N 1
ATOM 2862 C CA . GLN A 1 359 ? -17.611 3.544 49.488 1.00 45.25 359 GLN A CA 1
ATOM 2863 C C . GLN A 1 359 ? -16.092 3.693 49.716 1.00 45.25 359 GLN A C 1
ATOM 2865 O O . GLN A 1 359 ? -15.339 3.775 48.750 1.00 45.25 359 GLN A O 1
ATOM 2870 N N . GLU A 1 360 ? -15.622 3.669 50.969 1.00 47.62 360 GLU A N 1
ATOM 2871 C CA . GLU A 1 360 ? -14.193 3.827 51.309 1.00 47.62 360 GLU A CA 1
ATOM 2872 C C . GLU A 1 360 ? -13.349 2.571 51.014 1.00 47.62 360 GLU A C 1
ATOM 2874 O O . GLU A 1 360 ? -12.129 2.657 50.878 1.00 47.62 360 GLU A O 1
ATOM 2879 N N . GLN A 1 361 ? -13.979 1.401 50.871 1.00 49.25 361 GLN A N 1
ATOM 2880 C CA . GLN A 1 361 ? -13.278 0.132 50.653 1.00 49.25 361 GLN A CA 1
ATOM 2881 C C . GLN A 1 361 ? -12.877 -0.095 49.180 1.00 49.25 361 GLN A C 1
ATOM 2883 O O . GLN A 1 361 ? -11.918 -0.813 48.912 1.00 49.25 361 GLN A O 1
ATOM 2888 N N . MET A 1 362 ? -13.554 0.555 48.227 1.00 45.34 362 MET A N 1
ATOM 2889 C CA . MET A 1 362 ? -13.301 0.402 46.784 1.00 45.34 362 MET A CA 1
ATOM 2890 C C . MET A 1 362 ? -12.173 1.298 46.245 1.00 45.34 362 MET A C 1
ATOM 2892 O O . MET A 1 362 ? -11.546 0.961 45.240 1.00 45.34 362 MET A O 1
ATOM 2896 N N . ASP A 1 363 ? -11.880 2.417 46.910 1.00 45.03 363 ASP A N 1
ATOM 2897 C CA . ASP A 1 363 ? -10.860 3.373 46.454 1.00 45.03 363 ASP A CA 1
ATOM 2898 C C . ASP A 1 363 ? -9.425 2.910 46.777 1.00 45.03 363 ASP A C 1
ATOM 2900 O O . ASP A 1 363 ? -8.477 3.275 46.081 1.00 45.03 363 ASP A O 1
ATOM 2904 N N . VAL A 1 364 ? -9.258 2.038 47.779 1.00 51.16 364 VAL A N 1
ATOM 2905 C CA . VAL A 1 364 ? -7.952 1.486 48.184 1.00 51.16 364 VAL A CA 1
ATOM 2906 C C . VAL A 1 364 ? -7.437 0.436 47.186 1.00 51.16 364 VAL A C 1
ATOM 2908 O O . VAL A 1 364 ? -6.242 0.404 46.893 1.00 51.16 364 VAL A O 1
ATOM 2911 N N . GLU A 1 365 ? -8.323 -0.378 46.602 1.00 49.94 365 GLU A N 1
ATOM 2912 C CA . GLU A 1 365 ? -7.955 -1.431 45.638 1.00 49.94 365 GLU A CA 1
ATOM 2913 C C . GLU A 1 365 ? -7.530 -0.862 44.267 1.00 49.94 365 GLU A C 1
ATOM 2915 O O . GLU A 1 365 ? -6.663 -1.420 43.592 1.00 49.94 365 GLU A O 1
ATOM 2920 N N . ALA A 1 366 ? -8.060 0.301 43.872 1.00 45.31 366 ALA A N 1
ATOM 2921 C CA . ALA A 1 366 ? -7.736 0.952 42.598 1.00 45.31 366 ALA A CA 1
ATOM 2922 C C . ALA A 1 366 ? -6.321 1.572 42.557 1.00 45.31 366 ALA A C 1
ATOM 2924 O O . ALA A 1 366 ? -5.752 1.798 41.482 1.00 45.31 366 ALA A O 1
ATOM 2925 N N . GLU A 1 367 ? -5.733 1.863 43.719 1.00 46.19 367 GLU A N 1
ATOM 2926 C CA . GLU A 1 367 ? -4.451 2.565 43.829 1.00 46.19 367 GLU A CA 1
ATOM 2927 C C . GLU A 1 367 ? -3.241 1.608 43.853 1.00 46.19 367 GLU A C 1
ATOM 2929 O O . GLU A 1 367 ? -2.127 1.995 43.476 1.00 46.19 367 GLU A O 1
ATOM 2934 N N . GLU A 1 368 ? -3.459 0.335 44.204 1.00 48.97 368 GLU A N 1
ATOM 2935 C CA . GLU A 1 368 ? -2.464 -0.742 44.096 1.00 48.97 368 GLU A CA 1
ATOM 2936 C C . GLU A 1 368 ? -2.292 -1.236 42.649 1.00 48.97 368 GLU A C 1
ATOM 2938 O O . GLU A 1 368 ? -1.159 -1.386 42.185 1.00 48.97 368 GLU A O 1
ATOM 2943 N N . GLU A 1 369 ? -3.381 -1.355 41.882 1.00 45.06 369 GLU A N 1
ATOM 2944 C CA . GLU A 1 369 ? -3.362 -1.806 40.477 1.00 45.06 369 GLU A CA 1
ATOM 2945 C C . GLU A 1 369 ? -2.605 -0.829 39.546 1.00 45.06 369 GLU A C 1
ATOM 2947 O O . GLU A 1 369 ? -1.963 -1.211 38.562 1.00 45.06 369 GLU A O 1
ATOM 2952 N N . LYS A 1 370 ? -2.603 0.463 39.895 1.00 42.03 370 LYS A N 1
ATOM 2953 C CA . LYS A 1 370 ? -1.901 1.525 39.159 1.00 42.03 370 LYS A CA 1
ATOM 2954 C C . LYS A 1 370 ? -0.372 1.430 39.277 1.00 42.03 370 LYS A C 1
ATOM 2956 O O . LYS A 1 370 ? 0.331 1.776 38.326 1.00 42.03 370 LYS A O 1
ATOM 2961 N N . LYS A 1 371 ? 0.153 0.943 40.408 1.00 43.56 371 LYS A N 1
ATOM 2962 C CA . LYS A 1 371 ? 1.605 0.841 40.665 1.00 43.56 371 LYS A CA 1
ATOM 2963 C C . LYS A 1 371 ? 2.270 -0.330 39.932 1.00 43.56 371 LYS A C 1
ATOM 2965 O O . LYS A 1 371 ? 3.452 -0.232 39.602 1.00 43.56 371 LYS A O 1
ATOM 2970 N N . GLU A 1 372 ? 1.538 -1.402 39.628 1.00 45.53 372 GLU A N 1
ATOM 2971 C CA . GLU A 1 372 ? 2.071 -2.559 38.886 1.00 45.53 372 GLU A CA 1
ATOM 2972 C C . GLU A 1 372 ? 2.238 -2.282 37.381 1.00 45.53 372 GLU A C 1
ATOM 2974 O O . GLU A 1 372 ? 3.185 -2.756 36.750 1.00 45.53 372 GLU A O 1
ATOM 2979 N N . ILE A 1 373 ? 1.369 -1.450 36.798 1.00 42.84 373 ILE A N 1
ATOM 2980 C CA . ILE A 1 373 ? 1.387 -1.128 35.361 1.00 42.84 373 ILE A CA 1
ATOM 2981 C C . ILE A 1 373 ? 2.567 -0.208 34.994 1.00 42.84 373 ILE A C 1
ATOM 2983 O O . ILE A 1 373 ? 3.134 -0.326 33.904 1.00 42.84 373 ILE A O 1
ATOM 2987 N N . GLU A 1 374 ? 2.991 0.672 35.905 1.00 41.47 374 GLU A N 1
ATOM 2988 C CA . GLU A 1 374 ? 4.115 1.595 35.684 1.00 41.47 374 GLU A CA 1
ATOM 2989 C C . GLU A 1 374 ? 5.486 0.889 35.639 1.00 41.47 374 GLU A C 1
ATOM 2991 O O . GLU A 1 374 ? 6.419 1.396 35.011 1.00 41.47 374 GLU A O 1
ATOM 2996 N N . GLN A 1 375 ? 5.614 -0.313 36.213 1.00 41.28 375 GLN A N 1
ATOM 2997 C CA . GLN A 1 375 ? 6.862 -1.090 36.195 1.00 41.28 375 GLN A CA 1
ATOM 2998 C C . GLN A 1 375 ? 7.105 -1.856 34.878 1.00 41.28 375 GLN A C 1
ATOM 3000 O O . GLN A 1 375 ? 8.242 -2.229 34.588 1.00 41.28 375 GLN A O 1
ATOM 3005 N N . LEU A 1 376 ? 6.081 -2.048 34.035 1.00 39.69 376 LEU A N 1
ATOM 3006 C CA . LEU A 1 376 ? 6.149 -2.892 32.828 1.00 39.69 376 LEU A CA 1
ATOM 3007 C C . LEU A 1 376 ? 6.729 -2.205 31.574 1.00 39.69 376 LEU A C 1
ATOM 3009 O O . LEU A 1 376 ? 6.931 -2.869 30.557 1.00 39.69 376 LEU A O 1
ATOM 3013 N N . PHE A 1 377 ? 7.021 -0.899 31.621 1.00 35.75 377 PHE A N 1
ATOM 3014 C CA . PHE A 1 377 ? 7.373 -0.104 30.430 1.00 35.75 377 PHE A CA 1
ATOM 3015 C C . PHE A 1 377 ? 8.777 0.529 30.427 1.00 35.75 377 PHE A C 1
ATOM 3017 O O . PHE A 1 377 ? 9.072 1.369 29.572 1.00 35.75 377 PHE A O 1
ATOM 3024 N N . GLN A 1 378 ? 9.693 0.112 31.305 1.00 30.44 378 GLN A N 1
ATOM 3025 C CA . GLN A 1 378 ? 11.089 0.560 31.220 1.00 30.44 378 GLN A CA 1
ATOM 3026 C C . GLN A 1 378 ? 11.927 -0.313 30.271 1.00 30.44 378 GLN A C 1
ATOM 3028 O O . GLN A 1 378 ? 12.327 -1.420 30.615 1.00 30.44 378 GLN A O 1
ATOM 3033 N N . GLY A 1 379 ? 12.273 0.238 29.099 1.00 37.88 379 GLY A N 1
ATOM 3034 C CA . GLY A 1 379 ? 13.446 -0.191 28.325 1.00 37.88 379 GLY A CA 1
ATOM 3035 C C . GLY A 1 379 ? 13.184 -0.652 26.890 1.00 37.88 379 GLY A C 1
ATOM 3036 O O . GLY A 1 379 ? 13.231 -1.841 26.597 1.00 37.88 379 GLY A O 1
ATOM 3037 N N . ALA A 1 380 ? 13.036 0.292 25.957 1.00 28.64 380 ALA A N 1
ATOM 3038 C CA . ALA A 1 380 ? 13.204 0.021 24.528 1.00 28.64 380 ALA A CA 1
ATOM 3039 C C . ALA A 1 380 ? 14.027 1.147 23.883 1.00 28.64 380 ALA A C 1
ATOM 3041 O O . ALA A 1 380 ? 13.581 2.287 23.793 1.00 28.64 380 ALA A O 1
ATOM 3042 N N . GLN A 1 381 ? 15.256 0.829 23.471 1.00 29.91 381 GLN A N 1
ATOM 3043 C CA . GLN A 1 381 ? 16.157 1.730 22.742 1.00 29.91 381 GLN A CA 1
ATOM 3044 C C . GLN A 1 381 ? 16.206 1.328 21.254 1.00 29.91 381 GLN A C 1
ATOM 3046 O O . GLN A 1 381 ? 16.289 0.132 20.960 1.00 29.91 381 GLN A O 1
ATOM 3051 N N . PRO A 1 382 ? 16.202 2.284 20.308 1.00 29.62 382 PRO A N 1
ATOM 3052 C CA . PRO A 1 382 ? 16.246 1.998 18.876 1.00 29.62 382 PRO A CA 1
ATOM 3053 C C . PRO A 1 382 ? 17.687 1.806 18.366 1.00 29.62 382 PRO A C 1
ATOM 3055 O O . PRO A 1 382 ? 18.590 2.567 18.706 1.00 29.62 382 PRO A O 1
ATOM 3058 N N . ARG A 1 383 ? 17.906 0.812 17.492 1.00 27.17 383 ARG A N 1
ATOM 3059 C CA . ARG A 1 383 ? 19.144 0.651 16.705 1.00 27.17 383 ARG A CA 1
ATOM 3060 C C . ARG A 1 383 ? 18.824 0.759 15.216 1.00 27.17 383 ARG A C 1
ATOM 3062 O O . ARG A 1 383 ? 18.179 -0.122 14.657 1.00 27.17 383 ARG A O 1
ATOM 3069 N N . ILE A 1 384 ? 19.295 1.828 14.584 1.00 27.19 384 ILE A N 1
ATOM 3070 C CA . ILE A 1 384 ? 19.264 2.027 13.130 1.00 27.19 384 ILE A CA 1
ATOM 3071 C C . ILE A 1 384 ? 20.658 1.695 12.585 1.00 27.19 384 ILE A C 1
ATOM 3073 O O . ILE A 1 384 ? 21.659 2.129 13.151 1.00 27.19 384 ILE A O 1
ATOM 3077 N N . VAL A 1 385 ? 20.726 0.928 11.494 1.00 30.55 385 VAL A N 1
ATOM 3078 C CA . VAL A 1 385 ? 21.968 0.611 10.769 1.00 30.55 385 VAL A CA 1
ATOM 3079 C C . VAL A 1 385 ? 21.841 1.124 9.333 1.00 30.55 385 VAL A C 1
ATOM 3081 O O . VAL A 1 385 ? 20.863 0.817 8.651 1.00 30.55 385 VAL A O 1
ATOM 3084 N N . VAL A 1 386 ? 22.826 1.909 8.892 1.00 29.70 386 VAL A N 1
ATOM 3085 C CA . VAL A 1 386 ? 22.970 2.447 7.527 1.00 29.70 386 VAL A CA 1
ATOM 3086 C C . VAL A 1 386 ? 23.798 1.457 6.691 1.00 29.70 386 VAL A C 1
ATOM 3088 O O . VAL A 1 386 ? 24.820 0.976 7.174 1.00 29.70 386 VAL A O 1
ATOM 3091 N N . VAL A 1 387 ? 23.362 1.128 5.468 1.00 35.41 387 VAL A N 1
ATOM 3092 C CA . VAL A 1 387 ? 23.997 0.122 4.577 1.00 35.41 387 VAL A CA 1
ATOM 3093 C C . VAL A 1 387 ? 24.853 0.795 3.486 1.00 35.41 387 VAL A C 1
ATOM 3095 O O . VAL A 1 387 ? 24.538 1.902 3.051 1.00 35.41 387 VAL A O 1
ATOM 3098 N N . ASN A 1 388 ? 25.943 0.136 3.066 1.00 36.62 388 ASN A N 1
ATOM 3099 C CA . ASN A 1 388 ? 27.036 0.665 2.235 1.00 36.62 388 ASN A CA 1
ATOM 3100 C C . ASN A 1 388 ? 26.760 0.569 0.705 1.00 36.62 388 ASN A C 1
ATOM 3102 O O . ASN A 1 388 ? 26.426 -0.509 0.214 1.00 36.62 388 ASN A O 1
ATOM 3106 N N . PRO A 1 389 ? 26.984 1.640 -0.088 1.00 35.53 389 PRO A N 1
ATOM 3107 C CA . PRO A 1 389 ? 26.807 1.664 -1.552 1.00 35.53 389 PRO A CA 1
ATOM 3108 C C . PRO A 1 389 ? 27.610 0.638 -2.376 1.00 35.53 389 PRO A C 1
ATOM 3110 O O . PRO A 1 389 ? 27.258 0.366 -3.523 1.00 35.53 389 PRO A O 1
ATOM 3113 N N . THR A 1 390 ? 28.691 0.073 -1.833 1.00 38.47 390 THR A N 1
ATOM 3114 C CA . THR A 1 390 ? 29.554 -0.896 -2.541 1.00 38.47 390 THR A CA 1
ATOM 3115 C C . THR A 1 390 ? 28.882 -2.263 -2.691 1.00 38.47 390 THR A C 1
ATOM 3117 O O . THR A 1 390 ? 29.015 -2.910 -3.728 1.00 38.47 390 THR A O 1
ATOM 3120 N N . GLU A 1 391 ? 28.092 -2.664 -1.693 1.00 38.91 391 GLU A N 1
ATOM 3121 C CA . GLU A 1 391 ? 27.356 -3.936 -1.680 1.00 38.91 391 GLU A CA 1
ATOM 3122 C C . GLU A 1 391 ? 26.266 -3.962 -2.766 1.00 38.91 391 GLU A C 1
ATOM 3124 O O . GLU A 1 391 ? 26.010 -4.999 -3.376 1.00 38.91 391 GLU A O 1
ATOM 3129 N N . ILE A 1 392 ? 25.695 -2.792 -3.084 1.00 34.97 392 ILE A N 1
ATOM 3130 C CA . ILE A 1 392 ? 24.704 -2.607 -4.156 1.00 34.97 392 ILE A CA 1
ATOM 3131 C C . ILE A 1 392 ? 25.309 -2.924 -5.530 1.00 34.97 392 ILE A C 1
ATOM 3133 O O . ILE A 1 392 ? 24.731 -3.695 -6.293 1.00 34.97 392 ILE A O 1
ATOM 3137 N N . LYS A 1 393 ? 26.499 -2.393 -5.836 1.00 41.41 393 LYS A N 1
ATOM 3138 C CA . LYS A 1 393 ? 27.139 -2.569 -7.153 1.00 41.41 393 LYS A CA 1
ATOM 3139 C C . LYS A 1 393 ? 27.598 -4.005 -7.416 1.00 41.41 393 LYS A C 1
ATOM 3141 O O . LYS A 1 393 ? 27.606 -4.443 -8.564 1.00 41.41 393 LYS A O 1
ATOM 3146 N N . GLN A 1 394 ? 27.979 -4.735 -6.369 1.00 40.78 394 GLN A N 1
ATOM 3147 C CA . GLN A 1 394 ? 28.412 -6.126 -6.492 1.00 40.78 394 GLN A CA 1
ATOM 3148 C C . GLN A 1 394 ? 27.237 -7.057 -6.831 1.00 40.78 394 GLN A C 1
ATOM 3150 O O . GLN A 1 394 ? 27.329 -7.833 -7.780 1.00 40.78 394 GLN A O 1
ATOM 3155 N N . ALA A 1 395 ? 26.102 -6.904 -6.142 1.00 34.72 395 ALA A N 1
ATOM 3156 C CA . ALA A 1 395 ? 24.894 -7.684 -6.415 1.00 34.72 395 ALA A CA 1
ATOM 3157 C C . ALA A 1 395 ? 24.329 -7.436 -7.832 1.00 34.72 395 ALA A C 1
ATOM 3159 O O . ALA A 1 395 ? 23.820 -8.351 -8.479 1.00 34.72 395 ALA A O 1
ATOM 3160 N N . GLU A 1 396 ? 24.447 -6.208 -8.351 1.00 37.28 396 GLU A N 1
ATOM 3161 C CA . GLU A 1 396 ? 24.059 -5.876 -9.731 1.00 37.28 396 GLU A CA 1
ATOM 3162 C C . GLU A 1 396 ? 24.950 -6.546 -10.791 1.00 37.28 396 GLU A C 1
ATOM 3164 O O . GLU A 1 396 ? 24.471 -6.881 -11.877 1.00 37.28 396 GLU A O 1
ATOM 3169 N N . ALA A 1 397 ? 26.241 -6.737 -10.501 1.00 39.59 397 ALA A N 1
ATOM 3170 C CA . ALA A 1 397 ? 27.181 -7.401 -11.402 1.00 39.59 397 ALA A CA 1
ATOM 3171 C C . ALA A 1 397 ? 26.973 -8.924 -11.426 1.00 39.59 397 ALA A C 1
ATOM 3173 O O . ALA A 1 397 ? 26.994 -9.521 -12.502 1.00 39.59 397 ALA A O 1
ATOM 3174 N N . GLU A 1 398 ? 26.709 -9.527 -10.264 1.00 38.22 398 GLU A N 1
ATOM 3175 C CA . GLU A 1 398 ? 26.387 -10.953 -10.121 1.00 38.22 398 GLU A CA 1
ATOM 3176 C C . GLU A 1 398 ? 25.094 -11.309 -10.882 1.00 38.22 398 GLU A C 1
ATOM 3178 O O . GLU A 1 398 ? 25.056 -12.287 -11.623 1.00 38.22 398 GLU A O 1
ATOM 3183 N N . TRP A 1 399 ? 24.071 -10.445 -10.836 1.00 34.56 399 TRP A N 1
ATOM 3184 C CA . TRP A 1 399 ? 22.821 -10.647 -11.581 1.00 34.56 399 TRP A CA 1
ATOM 3185 C C . TRP A 1 399 ? 22.979 -10.565 -13.109 1.00 34.56 399 TRP A C 1
ATOM 3187 O O . TRP A 1 399 ? 22.336 -11.318 -13.836 1.00 34.56 399 TRP A O 1
ATOM 3197 N N . LYS A 1 400 ? 23.843 -9.677 -13.622 1.00 34.06 400 LYS A N 1
ATOM 3198 C CA . LYS A 1 400 ? 24.101 -9.565 -15.073 1.00 34.06 400 LYS A CA 1
ATOM 3199 C C . LYS A 1 400 ? 24.812 -10.794 -15.652 1.00 34.06 400 LYS A C 1
ATOM 3201 O O . LYS A 1 400 ? 24.796 -10.967 -16.870 1.00 34.06 400 LYS A O 1
ATOM 3206 N N . ALA A 1 401 ? 25.445 -11.607 -14.807 1.00 34.12 401 ALA A N 1
ATOM 3207 C CA . ALA A 1 401 ? 26.183 -12.802 -15.204 1.00 34.12 401 ALA A CA 1
ATOM 3208 C C . ALA A 1 401 ? 25.330 -14.088 -15.179 1.00 34.12 401 ALA A C 1
ATOM 3210 O O . ALA A 1 401 ? 25.666 -15.045 -15.879 1.00 34.12 401 ALA A O 1
ATOM 3211 N N . ASP A 1 402 ? 24.220 -14.112 -14.435 1.00 28.27 402 ASP A N 1
ATOM 3212 C CA . ASP A 1 402 ? 23.403 -15.314 -14.244 1.00 28.27 402 ASP A CA 1
ATOM 3213 C C . ASP A 1 402 ? 22.298 -15.465 -15.309 1.00 28.27 402 ASP A C 1
ATOM 3215 O O . ASP A 1 402 ? 21.274 -14.778 -15.313 1.00 28.27 402 ASP A O 1
ATOM 3219 N N . THR A 1 403 ? 22.459 -16.459 -16.184 1.00 28.94 403 THR A N 1
ATOM 3220 C CA . THR A 1 403 ? 21.349 -17.059 -16.941 1.00 28.94 403 THR A CA 1
ATOM 3221 C C . THR A 1 403 ? 20.626 -18.044 -16.016 1.00 28.94 403 THR A C 1
ATOM 3223 O O . THR A 1 403 ? 21.123 -19.134 -15.753 1.00 28.94 403 THR A O 1
ATOM 3226 N N . TYR A 1 404 ? 19.475 -17.654 -15.455 1.00 31.64 404 TYR A N 1
ATOM 3227 C CA . TYR A 1 404 ? 18.801 -18.459 -14.426 1.00 31.64 404 TYR A CA 1
ATOM 3228 C C . TYR A 1 404 ? 18.073 -19.700 -14.967 1.00 31.64 404 TYR A C 1
ATOM 3230 O O . TYR A 1 404 ? 17.187 -19.613 -15.820 1.00 31.64 404 TYR A O 1
ATOM 3238 N N . ASP A 1 405 ? 18.414 -20.836 -14.351 1.00 28.69 405 ASP A N 1
ATOM 3239 C CA . ASP A 1 405 ? 17.663 -22.091 -14.290 1.00 28.69 405 ASP A CA 1
ATOM 3240 C C . ASP A 1 405 ? 16.314 -21.899 -13.561 1.00 28.69 405 ASP A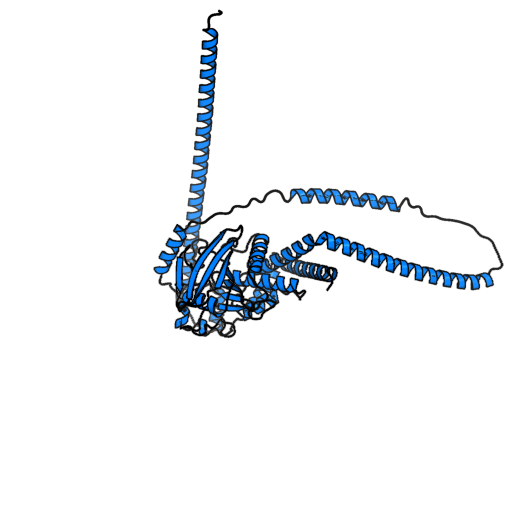 C 1
ATOM 3242 O O . ASP A 1 405 ? 16.221 -21.301 -12.487 1.00 28.69 405 ASP A O 1
ATOM 3246 N N . VAL A 1 406 ? 15.248 -22.425 -14.164 1.00 29.58 406 VAL A N 1
ATOM 3247 C CA . VAL A 1 406 ? 13.823 -22.192 -13.861 1.00 29.58 406 VAL A CA 1
ATOM 3248 C C . VAL A 1 406 ? 13.260 -23.099 -12.750 1.00 29.58 406 VAL A C 1
ATOM 3250 O O . VAL A 1 406 ? 12.049 -23.305 -12.652 1.00 29.58 406 VAL A O 1
ATOM 3253 N N . SER A 1 407 ? 14.103 -23.650 -11.876 1.00 29.55 407 SER A N 1
ATOM 3254 C CA . SER A 1 407 ? 13.712 -24.749 -10.980 1.00 29.55 407 SER A CA 1
ATOM 3255 C C . SER A 1 407 ? 13.289 -24.361 -9.549 1.00 29.55 407 SER A C 1
ATOM 3257 O O . SER A 1 407 ? 12.889 -25.234 -8.774 1.00 29.55 407 SER A O 1
ATOM 3259 N N . TYR A 1 408 ? 13.276 -23.080 -9.159 1.00 27.75 408 TYR A N 1
ATOM 3260 C CA . TYR A 1 408 ? 12.970 -22.718 -7.764 1.00 27.75 408 TYR A CA 1
ATOM 3261 C C . TYR A 1 408 ? 11.460 -22.637 -7.457 1.00 27.75 408 TYR A C 1
ATOM 3263 O O . TYR A 1 408 ? 10.794 -21.616 -7.626 1.00 27.75 408 TYR A O 1
ATOM 3271 N N . SER A 1 409 ? 10.909 -23.757 -6.981 1.00 29.92 409 SER A N 1
ATOM 3272 C CA . SER A 1 409 ? 9.518 -23.912 -6.549 1.00 29.92 409 SER A CA 1
ATOM 3273 C C . SER A 1 409 ? 9.273 -23.439 -5.109 1.00 29.92 409 SER A C 1
ATOM 3275 O O . SER A 1 409 ? 9.977 -23.868 -4.196 1.00 29.92 409 SER A O 1
ATOM 3277 N N . MET A 1 410 ? 8.182 -22.701 -4.873 1.00 29.00 410 MET A N 1
ATOM 3278 C CA . MET A 1 410 ? 7.493 -22.689 -3.574 1.00 29.00 410 MET A CA 1
ATOM 3279 C C . MET A 1 410 ? 6.057 -23.207 -3.722 1.00 29.00 410 MET A C 1
ATOM 3281 O O . MET A 1 410 ? 5.126 -22.494 -4.082 1.00 29.00 410 MET A O 1
ATOM 3285 N N . THR A 1 411 ? 5.917 -24.501 -3.473 1.00 35.75 411 THR A N 1
ATOM 3286 C CA . THR A 1 411 ? 4.727 -25.241 -3.017 1.00 35.75 411 THR A CA 1
ATOM 3287 C C . THR A 1 411 ? 5.308 -26.524 -2.419 1.00 35.75 411 THR A C 1
ATOM 3289 O O . THR A 1 411 ? 6.292 -27.028 -2.967 1.00 35.75 411 THR A O 1
ATOM 3292 N N . SER A 1 412 ? 4.813 -27.016 -1.276 1.00 41.97 412 SER A N 1
ATOM 3293 C CA . SER A 1 412 ? 5.344 -28.268 -0.715 1.00 41.97 412 SER A CA 1
ATOM 3294 C C . SER A 1 412 ? 5.236 -29.365 -1.777 1.00 41.97 412 SER A C 1
ATOM 3296 O O . SER A 1 412 ? 4.218 -29.485 -2.462 1.00 41.97 412 SER A O 1
ATOM 3298 N N . VAL A 1 413 ? 6.318 -30.123 -1.968 1.00 39.31 413 VAL A N 1
ATOM 3299 C CA . VAL A 1 413 ? 6.404 -31.194 -2.976 1.00 39.31 413 VAL A CA 1
ATOM 3300 C C . VAL A 1 413 ? 5.246 -32.184 -2.810 1.00 39.31 41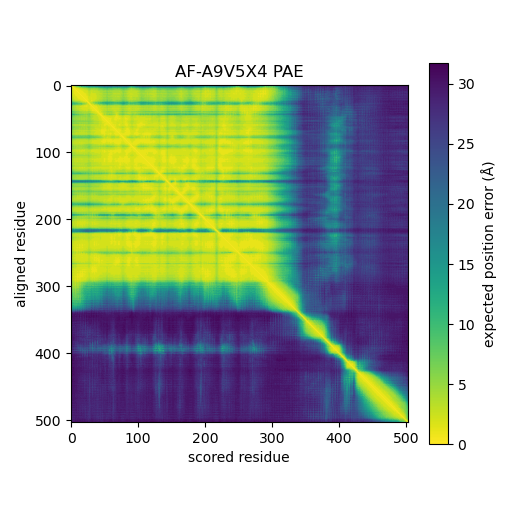3 VAL A C 1
ATOM 3302 O O . VAL A 1 413 ? 4.703 -32.647 -3.804 1.00 39.31 413 VAL A O 1
ATOM 3305 N N . GLU A 1 414 ? 4.794 -32.402 -1.575 1.00 37.94 414 GLU A N 1
ATOM 3306 C CA . GLU A 1 414 ? 3.623 -33.215 -1.223 1.00 37.94 414 GLU A CA 1
ATOM 3307 C C . GLU A 1 414 ? 2.309 -32.661 -1.813 1.00 37.94 414 GLU A C 1
ATOM 3309 O O . GLU A 1 414 ? 1.539 -33.416 -2.397 1.00 37.94 414 GLU A O 1
ATOM 3314 N N . SER A 1 415 ? 2.097 -31.339 -1.801 1.00 45.91 415 SER A N 1
ATOM 3315 C CA . SER A 1 415 ? 0.886 -30.699 -2.349 1.00 45.91 415 SER A CA 1
ATOM 3316 C C . SER A 1 415 ? 0.831 -30.735 -3.883 1.00 45.91 415 SER A C 1
ATOM 3318 O O . SER A 1 415 ? -0.230 -30.943 -4.473 1.00 45.91 415 SER A O 1
ATOM 3320 N N . LYS A 1 416 ? 1.981 -30.591 -4.556 1.00 44.38 416 LYS A N 1
ATOM 3321 C CA . LYS A 1 416 ? 2.078 -30.794 -6.014 1.00 44.38 416 LYS A CA 1
ATOM 3322 C C . LYS A 1 416 ? 1.952 -32.269 -6.401 1.00 44.38 416 LYS A C 1
ATOM 3324 O O . LYS A 1 416 ? 1.455 -32.567 -7.482 1.00 44.38 416 LYS A O 1
ATOM 3329 N N . PHE A 1 417 ? 2.376 -33.181 -5.531 1.00 39.28 417 PHE A N 1
ATOM 3330 C CA . PHE A 1 417 ? 2.325 -34.623 -5.758 1.00 39.28 417 PHE A CA 1
ATOM 3331 C C . PHE A 1 417 ? 0.892 -35.174 -5.691 1.00 39.28 417 PHE A C 1
ATOM 3333 O O . PHE A 1 417 ? 0.481 -35.900 -6.594 1.00 39.28 417 PHE A O 1
ATOM 3340 N N . GLU A 1 418 ? 0.098 -34.748 -4.705 1.00 45.66 418 GLU A N 1
ATOM 3341 C CA . GLU A 1 418 ? -1.337 -35.074 -4.614 1.00 45.66 418 GLU A CA 1
ATOM 3342 C C . GLU A 1 418 ? -2.129 -34.503 -5.804 1.00 45.66 418 GLU A C 1
ATOM 3344 O O . GLU A 1 418 ? -3.007 -35.158 -6.377 1.00 45.66 418 GLU A O 1
ATOM 3349 N N . SER A 1 419 ? -1.751 -33.302 -6.255 1.00 45.16 419 SER A N 1
ATOM 3350 C CA . SER A 1 419 ? -2.329 -32.670 -7.444 1.00 45.16 419 SER A CA 1
ATOM 3351 C C . SER A 1 419 ? -2.007 -33.446 -8.731 1.00 45.16 419 SER A C 1
ATOM 3353 O O . SER A 1 419 ? -2.884 -33.646 -9.561 1.00 45.16 419 SER A O 1
ATOM 3355 N N . LEU A 1 420 ? -0.790 -33.974 -8.885 1.00 40.78 420 LEU A N 1
ATOM 3356 C CA . LEU A 1 420 ? -0.393 -34.731 -10.080 1.00 40.78 420 LEU A CA 1
ATOM 3357 C C . LEU A 1 420 ? -0.937 -36.172 -10.112 1.00 40.78 420 LEU A C 1
ATOM 3359 O O . LEU A 1 420 ? -1.246 -36.675 -11.194 1.00 40.78 420 LEU A O 1
ATOM 3363 N N . GLN A 1 421 ? -1.114 -36.824 -8.955 1.00 41.56 421 GLN A N 1
ATOM 3364 C CA . GLN A 1 421 ? -1.773 -38.136 -8.870 1.00 41.56 421 GLN A CA 1
ATOM 3365 C C . GLN A 1 421 ? -3.268 -38.056 -9.192 1.00 41.56 421 GLN A C 1
ATOM 3367 O O . GLN A 1 421 ? -3.779 -38.907 -9.920 1.00 41.56 421 GLN A O 1
ATOM 3372 N N . SER A 1 422 ? -3.954 -37.009 -8.723 1.00 45.91 422 SER A N 1
ATOM 3373 C CA . SER A 1 422 ? -5.361 -36.765 -9.083 1.00 45.91 422 SER A CA 1
ATOM 3374 C C . SER A 1 422 ? -5.553 -36.419 -10.569 1.00 45.91 422 SER A C 1
ATOM 3376 O O . SER A 1 422 ? -6.653 -36.570 -11.095 1.00 45.91 422 SER A O 1
ATOM 3378 N N . MET A 1 423 ? -4.473 -36.039 -11.264 1.00 41.16 423 MET A N 1
ATOM 3379 C CA . MET A 1 423 ? -4.431 -35.769 -12.707 1.00 41.16 423 MET A CA 1
ATOM 3380 C C . MET A 1 423 ? -3.925 -36.950 -13.563 1.00 41.16 423 MET A C 1
ATOM 3382 O O . MET A 1 423 ? -3.794 -36.803 -14.776 1.00 41.16 423 MET A O 1
ATOM 3386 N N . GLY A 1 424 ? -3.646 -38.123 -12.976 1.00 35.34 424 GLY A N 1
ATOM 3387 C CA . GLY A 1 424 ? -3.332 -39.350 -13.726 1.00 35.34 424 GLY A CA 1
ATOM 3388 C C . GLY A 1 424 ? -1.940 -39.411 -14.378 1.00 35.34 424 GLY A C 1
ATOM 3389 O O . GLY A 1 424 ? -1.723 -40.220 -15.282 1.00 35.34 424 GLY A O 1
ATOM 3390 N N . VAL A 1 425 ? -0.981 -38.587 -13.943 1.00 38.62 425 VAL A N 1
ATOM 3391 C CA . VAL A 1 425 ? 0.381 -38.568 -14.507 1.00 38.62 425 VAL A CA 1
ATOM 3392 C C . VAL A 1 425 ? 1.231 -39.686 -13.888 1.00 38.62 425 VAL A C 1
ATOM 3394 O O . VAL A 1 425 ? 1.578 -39.641 -12.709 1.00 38.62 425 VAL A O 1
ATOM 3397 N N . ASN A 1 426 ? 1.585 -40.705 -14.677 1.00 44.38 426 ASN A N 1
ATOM 3398 C CA . ASN A 1 426 ? 2.339 -41.871 -14.205 1.00 44.38 426 ASN A CA 1
ATOM 3399 C C . ASN A 1 426 ? 3.860 -41.612 -14.262 1.00 44.38 426 ASN A C 1
ATOM 3401 O O . ASN A 1 426 ? 4.471 -41.682 -15.329 1.00 44.38 426 ASN A O 1
ATOM 3405 N N . ILE A 1 427 ? 4.477 -41.285 -13.123 1.00 49.38 427 ILE A N 1
ATOM 3406 C CA . ILE A 1 427 ? 5.928 -41.051 -13.006 1.00 49.38 427 ILE A CA 1
ATOM 3407 C C . ILE A 1 427 ? 6.620 -42.365 -12.613 1.00 49.38 427 ILE A C 1
ATOM 3409 O O . ILE A 1 427 ? 6.238 -43.015 -11.641 1.00 49.38 427 ILE A O 1
ATOM 3413 N N . GLN A 1 428 ? 7.652 -42.767 -13.364 1.00 49.75 428 GLN A N 1
ATOM 3414 C CA . GLN A 1 428 ? 8.377 -44.022 -13.140 1.00 49.75 428 GLN A CA 1
ATOM 3415 C C . GLN A 1 428 ? 9.007 -44.081 -11.735 1.00 49.75 428 GLN A C 1
ATOM 3417 O O . GLN A 1 428 ? 9.767 -43.199 -11.338 1.00 49.75 428 GLN A O 1
ATOM 3422 N N . LYS A 1 429 ? 8.740 -45.173 -11.005 1.00 43.22 429 LYS A N 1
ATOM 3423 C CA . LYS A 1 429 ? 9.148 -45.422 -9.606 1.00 43.22 429 LYS A CA 1
ATOM 3424 C C . LYS A 1 429 ? 10.654 -45.227 -9.330 1.00 43.22 429 LYS A C 1
ATOM 3426 O O . LYS A 1 429 ? 11.021 -44.826 -8.233 1.00 43.22 429 LYS A O 1
ATOM 3431 N N . ALA A 1 430 ? 11.511 -45.430 -10.332 1.00 43.19 430 ALA A N 1
ATOM 3432 C CA . ALA A 1 430 ? 12.960 -45.229 -10.228 1.00 43.19 430 ALA A CA 1
ATOM 3433 C C . ALA A 1 430 ? 13.377 -43.744 -10.128 1.00 43.19 430 ALA A C 1
ATOM 3435 O O . ALA A 1 430 ? 14.329 -43.415 -9.422 1.00 43.19 430 ALA A O 1
ATOM 3436 N N . ALA A 1 431 ? 12.637 -42.832 -10.771 1.00 42.84 431 ALA A N 1
ATOM 3437 C CA . ALA A 1 431 ? 12.885 -41.392 -10.658 1.00 42.84 431 ALA A CA 1
ATOM 3438 C C . ALA A 1 431 ? 12.523 -40.867 -9.254 1.00 42.84 431 ALA A C 1
ATOM 3440 O O . ALA A 1 431 ? 13.162 -39.950 -8.742 1.00 42.84 431 ALA A O 1
ATOM 3441 N N . ILE A 1 432 ? 11.539 -41.498 -8.602 1.00 43.31 432 ILE A N 1
ATOM 3442 C CA . ILE A 1 432 ? 11.092 -41.170 -7.240 1.00 43.31 432 ILE A CA 1
ATOM 3443 C C . ILE A 1 432 ? 12.204 -41.447 -6.217 1.00 43.31 432 ILE A C 1
ATOM 3445 O O . ILE A 1 432 ? 12.490 -40.598 -5.373 1.00 43.31 432 ILE A O 1
ATOM 3449 N N . GLU A 1 433 ? 12.875 -42.598 -6.310 1.00 46.00 433 GLU A N 1
ATOM 3450 C CA . GLU A 1 433 ? 13.974 -42.956 -5.399 1.00 46.00 433 GLU A CA 1
ATOM 3451 C C . GLU A 1 433 ? 15.220 -42.082 -5.593 1.00 46.00 433 GLU A C 1
ATOM 3453 O O . GLU A 1 433 ? 15.862 -41.699 -4.611 1.00 46.00 433 GLU A O 1
ATOM 3458 N N . GLN A 1 434 ? 15.539 -41.692 -6.833 1.00 45.09 434 GLN A N 1
ATOM 3459 C CA . GLN A 1 434 ? 16.642 -40.761 -7.095 1.00 45.09 434 GLN A CA 1
ATOM 3460 C C . GLN A 1 434 ? 16.377 -39.371 -6.511 1.00 45.09 434 GLN A C 1
ATOM 3462 O O . GLN A 1 434 ? 17.252 -38.805 -5.853 1.00 45.09 434 GLN A O 1
ATOM 3467 N N . ILE A 1 435 ? 15.166 -38.838 -6.684 1.00 45.78 435 ILE A N 1
ATOM 3468 C CA . ILE A 1 435 ? 14.796 -37.524 -6.144 1.00 45.78 435 ILE A CA 1
ATOM 3469 C C . ILE A 1 435 ? 14.780 -37.556 -4.609 1.00 45.78 435 ILE A C 1
ATOM 3471 O O . ILE A 1 435 ? 15.306 -36.644 -3.971 1.00 45.78 435 ILE A O 1
ATOM 3475 N N . ALA A 1 436 ? 14.258 -38.623 -3.996 1.00 44.78 436 ALA A N 1
ATOM 3476 C CA . ALA A 1 436 ? 14.250 -38.774 -2.540 1.00 44.78 436 ALA A CA 1
ATOM 3477 C C . ALA A 1 436 ? 15.670 -38.810 -1.940 1.00 44.78 436 ALA A C 1
ATOM 3479 O O . ALA A 1 436 ? 15.921 -38.188 -0.901 1.00 44.78 436 ALA A O 1
ATOM 3480 N N . ASN A 1 437 ? 16.615 -39.479 -2.608 1.00 47.31 437 ASN A N 1
ATOM 3481 C CA . ASN A 1 437 ? 18.015 -39.511 -2.181 1.00 47.31 437 ASN A CA 1
ATOM 3482 C C . ASN A 1 437 ? 18.704 -38.147 -2.323 1.00 47.31 437 ASN A C 1
ATOM 3484 O O . ASN A 1 437 ? 19.400 -37.725 -1.399 1.00 47.31 437 ASN A O 1
ATOM 3488 N N . LEU A 1 438 ? 18.459 -37.418 -3.415 1.00 44.88 438 LEU A N 1
ATOM 3489 C CA . LEU A 1 438 ? 19.004 -36.068 -3.610 1.00 44.88 438 LEU A CA 1
ATOM 3490 C C . LEU A 1 438 ? 18.468 -35.074 -2.569 1.00 44.88 438 LEU A C 1
ATOM 3492 O O . LEU A 1 438 ? 19.221 -34.262 -2.034 1.00 44.88 438 LEU A O 1
ATOM 3496 N N . VAL A 1 439 ? 17.186 -35.177 -2.206 1.00 44.66 439 VAL A N 1
ATOM 3497 C CA . VAL A 1 439 ? 16.583 -34.352 -1.145 1.00 44.66 439 VAL A CA 1
ATOM 3498 C C . VAL A 1 439 ? 17.193 -34.665 0.225 1.00 44.66 439 VAL A C 1
ATOM 3500 O O . VAL A 1 439 ? 17.429 -33.745 1.013 1.00 44.66 439 VAL A O 1
ATOM 3503 N N . ARG A 1 440 ? 17.480 -35.940 0.520 1.00 51.25 440 ARG A N 1
ATOM 3504 C CA . ARG A 1 440 ? 18.142 -36.340 1.772 1.00 51.25 440 ARG A CA 1
ATOM 3505 C C . ARG A 1 440 ? 19.566 -35.782 1.846 1.00 51.25 440 ARG A C 1
ATOM 3507 O O . ARG A 1 440 ? 19.909 -35.149 2.841 1.00 51.25 440 ARG A O 1
ATOM 3514 N N . GLN A 1 441 ? 20.331 -35.906 0.762 1.00 48.69 441 GLN A N 1
ATOM 3515 C CA . GLN A 1 441 ? 21.681 -35.346 0.658 1.00 48.69 441 GLN A CA 1
ATOM 3516 C C . GLN A 1 441 ? 21.683 -33.816 0.797 1.00 48.69 441 GLN A C 1
ATOM 3518 O O . GLN A 1 441 ? 22.503 -33.265 1.527 1.00 48.69 441 GLN A O 1
ATOM 3523 N N . ALA A 1 442 ? 20.726 -33.118 0.179 1.00 43.50 442 ALA A N 1
ATOM 3524 C CA . ALA A 1 442 ? 20.603 -31.666 0.296 1.00 43.50 442 ALA A CA 1
ATOM 3525 C C . ALA A 1 442 ? 20.241 -31.208 1.723 1.00 43.50 442 ALA A C 1
ATOM 3527 O O . ALA A 1 442 ? 20.734 -30.177 2.185 1.00 43.50 442 ALA A O 1
ATOM 3528 N N . LYS A 1 443 ? 19.403 -31.968 2.446 1.00 46.62 443 LYS A N 1
ATOM 3529 C CA . LYS A 1 443 ? 19.099 -31.697 3.863 1.00 46.62 443 LYS A CA 1
ATOM 3530 C C . LYS A 1 443 ? 20.332 -31.878 4.748 1.00 46.62 443 LYS A C 1
ATOM 3532 O O . LYS A 1 443 ? 20.611 -31.003 5.563 1.00 46.62 443 LYS A O 1
ATOM 3537 N N . GLU A 1 444 ? 21.086 -32.957 4.560 1.00 57.62 444 GLU A N 1
ATOM 3538 C CA . GLU A 1 444 ? 22.325 -33.207 5.310 1.00 57.62 444 GLU A CA 1
ATOM 3539 C C . GLU A 1 444 ? 23.384 -32.130 5.042 1.00 57.62 444 GLU A C 1
ATOM 3541 O O . GLU A 1 444 ? 24.036 -31.656 5.973 1.00 57.62 444 GLU A O 1
ATOM 3546 N N . LEU A 1 445 ? 23.507 -31.670 3.793 1.00 50.75 445 LEU A N 1
ATOM 3547 C CA . LEU A 1 445 ? 24.438 -30.601 3.431 1.00 50.75 445 LEU A CA 1
ATOM 3548 C C . LEU A 1 445 ? 24.069 -29.268 4.101 1.00 50.75 445 LEU A C 1
ATOM 3550 O O . LEU A 1 445 ? 24.945 -28.570 4.605 1.00 50.75 445 LEU A O 1
ATOM 3554 N N . ARG A 1 446 ? 22.771 -28.941 4.169 1.00 48.44 446 ARG A N 1
ATOM 3555 C CA . ARG A 1 446 ? 22.267 -27.734 4.849 1.00 48.44 446 ARG A CA 1
ATOM 3556 C C . ARG A 1 446 ? 22.484 -27.773 6.358 1.00 48.44 446 ARG A C 1
ATOM 3558 O O . ARG A 1 446 ? 22.817 -26.746 6.943 1.00 48.44 446 ARG A O 1
ATOM 3565 N N . ILE A 1 447 ? 22.312 -28.939 6.984 1.00 55.53 447 ILE A N 1
ATOM 3566 C CA . ILE A 1 447 ? 22.598 -29.119 8.415 1.00 55.53 447 ILE A CA 1
ATOM 3567 C C . ILE A 1 447 ? 24.092 -28.887 8.672 1.00 55.53 447 ILE A C 1
ATOM 3569 O O . ILE A 1 447 ? 24.431 -28.066 9.518 1.00 55.53 447 ILE A O 1
ATOM 3573 N N . ARG A 1 448 ? 24.980 -29.485 7.865 1.00 60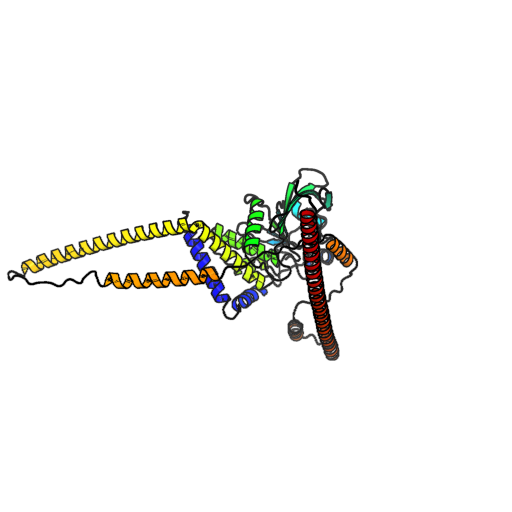.03 448 ARG A N 1
ATOM 3574 C CA . ARG A 1 448 ? 26.435 -29.272 7.985 1.00 60.03 448 ARG A CA 1
ATOM 3575 C C . ARG A 1 448 ? 26.853 -27.820 7.750 1.00 60.03 448 ARG A C 1
ATOM 3577 O O . ARG A 1 448 ? 27.716 -27.312 8.456 1.00 60.03 448 ARG A O 1
ATOM 3584 N N . GLN A 1 449 ? 26.245 -27.136 6.780 1.00 50.06 449 GLN A N 1
ATOM 3585 C CA . GLN A 1 449 ? 26.506 -25.713 6.534 1.00 50.06 449 GLN A CA 1
ATOM 3586 C C . GLN A 1 449 ? 26.076 -24.847 7.722 1.00 50.06 449 GLN A C 1
ATOM 3588 O O . GLN A 1 449 ? 26.803 -23.937 8.112 1.00 50.06 449 GLN A O 1
ATOM 3593 N N . ARG A 1 450 ? 24.929 -25.153 8.337 1.00 52.19 450 ARG A N 1
ATOM 3594 C CA . ARG A 1 450 ? 24.459 -24.460 9.538 1.00 52.19 450 ARG A CA 1
ATOM 3595 C C . ARG A 1 450 ? 25.386 -24.694 10.732 1.00 52.19 450 ARG A C 1
ATOM 3597 O O . ARG A 1 450 ? 25.750 -23.732 11.398 1.00 52.19 450 ARG A O 1
ATOM 3604 N N . GLU A 1 451 ? 25.805 -25.935 10.965 1.00 63.44 451 GLU A N 1
ATOM 3605 C CA . GLU A 1 451 ? 26.754 -26.278 12.034 1.00 63.44 451 GLU A CA 1
ATOM 3606 C C . GLU A 1 451 ? 28.111 -25.584 11.839 1.00 63.44 451 GLU A C 1
ATOM 3608 O O . GLU A 1 451 ? 28.694 -25.095 12.805 1.00 63.44 451 GLU A O 1
ATOM 3613 N N . ALA A 1 452 ? 28.591 -25.461 10.596 1.00 61.69 452 ALA A N 1
ATOM 3614 C CA . ALA A 1 452 ? 29.823 -24.735 10.283 1.00 61.69 452 ALA A CA 1
ATOM 3615 C C . ALA A 1 452 ? 29.711 -23.230 10.587 1.00 61.69 452 ALA A C 1
ATOM 3617 O O . ALA A 1 452 ? 30.617 -22.656 11.193 1.00 61.69 452 ALA A O 1
ATOM 3618 N N . VAL A 1 453 ? 28.585 -22.600 10.232 1.00 56.06 453 VAL A N 1
ATOM 3619 C CA . VAL A 1 453 ? 28.324 -21.181 10.535 1.00 56.06 453 VAL A CA 1
ATOM 3620 C C . VAL A 1 453 ? 28.184 -20.950 12.044 1.00 56.06 453 VAL A C 1
ATOM 3622 O O . VAL A 1 453 ? 28.719 -19.977 12.577 1.00 56.06 453 VAL A O 1
ATOM 3625 N N . GLU A 1 454 ? 27.507 -21.851 12.761 1.00 58.56 454 GLU A N 1
ATOM 3626 C CA . GLU A 1 454 ? 27.374 -21.780 14.222 1.00 58.56 454 GLU A CA 1
ATOM 3627 C C . GLU A 1 454 ? 28.732 -21.975 14.930 1.00 58.56 454 GLU A C 1
ATOM 3629 O O . GLU A 1 454 ? 29.028 -21.266 15.900 1.00 58.56 454 GLU A O 1
ATOM 3634 N N . ALA A 1 455 ? 29.599 -22.854 14.415 1.00 69.50 455 ALA A N 1
ATOM 3635 C CA . ALA A 1 455 ? 30.965 -23.034 14.910 1.00 69.50 455 ALA A CA 1
ATOM 3636 C C . ALA A 1 455 ? 31.843 -21.793 14.669 1.00 69.50 455 ALA A C 1
ATOM 3638 O O . ALA A 1 455 ? 32.548 -21.352 15.580 1.00 69.50 455 ALA A O 1
ATOM 3639 N N . GLU A 1 456 ? 31.759 -21.177 13.486 1.00 63.22 456 GLU A N 1
ATOM 3640 C CA . GLU A 1 456 ? 32.486 -19.941 13.175 1.00 63.22 456 GLU A CA 1
ATOM 3641 C C . GLU A 1 456 ? 32.021 -18.772 14.061 1.00 63.22 456 GLU A C 1
ATOM 3643 O O . GLU A 1 456 ? 32.835 -18.007 14.587 1.00 63.22 456 GLU A O 1
ATOM 3648 N N . ALA A 1 457 ? 30.710 -18.661 14.298 1.00 55.06 457 ALA A N 1
ATOM 3649 C CA . ALA A 1 457 ? 30.145 -17.656 15.192 1.00 55.06 457 ALA A CA 1
ATOM 3650 C C . ALA A 1 457 ? 30.610 -17.846 16.647 1.00 55.06 457 ALA A C 1
ATOM 3652 O O . ALA A 1 457 ? 30.893 -16.861 17.338 1.00 55.06 457 ALA A O 1
ATOM 3653 N N . ARG A 1 458 ? 30.726 -19.095 17.118 1.00 71.81 458 ARG A N 1
ATOM 3654 C CA . ARG A 1 458 ? 31.265 -19.403 18.452 1.00 71.81 458 ARG A CA 1
ATOM 3655 C C . ARG A 1 458 ? 32.746 -19.022 18.554 1.00 71.81 458 ARG A C 1
ATOM 3657 O O . ARG A 1 458 ? 33.109 -18.329 19.502 1.00 71.81 458 ARG A O 1
ATOM 3664 N N . ALA A 1 459 ? 33.560 -19.363 17.554 1.00 76.94 459 ALA A N 1
ATOM 3665 C CA . ALA A 1 459 ? 34.977 -18.995 17.517 1.00 76.94 459 ALA A CA 1
ATOM 3666 C C . ALA A 1 459 ? 35.186 -17.468 17.526 1.00 76.94 459 ALA A C 1
ATOM 3668 O O . ALA A 1 459 ? 36.033 -16.954 18.257 1.00 76.94 459 ALA A O 1
ATOM 3669 N N . LYS A 1 460 ? 34.367 -16.716 16.776 1.00 67.12 460 LYS A N 1
ATOM 3670 C CA . LYS A 1 460 ? 34.404 -15.243 16.781 1.00 67.12 460 LYS A CA 1
ATOM 3671 C C . LYS A 1 460 ? 34.018 -14.654 18.140 1.00 67.12 460 LYS A C 1
ATOM 3673 O O . LYS A 1 460 ? 34.677 -13.724 18.598 1.00 67.12 460 LYS A O 1
ATOM 3678 N N . LYS A 1 461 ? 33.001 -15.202 18.817 1.00 72.12 461 LYS A N 1
ATOM 3679 C CA . LYS A 1 461 ? 32.629 -14.770 20.179 1.00 72.12 461 LYS A CA 1
ATOM 3680 C C . LYS A 1 461 ? 33.748 -15.013 21.191 1.00 72.12 461 LYS A C 1
ATOM 3682 O O . LYS A 1 461 ? 34.010 -14.145 22.018 1.00 72.12 461 LYS A O 1
ATOM 3687 N N . GLU A 1 462 ? 34.420 -16.157 21.115 1.00 81.94 462 GLU A N 1
ATOM 3688 C CA . GLU A 1 462 ? 35.555 -16.473 21.991 1.00 81.94 462 GLU A CA 1
ATOM 3689 C C . GLU A 1 462 ? 36.755 -15.553 21.729 1.00 81.94 462 GLU A C 1
ATOM 3691 O O . GLU A 1 462 ? 37.377 -15.072 22.676 1.00 81.94 462 GLU A O 1
ATOM 3696 N N . ALA A 1 463 ? 37.036 -15.233 20.462 1.00 78.00 463 ALA A N 1
ATOM 3697 C CA . ALA A 1 463 ? 38.084 -14.282 20.094 1.00 78.00 463 ALA A CA 1
ATOM 3698 C C . ALA A 1 463 ? 37.796 -12.863 20.617 1.00 78.00 463 ALA A C 1
ATOM 3700 O O . ALA A 1 463 ? 38.696 -12.218 21.153 1.00 78.00 463 ALA A O 1
ATOM 3701 N N . ILE A 1 464 ? 36.542 -12.402 20.524 1.00 72.69 464 ILE A N 1
ATOM 3702 C CA . ILE A 1 464 ? 36.115 -11.107 21.078 1.00 72.69 464 ILE A CA 1
ATOM 3703 C C . ILE A 1 464 ? 36.280 -11.099 22.601 1.00 72.69 464 ILE A C 1
ATOM 3705 O O . ILE A 1 464 ? 36.927 -10.204 23.137 1.00 72.69 464 ILE A O 1
ATOM 3709 N N . ALA A 1 465 ? 35.787 -12.128 23.296 1.00 81.38 465 ALA A N 1
ATOM 3710 C CA . ALA A 1 465 ? 35.909 -12.222 24.751 1.00 81.38 465 ALA A CA 1
ATOM 3711 C C . ALA A 1 465 ? 37.377 -12.267 25.220 1.00 81.38 465 ALA A C 1
ATOM 3713 O O . ALA A 1 465 ? 37.712 -11.748 26.286 1.00 81.38 465 ALA A O 1
ATOM 3714 N N . LYS A 1 466 ? 38.271 -12.878 24.431 1.00 86.19 466 LYS A N 1
ATOM 3715 C CA . LYS A 1 466 ? 39.714 -12.873 24.697 1.00 86.19 466 LYS A CA 1
ATOM 3716 C C . LYS A 1 466 ? 40.312 -11.473 24.527 1.00 86.19 466 LYS A C 1
ATOM 3718 O O . LYS A 1 466 ? 41.017 -11.017 25.424 1.00 86.19 466 LYS A O 1
ATOM 3723 N N . ALA A 1 467 ? 39.988 -10.784 23.434 1.00 78.88 467 ALA A N 1
ATOM 3724 C CA . ALA A 1 467 ? 40.462 -9.425 23.177 1.00 78.88 467 ALA A CA 1
ATOM 3725 C C . ALA A 1 467 ? 39.985 -8.430 24.251 1.00 78.88 467 ALA A C 1
ATOM 3727 O O . ALA A 1 467 ? 40.754 -7.577 24.689 1.00 78.88 467 ALA A O 1
ATOM 3728 N N . GLU A 1 468 ? 38.748 -8.571 24.736 1.00 80.81 468 GLU A N 1
ATOM 3729 C CA . GLU A 1 468 ? 38.212 -7.749 25.830 1.00 80.81 468 GLU A CA 1
ATOM 3730 C C . GLU A 1 468 ? 38.975 -7.958 27.147 1.00 80.81 468 GLU A C 1
ATOM 3732 O O . GLU A 1 468 ? 39.252 -6.992 27.862 1.00 80.81 468 GLU A O 1
ATOM 3737 N N . ARG A 1 469 ? 39.369 -9.200 27.465 1.00 86.00 469 ARG A N 1
ATOM 3738 C CA . ARG A 1 469 ? 40.190 -9.494 28.654 1.00 86.00 469 ARG A CA 1
ATOM 3739 C C . ARG A 1 469 ? 41.586 -8.888 28.545 1.00 86.00 469 ARG A C 1
ATOM 3741 O O . ARG A 1 469 ? 42.035 -8.250 29.493 1.00 86.00 469 ARG A O 1
ATOM 3748 N N . GLU A 1 470 ? 42.240 -9.044 27.396 1.00 85.69 470 GLU A N 1
ATOM 3749 C CA . GLU A 1 470 ? 43.570 -8.474 27.143 1.00 85.69 470 GLU A CA 1
ATOM 3750 C C . GLU A 1 470 ? 43.542 -6.937 27.210 1.00 85.69 470 GLU A C 1
ATOM 3752 O O . GLU A 1 470 ? 44.414 -6.321 27.827 1.00 85.69 470 GLU A O 1
ATOM 3757 N N . ALA A 1 471 ? 42.497 -6.306 26.663 1.00 79.19 471 ALA A N 1
ATOM 3758 C CA . ALA A 1 471 ? 42.299 -4.862 26.756 1.00 79.19 471 ALA A CA 1
ATOM 3759 C C . ALA A 1 471 ? 42.106 -4.394 28.211 1.00 79.19 471 ALA A C 1
ATOM 3761 O O . ALA A 1 471 ? 42.722 -3.411 28.630 1.00 79.19 471 ALA A O 1
ATOM 3762 N N . ALA A 1 472 ? 41.310 -5.117 29.005 1.00 83.81 472 ALA A N 1
ATOM 3763 C CA . ALA A 1 472 ? 41.095 -4.801 30.418 1.00 83.81 472 ALA A CA 1
ATOM 3764 C C . ALA A 1 472 ? 42.375 -4.959 31.263 1.00 83.81 472 ALA A C 1
ATOM 3766 O O . ALA A 1 472 ? 42.623 -4.169 32.179 1.00 83.81 472 ALA A O 1
ATOM 3767 N N . GLU A 1 473 ? 43.211 -5.957 30.964 1.00 87.56 473 GLU A N 1
ATOM 3768 C CA . GLU A 1 473 ? 44.517 -6.133 31.611 1.00 87.56 473 GLU A CA 1
ATOM 3769 C C . GLU A 1 473 ? 45.489 -5.007 31.250 1.00 87.56 473 GLU A C 1
ATOM 3771 O O . GLU A 1 473 ? 46.151 -4.454 32.135 1.00 87.56 473 GLU A O 1
ATOM 3776 N N . HIS A 1 474 ? 45.528 -4.610 29.975 1.00 83.88 474 HIS A N 1
ATOM 3777 C CA . HIS A 1 474 ? 46.352 -3.495 29.517 1.00 83.88 474 HIS A CA 1
ATOM 3778 C C . HIS A 1 474 ? 45.931 -2.170 30.170 1.00 83.88 474 HIS A C 1
ATOM 3780 O O . HIS A 1 474 ? 46.783 -1.404 30.627 1.00 83.88 474 HIS A O 1
ATOM 3786 N N . GLN A 1 475 ? 44.623 -1.928 30.303 1.00 83.81 475 GLN A N 1
ATOM 3787 C CA . GLN A 1 475 ? 44.092 -0.751 30.990 1.00 83.81 475 GLN A CA 1
ATOM 3788 C C . GLN A 1 475 ? 44.499 -0.722 32.472 1.00 83.81 475 GLN A C 1
ATOM 3790 O O . GLN A 1 475 ? 45.028 0.283 32.949 1.00 83.81 475 GLN A O 1
ATOM 3795 N N . LYS A 1 476 ? 44.365 -1.844 33.195 1.00 87.75 476 LYS A N 1
ATOM 3796 C CA . LYS A 1 476 ? 44.824 -1.945 34.594 1.00 87.75 476 LYS A CA 1
ATOM 3797 C C . LYS A 1 476 ? 46.331 -1.716 34.738 1.00 87.75 476 LYS A C 1
ATOM 3799 O O . LYS A 1 476 ? 46.780 -1.117 35.719 1.00 87.75 476 LYS A O 1
ATOM 3804 N N . ALA A 1 477 ? 47.132 -2.192 33.784 1.00 85.25 477 ALA A N 1
ATOM 3805 C CA . ALA A 1 477 ? 48.574 -1.966 33.778 1.00 85.25 477 ALA A CA 1
ATOM 3806 C C . ALA A 1 477 ? 48.921 -0.479 33.576 1.00 85.25 477 ALA A C 1
ATOM 3808 O O . ALA A 1 477 ? 49.789 0.041 34.285 1.00 85.25 477 ALA A O 1
ATOM 3809 N N . GLN A 1 478 ? 48.213 0.213 32.677 1.00 81.75 478 GLN A N 1
ATOM 3810 C CA . GLN A 1 478 ? 48.364 1.655 32.462 1.00 81.75 478 GLN A CA 1
ATOM 3811 C C . GLN A 1 478 ? 47.994 2.460 33.714 1.00 81.75 478 GLN A C 1
ATOM 3813 O O . GLN A 1 478 ? 48.794 3.279 34.165 1.00 81.75 478 GLN A O 1
ATOM 3818 N N . GLU A 1 479 ? 46.858 2.163 34.350 1.00 86.12 479 GLU A N 1
ATOM 3819 C CA . GLU A 1 479 ? 46.432 2.829 35.590 1.00 86.12 479 GLU A CA 1
ATOM 3820 C C . GLU A 1 479 ? 47.460 2.656 36.722 1.00 86.12 479 GLU A C 1
ATOM 3822 O O . GLU A 1 479 ? 47.791 3.604 37.444 1.00 86.12 479 GLU A O 1
ATOM 3827 N N . LYS A 1 480 ? 48.041 1.456 36.856 1.00 86.81 480 LYS A N 1
ATOM 3828 C CA . LYS A 1 480 ? 49.085 1.179 37.853 1.00 86.81 480 LYS A CA 1
ATOM 3829 C C . LYS A 1 480 ? 50.388 1.930 37.556 1.00 86.81 480 LYS A C 1
ATOM 3831 O O . LYS A 1 480 ? 51.046 2.407 38.487 1.00 86.81 480 LYS A O 1
ATOM 3836 N N . ALA A 1 481 ? 50.765 2.053 36.283 1.00 83.31 481 ALA A N 1
ATOM 3837 C CA . ALA A 1 481 ? 51.935 2.821 35.861 1.00 83.31 481 ALA A CA 1
ATOM 3838 C C . ALA A 1 481 ? 51.748 4.325 36.126 1.00 83.31 481 ALA A C 1
ATOM 3840 O O . ALA A 1 481 ? 52.639 4.970 36.686 1.00 83.31 481 ALA A O 1
ATOM 3841 N N . GLU A 1 482 ? 50.570 4.873 35.823 1.00 83.94 482 GLU A N 1
ATOM 3842 C CA . GLU A 1 482 ? 50.227 6.264 36.127 1.00 83.94 482 GLU A CA 1
ATOM 3843 C C . GLU A 1 482 ? 50.232 6.553 37.631 1.00 83.94 482 GLU A C 1
ATOM 3845 O O . GLU A 1 482 ? 50.776 7.573 38.069 1.00 83.94 482 GLU A O 1
ATOM 3850 N N . ALA A 1 483 ? 49.681 5.647 38.444 1.00 82.69 483 ALA A N 1
ATOM 3851 C CA . ALA A 1 483 ? 49.702 5.770 39.899 1.00 82.69 483 ALA A CA 1
ATOM 3852 C C . ALA A 1 483 ? 51.140 5.797 40.446 1.00 82.69 483 ALA A C 1
ATOM 3854 O O . ALA A 1 483 ? 51.467 6.629 41.299 1.00 82.69 483 ALA A O 1
ATOM 3855 N N . LYS A 1 484 ? 52.027 4.944 39.913 1.00 85.56 484 LYS A N 1
ATOM 3856 C CA . LYS A 1 484 ? 53.450 4.913 40.283 1.00 85.56 484 LYS A CA 1
ATOM 3857 C C . LYS A 1 484 ? 54.172 6.206 39.886 1.00 85.56 484 LYS A C 1
ATOM 3859 O O . LYS A 1 484 ? 54.895 6.765 40.712 1.00 85.56 484 LYS A O 1
ATOM 3864 N N . ASN A 1 485 ? 53.922 6.727 38.684 1.00 82.19 485 ASN A N 1
ATOM 3865 C CA . ASN A 1 485 ? 54.496 7.995 38.219 1.00 82.19 485 ASN A CA 1
ATOM 3866 C C . ASN A 1 485 ? 54.020 9.192 39.061 1.00 82.19 485 ASN A C 1
ATOM 3868 O O . ASN A 1 485 ? 54.825 10.051 39.436 1.00 82.19 485 ASN A O 1
ATOM 3872 N N . LYS A 1 486 ? 52.731 9.232 39.431 1.00 82.00 486 LYS A N 1
ATOM 3873 C CA . LYS A 1 486 ? 52.186 10.242 40.357 1.00 82.00 486 LYS A CA 1
ATOM 3874 C C . LYS A 1 486 ? 52.826 10.148 41.743 1.00 82.00 486 LYS A C 1
ATOM 3876 O O . LYS A 1 486 ? 53.152 11.184 42.325 1.00 82.00 486 LYS A O 1
ATOM 3881 N N . ALA A 1 487 ? 53.032 8.939 42.268 1.00 79.00 487 ALA A N 1
ATOM 3882 C CA . ALA A 1 487 ? 53.692 8.729 43.556 1.00 79.00 487 ALA A CA 1
ATOM 3883 C C . ALA A 1 487 ? 55.160 9.189 43.533 1.00 79.00 487 ALA A C 1
ATOM 3885 O O . ALA A 1 487 ? 55.582 9.918 44.431 1.00 79.00 487 ALA A O 1
ATOM 3886 N N . GLN A 1 488 ? 55.908 8.854 42.476 1.00 79.00 488 GLN A N 1
ATOM 3887 C CA . GLN A 1 488 ? 57.287 9.317 42.290 1.00 79.00 488 GLN A CA 1
ATOM 3888 C C . GLN A 1 488 ? 57.360 10.842 42.179 1.00 79.00 488 GLN A C 1
ATOM 3890 O O . GLN A 1 488 ? 58.140 11.466 42.890 1.00 79.00 488 GLN A O 1
ATOM 3895 N N . SER A 1 489 ? 56.478 11.462 41.392 1.00 77.31 489 SER A N 1
ATOM 3896 C CA . SER A 1 489 ? 56.421 12.924 41.264 1.00 77.31 489 SER A CA 1
ATOM 3897 C C . SER A 1 489 ? 56.080 13.622 42.588 1.00 77.31 489 SER A C 1
ATOM 3899 O O . SER A 1 489 ? 56.643 14.675 42.895 1.00 77.31 489 SER A O 1
ATOM 3901 N N . ARG A 1 490 ? 55.196 13.038 43.413 1.00 78.69 490 ARG A N 1
ATOM 3902 C CA . ARG A 1 490 ? 54.918 13.533 44.774 1.00 78.69 490 ARG A CA 1
ATOM 3903 C C . ARG A 1 490 ? 56.145 13.423 45.678 1.00 78.69 490 ARG A C 1
ATOM 3905 O O . ARG A 1 490 ? 56.457 14.399 46.354 1.00 78.69 490 ARG A O 1
ATOM 3912 N N . ALA A 1 491 ? 56.856 12.295 45.650 1.00 74.44 491 ALA A N 1
ATOM 3913 C CA . ALA A 1 491 ? 58.083 12.101 46.422 1.00 74.44 491 ALA A CA 1
ATOM 3914 C C . ALA A 1 491 ? 59.180 13.100 46.010 1.00 74.44 491 ALA A C 1
ATOM 3916 O O . ALA A 1 491 ? 59.758 13.764 46.868 1.00 74.44 491 ALA A O 1
ATOM 3917 N N . THR A 1 492 ? 59.395 13.307 44.705 1.00 76.19 492 THR A N 1
ATOM 3918 C CA . THR A 1 492 ? 60.342 14.309 44.187 1.00 76.19 492 THR A CA 1
ATOM 3919 C C . THR A 1 492 ? 59.955 15.728 44.607 1.00 76.19 492 THR A C 1
ATOM 3921 O O . THR A 1 492 ? 60.815 16.514 45.000 1.00 76.19 492 THR A O 1
ATOM 3924 N N . ARG A 1 493 ? 58.659 16.071 44.587 1.00 73.56 493 ARG A N 1
ATOM 3925 C CA . ARG A 1 493 ? 58.168 17.386 45.037 1.00 73.56 493 ARG A CA 1
ATOM 3926 C C . ARG A 1 493 ? 58.351 17.592 46.543 1.00 73.56 493 ARG A C 1
ATOM 3928 O O . ARG A 1 493 ? 58.635 18.711 46.961 1.00 73.56 493 ARG A O 1
ATOM 3935 N N . TYR A 1 494 ? 58.204 16.535 47.341 1.00 71.81 494 TYR A N 1
ATOM 3936 C CA . TYR A 1 494 ? 58.416 16.566 48.789 1.00 71.81 494 TYR A CA 1
ATOM 3937 C C . TYR A 1 494 ? 59.901 16.743 49.137 1.00 71.81 494 TYR A C 1
ATOM 3939 O O . TYR A 1 494 ? 60.245 17.631 49.912 1.00 71.81 494 TYR A O 1
ATOM 3947 N N . LEU A 1 495 ? 60.789 15.993 48.473 1.00 71.19 495 LEU A N 1
ATOM 3948 C CA . LEU A 1 495 ? 62.244 16.141 48.608 1.00 71.19 495 LEU A CA 1
ATOM 3949 C C . LEU A 1 495 ? 62.720 17.538 48.183 1.00 71.19 495 LEU A C 1
ATOM 3951 O O . LEU A 1 495 ? 63.545 18.143 48.860 1.00 71.19 495 LEU A O 1
ATOM 3955 N N . ARG A 1 496 ? 62.144 18.104 47.114 1.00 69.56 496 ARG A N 1
ATOM 3956 C CA . ARG A 1 496 ? 62.455 19.471 46.670 1.00 69.56 496 ARG A CA 1
ATOM 3957 C C . ARG A 1 496 ? 61.996 20.539 47.669 1.00 69.56 496 ARG A C 1
ATOM 3959 O O . ARG A 1 496 ? 62.686 21.537 47.816 1.00 69.56 496 ARG A O 1
ATOM 3966 N N . LYS A 1 497 ? 60.875 20.325 48.373 1.00 68.19 497 LYS A N 1
ATOM 3967 C CA . LYS A 1 497 ? 60.422 21.200 49.472 1.00 68.19 497 LYS A CA 1
ATOM 3968 C C . LYS A 1 497 ? 61.314 21.103 50.713 1.00 68.19 497 LYS A C 1
ATOM 3970 O O . LYS A 1 497 ? 61.509 22.115 51.368 1.00 68.19 497 LYS A O 1
ATOM 3975 N N . MET A 1 498 ? 61.862 19.926 51.018 1.00 64.50 498 MET A N 1
ATOM 3976 C CA . MET A 1 498 ? 62.808 19.742 52.132 1.00 64.50 498 MET A CA 1
ATOM 3977 C C . MET A 1 498 ? 64.215 20.285 51.838 1.00 64.50 498 MET A C 1
ATOM 3979 O O . MET A 1 498 ? 64.966 20.555 52.764 1.00 64.50 498 MET A O 1
ATOM 3983 N N . SER A 1 499 ? 64.564 20.458 50.560 1.00 59.97 499 SER A N 1
ATOM 3984 C CA . SER A 1 499 ? 65.840 21.027 50.109 1.00 59.97 499 SER A CA 1
ATOM 3985 C C . SER A 1 499 ? 65.803 22.553 49.917 1.00 59.97 499 SER A C 1
ATOM 3987 O O . SER A 1 499 ? 66.802 23.116 49.467 1.00 59.97 499 SER A O 1
ATOM 3989 N N . MET A 1 500 ? 64.681 23.229 50.196 1.00 55.66 500 MET A N 1
ATOM 3990 C CA . MET A 1 500 ? 64.648 24.695 50.178 1.00 55.66 500 MET A CA 1
ATOM 3991 C C . MET A 1 500 ? 65.182 25.224 51.518 1.00 55.66 500 MET A C 1
ATOM 3993 O O . MET A 1 500 ? 64.640 24.839 52.556 1.00 55.66 500 MET A O 1
ATOM 3997 N N . PRO A 1 501 ? 66.229 26.069 51.521 1.00 55.38 501 PRO A N 1
ATOM 3998 C CA . PRO A 1 501 ? 66.704 26.731 52.731 1.00 55.38 501 PRO A CA 1
ATOM 3999 C C . PRO A 1 501 ? 65.588 27.582 53.337 1.00 55.38 501 PRO A C 1
ATOM 4001 O O . PRO A 1 501 ? 64.818 28.205 52.607 1.00 55.38 501 PRO A O 1
ATOM 4004 N N . SER A 1 502 ? 65.493 27.599 54.664 1.00 57.38 502 SER A N 1
ATOM 4005 C CA . SER A 1 502 ? 64.681 28.582 55.372 1.00 57.38 502 SER A CA 1
ATOM 4006 C C . SER A 1 502 ? 65.366 29.947 55.290 1.00 57.38 502 SER A C 1
ATOM 4008 O O . SER A 1 502 ? 66.244 30.219 56.107 1.00 57.38 502 SER A O 1
ATOM 4010 N N . GLU A 1 503 ? 64.967 30.764 54.318 1.00 43.44 503 GLU A N 1
ATOM 4011 C CA . GLU A 1 503 ? 65.218 32.212 54.252 1.00 43.44 503 GLU A CA 1
ATOM 4012 C C . GLU A 1 503 ? 64.001 32.939 53.677 1.00 43.44 503 GLU A C 1
ATOM 4014 O O . GLU A 1 503 ? 63.490 32.505 52.615 1.00 43.44 503 GLU A O 1
#

InterPro domains:
  IPR000242 Tyrosine-specific protein phosphatase, PTPase domain [PF00102] (56-284)
  IPR000242 Tyrosine-specific protein phosphatase, PTPase domain [PR00700] (81-88)
  IPR000242 Tyrosine-specific protein phosphatase, PTPase domain [PR00700] (97-117)
  IPR000242 Tyrosine-specific protein phosphatase, PTPase domain [PR00700] (182-199)
  IPR000242 Tyrosine-specific protein phosphatase, PTPase domain [PR00700] (222-240)
  IPR000242 Tyrosine-specific protein phosphatase, PTPase domain [PR00700] (253-268)
  IPR000242 Tyrosine-specific protein phosphatase, PTPase domain [PR00700] (269-279)
  IPR000242 Tyrosine-specific protein phosphatase, PTPase domain [PS50055] (32-286)
  IPR000242 Tyrosine-specific protein phosphatase, PTPase domain [SM00194] (31-288)
  IPR000387 Tyrosine-specific protein phosphatases domain [PS50056] (202-277)
  IPR003595 Protein-tyrosine phosphatase, catalytic [SM00404] (183-285)
  IPR016130 Protein-tyrosine phosphatase, active site [PS00383] (225-235)
  IPR029021 Protein-tyrosine phosphatase-like [G3DSA:3.90.190.10] (7-337)
  IPR029021 Protein-tyrosine phosphatase-like [SSF52799] (23-293)
  IPR050348 Protein-Tyrosine Phosphatase [PTHR19134] (13-331)

Secondary structure (DSSP, 8-state):
--HHHHHHHHHHHHHHHHHHHHHHTHHHHHHHHHHHHHTTTTTTT---HHHHSGGGGGG-SSTT--B-TTTEEE-TTSS-SEEEEEEE--SS-TTSEEEEPPP-GGGHHHHHHHHHHTT--EEEE-S-SEETTEE-----SPPTT-EEEETTEEEEEEEEEE-SSEEEEEEEEEETT----EEEEEEEE----SSS--SSSHHHHHHHHHHHHH--TTS-PPEEEE-SSSSHHHHHHHHHHHHHHHHHTT----HHHHHHHHHHHBTTSS-SHHHHHHHHHHHHHHHHHHHHHTHHHHHHHHHHHHHHHHHHHHHHHHHHHHHHHHHHHHHHHHHTTT-------------TTTTTTTTHHHHHHHHHHHHHHHGGG--------PPPHHHHHHHHHHHHH----S----S-HHHHHHHHHHTT----HHHHHHHHHHHHHHHHHHHHHHHHHHHHHHHHHHHHHHHHHHHHHHHHHHHHHHHHHHHHHHHHHHHHHHTS---

Foldseek 3Di:
DDPVVLLVLLVVLLVVLVVVLVVCPPPPRVNLVVLVVVLQCQQPPAAQPLLQPPVNVVFALDSPWGFGPVFAQAQPPDPGRDHRWGQPDALVGSRQEIQHAQGDPVCLLVVLSSCVVLVAQEEEEAADCDAPLDGLHDPSADDAQDWDDRPQKIKGWDDWDDDPFWIKTWIFMDGPVDDHTGIHIYTHGDQAHPDFGHPALVSVVVSVVVRVVRDPPPDPGHHYYYYRSSAAVVLLSSLLNRQVVCSVVSHDRDSSVSQSSRCSRTPCHNPDSRSSSVSSRNNSVVSVVVCVVCVVVVVVVVVVVVVVVVVVVVVVVVVVVVVVVVVVVVVVVVVVVVDPDDDDDYDDDDDPPVVVVVVVVVVVVVVVVVVVVVVPDPDDDDDDDDDDPVSSVVSVVVVVPDPDDPPDDPDPPVVVVVVVVVVVDDDDPVVVVVVVVVVVVVVVVVVVVVVVVVVVVVVVVVVVVVVVVVVVVVVVVVVVVVVVVVVVVVVVVVVVVVPDDDD

Sequence (503 aa):
MAMPEKIQYVANTFTNIRKLCAQRNQNQGAGFVTDFQALASIGVGNPSTASKAPENIVKNRYVNITAYDASRVVLKDHDTDYINASWCPSYTSPRGFIATQGPVPSSFDDFWWMIWSYKVGEIVMVTRELETNVLKCHRYWPEDNAEVQYGKVKVKFTRSAMHAHHIERHFEVGLASGGPTRDVVQLAFQSWPDHGVPLTSVEFLEFRAEVLKFHERDTKAPICIHCSAGVGRTGTYIAIDTALQQVQERAEVNIDAIIGQLRQHRNFMVQTVAQYAYVHKVVLDALNNWLKKHKDIIDRERERMAAEQARELEKQRQEQLAAAAAAEVQRRTEEAADVKDKEPEADEEVTLAEVQAEQEQMDVEAEEEKKEIEQLFQGAQPRIVVVNPTEIKQAEAEWKADTYDVSYSMTSVESKFESLQSMGVNIQKAAIEQIANLVRQAKELRIRQREAVEAEARAKKEAIAKAEREAAEHQKAQEKAEAKNKAQSRATRYLRKMSMPSE

Radius of gyration: 36.05 Å; Cα contacts (8 Å, |Δi|>4): 572; chains: 1; bounding box: 132×78×95 Å

pLDDT: mean 76.98, std 21.77, range [27.17, 98.88]

Solvent-accessible surface area (backbone atoms only — not comparable to full-atom values): 28372 Å² total; per-residue (Å²): 134,62,71,68,61,55,51,52,52,50,55,50,51,40,52,52,54,50,52,51,51,55,61,21,47,43,83,89,32,49,42,49,50,53,58,51,56,70,50,64,63,47,45,65,87,60,59,33,60,69,48,65,33,81,90,38,42,77,48,38,90,43,88,91,62,45,23,24,63,93,28,37,46,70,44,76,100,50,102,51,49,73,55,59,22,14,37,30,60,40,73,91,32,79,50,34,25,36,36,19,36,25,50,44,86,80,26,40,36,56,49,51,45,48,37,60,75,55,54,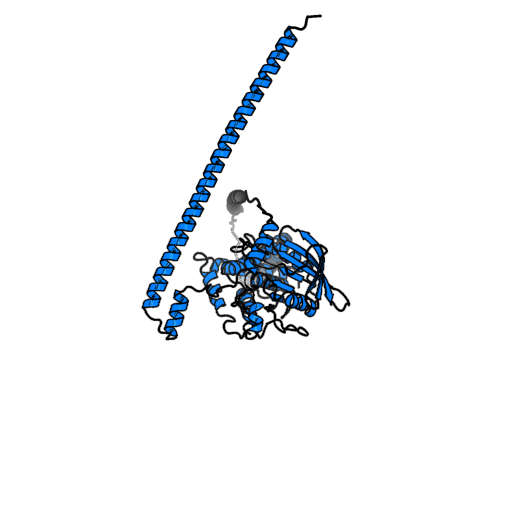35,44,42,36,40,31,57,44,53,46,58,47,95,83,40,81,38,25,57,86,82,66,54,57,89,78,30,71,44,73,34,79,63,30,31,38,28,31,72,51,74,48,84,55,97,40,32,38,39,37,35,29,46,34,30,44,66,90,58,78,77,67,44,72,30,40,36,43,33,37,65,63,64,48,85,70,82,57,52,94,63,48,62,62,58,53,52,50,50,54,57,56,55,72,72,54,60,84,90,50,89,50,23,41,35,31,19,15,39,77,22,18,35,62,32,29,33,50,52,42,40,51,30,45,53,45,24,56,74,73,70,46,87,73,52,70,67,61,48,41,42,54,42,11,62,24,28,58,59,31,40,62,44,58,62,44,53,53,44,37,54,50,38,52,48,51,52,44,50,52,52,51,61,77,41,40,75,59,53,52,52,51,48,53,50,51,52,54,52,50,51,52,51,51,50,50,52,48,50,54,50,50,51,51,50,50,52,50,48,50,52,49,48,58,58,44,62,72,70,54,90,76,88,86,88,89,84,90,88,86,89,70,80,68,69,70,59,64,66,59,67,64,60,60,60,61,60,60,58,62,56,60,62,63,68,69,76,73,82,85,85,84,89,84,87,83,88,83,65,76,67,63,57,58,51,50,56,53,56,55,77,70,59,82,78,79,92,75,88,78,92,66,61,68,66,62,56,45,57,55,39,57,78,67,70,63,86,74,61,71,70,60,52,56,54,50,55,51,53,53,50,52,53,51,54,51,50,51,54,52,50,54,51,52,52,50,52,53,50,53,51,52,53,51,49,57,49,52,54,50,55,50,53,52,52,50,53,51,49,55,52,51,51,52,50,53,52,51,50,53,50,50,52,53,51,54,55,60,70,67,52,78,96,124

Organism: Monosiga brevicollis (NCBI:txid81824)

Nearest PDB structures (foldseek):
  7xc0-assembly1_A  TM=9.623E-01  e=6.765E-30  Homo sapiens
  2i4g-assembly1_A  TM=9.457E-01  e=1.603E-29  Homo sapiens
  2i75-assembly1_A  TM=8.826E-01  e=2.253E-26  Homo sapiens
  9c56-assembly1_A  TM=9.365E-01  e=1.192E-24  Homo sapiens
  2b4s-assembly1_C  TM=9.217E-01  e=2.993E-24  Homo sapiens

Mean predicted aligned error: 16.74 Å